Protein AF-A0A183I3B7-F1 (afdb_monomer_lite)

Radius of gyration: 29.22 Å; chains: 1; bounding box: 88×40×87 Å

Secondary structure (DSSP, 8-state):
--GGGGS------TT--HHHHHHHHHHHTT-SEEE-HHHHHHHHHTT---EEEEEE---S--BGGGHHHHHHHHHHHHTT-EEEEEE-HHHHHHTTTSS-HHHHHHHHHHHHHHHHHHHHHTT---TTEEEEEGGGTTTSHHHHHHHHHHHHHSBHHHHHHHHTTTSPP-SS-BSHHHHHHHHHHHHHHHTT-SEEEEEGGGHHHHHHHHHHGGGGTPPP-EEEEE--PBPTTSSB--TT-TTT--BTT--HHHHHHHHHTS---TT-TT-HHHHHIIIIIHHHHTTS-EEETTEEESSHHHHHHHHHTTSS-HHHHHHHHHHHHHHHHHHHHHHH-SHHHHHHHHHHH-TT-----------------PPPHHHHHHHHHHHTT----S-HHHHHHHHHTTPPEEEEEEE--SSS----S---PPSSEEEEEEE-HHHHHHTTTSS-TTTHHHHHHHHHHHHHHHHHHTT--SEEEEEGGGTTTSHHHHHHHHHHHTTSBTTTT--S--SBSHHHHHHHHHHHHHHHTT-SEEE--GGGHHHHHHHHHHHH-

Sequence (553 aa):
MTNEDKLGVKVGADGLSEEDLCRLNLITRNLQEVLGLEKIMKQLASKKKIHVYWGTATTGKPHVGYFVPIRKIADFLSANLRVTILFADLHAFLDNLKSTWELLDNRVLYYEKVIKALLTALNVPLDQLHFVRGTSYQLTREYTSDVLRLCNIVTRRDALRAGAEVVKQVASPLLSGLLYPLLQALDEQYLKVDGQFGGIDQRKIFILAEEQLPKLKLGKRFHLMNPMVPGLQGSKMSSSEENSKIDLLDKADIVRTKIDGAICNRDSNENGVLAFYEHVLFPIISPKTTSVDGKNYDNYQDLFEEYNTGRISEAGLKETIKEFICKILEEVQNNCMNEEMLSLLEKGYSKNIFDDSLPYSANSATDDIILSETEDQRFREITCNAELVSGEIWLKRRIKENSVLHVVYMLAPKGRFHLGFKLQLLGNISLTIILADIDAFLDNEKCPWNVREARCDYYTVVLQQIFSLLDLKNVKIVRGSSYQLEPDYTLEMYQMASKVTRDEASILNGVTLGSLLLPLYFTIDHYRMNVDIVIMGEEMRPFSEFSEQVLIT

Structure (mmCIF, N/CA/C/O backbone):
data_AF-A0A183I3B7-F1
#
_entry.id   AF-A0A183I3B7-F1
#
loop_
_atom_site.group_PDB
_atom_site.id
_atom_site.type_symbol
_atom_site.label_atom_id
_atom_site.label_alt_id
_atom_site.label_comp_id
_atom_site.label_asym_id
_atom_site.label_entity_id
_atom_site.label_seq_id
_atom_site.pdbx_PDB_ins_code
_atom_site.Cartn_x
_atom_site.Cartn_y
_atom_site.Cartn_z
_atom_site.occupancy
_atom_site.B_iso_or_equiv
_atom_site.auth_seq_id
_atom_site.auth_comp_id
_atom_site.auth_asym_id
_atom_site.auth_atom_id
_atom_site.pdbx_PDB_model_num
ATOM 1 N N . MET A 1 1 ? -30.921 14.907 19.658 1.00 28.66 1 MET A N 1
ATOM 2 C CA . MET A 1 1 ? -31.119 14.988 18.194 1.00 28.66 1 MET A CA 1
ATOM 3 C C . MET A 1 1 ? -30.701 13.651 17.622 1.00 28.66 1 MET A C 1
ATOM 5 O O . MET A 1 1 ? -29.600 13.208 17.918 1.00 28.66 1 MET A O 1
ATOM 9 N N . THR A 1 2 ? -31.615 12.956 16.954 1.00 30.05 2 THR A N 1
ATOM 10 C CA . THR A 1 2 ? -31.387 11.629 16.370 1.00 30.05 2 THR A CA 1
ATOM 11 C C . THR A 1 2 ? -30.304 11.691 15.286 1.00 30.05 2 THR A C 1
ATOM 13 O O . THR A 1 2 ? -30.094 12.730 14.665 1.00 30.05 2 THR A O 1
ATOM 16 N N . ASN A 1 3 ? -29.601 10.575 15.068 1.00 33.22 3 ASN A N 1
ATOM 17 C CA . ASN A 1 3 ? -28.466 10.434 14.138 1.00 33.22 3 ASN A CA 1
ATOM 18 C C . ASN A 1 3 ? -28.771 10.766 12.659 1.00 33.22 3 ASN A C 1
ATOM 20 O O . ASN A 1 3 ? -27.865 10.721 11.831 1.00 33.22 3 ASN A O 1
ATOM 24 N N . GLU A 1 4 ? -30.013 11.104 12.315 1.00 36.38 4 GLU A N 1
ATOM 25 C CA . GLU A 1 4 ? -30.430 11.436 10.950 1.00 36.38 4 GLU A CA 1
ATOM 26 C C . GLU A 1 4 ? -29.972 12.834 10.498 1.00 36.38 4 GLU A C 1
ATOM 28 O O . GLU A 1 4 ? -29.748 13.042 9.309 1.00 36.38 4 GLU A O 1
ATOM 33 N N . ASP A 1 5 ? -29.733 13.776 11.418 1.00 30.31 5 ASP A N 1
ATOM 34 C CA . ASP A 1 5 ? -29.513 15.186 11.048 1.00 30.31 5 ASP A CA 1
ATOM 35 C C . ASP A 1 5 ? -28.052 15.566 10.722 1.00 30.31 5 ASP A C 1
ATOM 37 O O . ASP A 1 5 ? -27.788 16.701 10.323 1.00 30.31 5 ASP A O 1
ATOM 41 N N . LYS A 1 6 ? -27.076 14.653 10.862 1.00 38.59 6 LYS A N 1
ATOM 42 C CA . LYS A 1 6 ? -25.647 14.962 10.610 1.00 38.59 6 LYS A CA 1
ATOM 43 C C . LYS A 1 6 ? -25.109 14.527 9.241 1.00 38.59 6 LYS A C 1
ATOM 45 O O . LYS A 1 6 ? -24.038 14.989 8.855 1.00 38.59 6 LYS A O 1
ATOM 50 N N . LEU A 1 7 ? -25.833 13.708 8.475 1.00 38.03 7 LEU A N 1
ATOM 51 C CA . LEU A 1 7 ? -25.462 13.366 7.096 1.00 38.03 7 LEU A CA 1
ATOM 52 C C . LEU A 1 7 ? -26.321 14.169 6.114 1.00 38.03 7 LEU A C 1
ATOM 54 O O . LEU A 1 7 ? -27.440 13.788 5.791 1.00 38.03 7 LEU A O 1
ATOM 58 N N . GLY A 1 8 ? -25.789 15.289 5.623 1.00 32.81 8 GLY A N 1
ATOM 59 C CA . GLY A 1 8 ? -26.431 16.162 4.635 1.00 32.81 8 GLY A CA 1
ATOM 60 C C . GLY A 1 8 ? -26.572 15.550 3.234 1.00 32.81 8 GLY A C 1
ATOM 61 O O . GLY A 1 8 ? -26.061 16.116 2.273 1.00 32.81 8 GLY A O 1
ATOM 62 N N . VAL A 1 9 ? -27.273 14.419 3.104 1.00 35.12 9 VAL A N 1
ATOM 63 C CA . VAL A 1 9 ? -27.687 13.808 1.833 1.00 35.12 9 VAL A CA 1
ATOM 64 C C . VAL A 1 9 ? -29.083 13.193 2.015 1.00 35.12 9 VAL A C 1
ATOM 66 O O . VAL A 1 9 ? -29.229 12.087 2.525 1.00 35.12 9 VAL A O 1
ATOM 69 N N . LYS A 1 10 ? -30.132 13.903 1.573 1.00 36.28 10 LYS A N 1
ATOM 70 C CA . LYS A 1 10 ? -31.479 13.329 1.398 1.00 36.28 10 LYS A CA 1
ATOM 71 C C . LYS A 1 10 ? -31.490 12.460 0.137 1.00 36.28 10 LYS A C 1
ATOM 73 O O . LYS A 1 10 ? -31.838 12.938 -0.938 1.00 36.28 10 LYS A O 1
ATOM 78 N N . VAL A 1 11 ? -31.110 11.192 0.263 1.00 44.38 11 VAL A N 1
ATOM 79 C CA . VAL A 1 11 ? -31.407 10.152 -0.734 1.00 44.38 11 VAL A CA 1
ATOM 80 C C . VAL A 1 11 ? -32.230 9.092 -0.014 1.00 44.38 11 VAL A C 1
ATOM 82 O O . VAL A 1 11 ? -31.769 8.511 0.964 1.00 44.38 11 VAL A O 1
ATOM 85 N N . GLY A 1 12 ? -33.484 8.926 -0.439 1.00 44.75 12 GLY A N 1
ATOM 86 C CA . GLY A 1 12 ? -34.461 8.083 0.243 1.00 44.75 12 GLY A CA 1
ATOM 87 C C . GLY A 1 12 ? -33.966 6.646 0.382 1.00 44.75 12 GLY A C 1
ATOM 88 O O . GLY A 1 12 ? -33.517 6.038 -0.587 1.00 44.75 12 GLY A O 1
ATOM 89 N N . ALA A 1 13 ? -34.095 6.092 1.585 1.00 56.41 13 ALA A N 1
ATOM 90 C CA . ALA A 1 13 ? -33.933 4.666 1.860 1.00 56.41 13 ALA A CA 1
ATOM 91 C C . ALA A 1 13 ? -35.063 3.801 1.249 1.00 56.41 13 ALA A C 1
ATOM 93 O O . ALA A 1 13 ? -35.170 2.612 1.553 1.00 56.41 13 ALA A O 1
ATOM 94 N N . ASP A 1 14 ? -35.896 4.397 0.389 1.00 59.66 14 ASP A N 1
ATOM 95 C CA . ASP A 1 14 ? -37.024 3.778 -0.292 1.00 59.66 14 ASP A CA 1
ATOM 96 C C . ASP A 1 14 ? -36.541 2.570 -1.111 1.00 59.66 14 ASP A C 1
ATOM 98 O O . ASP A 1 14 ? -35.890 2.707 -2.147 1.00 59.66 14 ASP A O 1
ATOM 102 N N . GLY A 1 15 ? -36.840 1.364 -0.618 1.00 70.62 15 GLY A N 1
ATOM 103 C CA . GLY A 1 15 ? -36.530 0.092 -1.280 1.00 70.62 15 GLY A CA 1
ATOM 104 C C . GLY A 1 15 ? -35.547 -0.829 -0.549 1.00 70.62 15 GLY A C 1
ATOM 105 O O . GLY A 1 15 ? -35.329 -1.944 -1.021 1.00 70.62 15 GLY A O 1
ATOM 106 N N . LEU A 1 16 ? -34.972 -0.422 0.589 1.00 85.75 16 LEU A N 1
ATOM 107 C CA . LEU A 1 16 ? -34.189 -1.320 1.450 1.00 85.75 16 LEU A CA 1
ATOM 108 C C . LEU A 1 16 ? -35.089 -2.040 2.463 1.00 85.75 16 LEU A C 1
ATOM 110 O O . LEU A 1 16 ? -35.989 -1.440 3.045 1.00 85.75 16 LEU A O 1
ATOM 114 N N . SER A 1 17 ? -34.833 -3.332 2.690 1.00 90.44 17 SER A N 1
ATOM 115 C CA . SER A 1 17 ? -35.486 -4.073 3.779 1.00 90.44 17 SER A CA 1
ATOM 116 C C . SER A 1 17 ? -34.947 -3.632 5.148 1.00 90.44 17 SER A C 1
ATOM 118 O O . SER A 1 17 ? -33.848 -3.084 5.229 1.00 90.44 17 SER A O 1
ATOM 120 N N . GLU A 1 18 ? -35.673 -3.910 6.237 1.00 91.62 18 GLU A N 1
ATOM 121 C CA . GLU A 1 18 ? -35.195 -3.630 7.606 1.00 91.62 18 GLU A CA 1
ATOM 122 C C . GLU A 1 18 ? -33.827 -4.273 7.883 1.00 91.62 18 GLU A C 1
ATOM 124 O O . GLU A 1 18 ? -32.939 -3.645 8.457 1.00 91.62 18 GLU A O 1
ATOM 129 N N . GLU A 1 19 ? -33.614 -5.494 7.386 1.00 92.06 19 GLU A N 1
ATOM 130 C CA . GLU A 1 19 ? -32.325 -6.183 7.469 1.00 92.06 19 GLU A CA 1
ATOM 131 C C . GLU A 1 19 ? -31.211 -5.396 6.759 1.00 92.06 19 GLU A C 1
ATOM 133 O O . GLU A 1 19 ? -30.108 -5.246 7.290 1.00 92.06 19 GLU A O 1
ATOM 138 N N . ASP A 1 20 ? -31.487 -4.850 5.571 1.00 93.81 20 ASP A N 1
ATOM 139 C CA . ASP A 1 20 ? -30.503 -4.058 4.832 1.00 93.81 20 ASP A CA 1
ATOM 140 C C . ASP A 1 20 ? -30.192 -2.735 5.535 1.00 93.81 20 ASP A C 1
ATOM 142 O O . ASP A 1 20 ? -29.045 -2.291 5.498 1.00 93.81 20 ASP A O 1
ATOM 146 N N . LEU A 1 21 ? -31.171 -2.128 6.213 1.00 94.44 21 LEU A N 1
ATOM 147 C CA . LEU A 1 21 ? -30.956 -0.939 7.041 1.00 94.44 21 LEU A CA 1
ATOM 148 C C . LEU A 1 21 ? -30.076 -1.252 8.256 1.00 94.44 21 LEU A C 1
ATOM 150 O O . LEU A 1 21 ? -29.143 -0.499 8.546 1.00 94.44 21 LEU A O 1
ATOM 154 N N . CYS A 1 22 ? -30.294 -2.390 8.922 1.00 93.75 22 CYS A N 1
ATOM 155 C CA . CYS A 1 22 ? -29.420 -2.852 10.001 1.00 93.75 22 CYS A CA 1
ATOM 156 C C . CYS A 1 22 ? -27.984 -3.081 9.507 1.00 93.75 22 CYS A C 1
ATOM 158 O O . CYS A 1 22 ? -27.028 -2.631 10.145 1.00 93.75 22 CYS A O 1
ATOM 160 N N . ARG A 1 23 ? -27.818 -3.729 8.348 1.00 95.12 23 ARG A N 1
ATOM 161 C CA . ARG A 1 23 ? -26.501 -3.943 7.726 1.00 95.12 23 ARG A CA 1
ATOM 162 C C . ARG A 1 23 ? -25.842 -2.625 7.336 1.00 95.12 23 ARG A C 1
ATOM 164 O O . ARG A 1 23 ? -24.662 -2.439 7.621 1.00 95.12 23 ARG A O 1
ATOM 171 N N . LEU A 1 24 ? -26.589 -1.697 6.738 1.00 96.88 24 LEU A N 1
ATOM 172 C CA . LEU A 1 24 ? -26.093 -0.368 6.385 1.00 96.88 24 LEU A CA 1
ATOM 173 C C . LEU A 1 24 ? -25.585 0.371 7.625 1.00 96.88 24 LEU A C 1
ATOM 175 O O . LEU A 1 24 ? -24.474 0.890 7.597 1.00 96.88 24 LEU A O 1
ATOM 179 N N . ASN A 1 25 ? -26.345 0.345 8.723 1.00 95.69 25 ASN A N 1
ATOM 180 C CA . ASN A 1 25 ? -25.943 0.956 9.986 1.00 95.69 25 ASN A CA 1
ATOM 181 C C . ASN A 1 25 ? -24.644 0.345 10.539 1.00 95.69 25 ASN A C 1
ATOM 183 O O . ASN A 1 25 ? -23.757 1.079 10.958 1.00 95.69 25 ASN A O 1
ATOM 187 N N . LEU A 1 26 ? -24.467 -0.981 10.495 1.00 94.19 26 LEU A N 1
ATOM 188 C CA . LEU A 1 26 ? -23.193 -1.611 10.879 1.00 94.19 26 LEU A CA 1
ATOM 189 C C . LEU A 1 26 ? -22.031 -1.133 9.989 1.00 94.19 26 LEU A C 1
ATOM 191 O O . LEU A 1 26 ? -20.960 -0.775 10.487 1.00 94.19 26 LEU A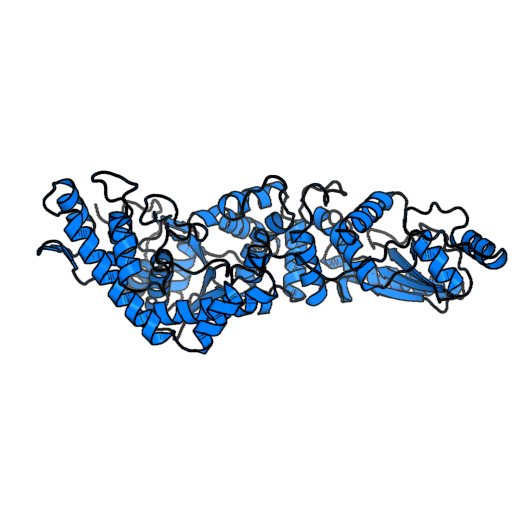 O 1
ATOM 195 N N . ILE A 1 27 ? -22.253 -1.055 8.674 1.00 96.94 27 ILE A N 1
ATOM 196 C CA . ILE A 1 27 ? -21.244 -0.593 7.712 1.00 96.94 27 ILE A CA 1
ATOM 197 C C . ILE A 1 27 ? -20.860 0.869 7.973 1.00 96.94 27 ILE A C 1
ATOM 199 O O . ILE A 1 27 ? -19.679 1.201 7.893 1.00 96.94 27 ILE A O 1
ATOM 203 N N . THR A 1 28 ? -21.795 1.746 8.349 1.00 96.88 28 THR A N 1
ATOM 204 C CA . THR A 1 28 ? -21.547 3.199 8.399 1.00 96.88 28 THR A CA 1
ATOM 205 C C . THR A 1 28 ? -21.387 3.797 9.796 1.00 96.88 28 THR A C 1
ATOM 207 O O . THR A 1 28 ? -20.782 4.860 9.915 1.00 96.88 28 THR A O 1
ATOM 210 N N . ARG A 1 29 ? -21.832 3.127 10.869 1.00 92.69 29 ARG A N 1
ATOM 211 C CA . ARG A 1 29 ? -21.734 3.665 12.240 1.00 92.69 29 ARG A CA 1
ATOM 212 C C . ARG A 1 29 ? -20.300 3.994 12.645 1.00 92.69 29 ARG A C 1
ATOM 214 O O . ARG A 1 29 ? -19.382 3.253 12.300 1.00 92.69 29 ARG A O 1
ATOM 221 N N . ASN A 1 30 ? -20.111 5.061 13.414 1.00 89.62 30 ASN A N 1
ATOM 222 C CA . ASN A 1 30 ? -18.810 5.502 13.940 1.00 89.62 30 ASN A CA 1
ATOM 223 C C . ASN A 1 30 ? -17.746 5.841 12.871 1.00 89.62 30 ASN A C 1
ATOM 225 O O . ASN A 1 30 ? -16.587 6.057 13.221 1.00 89.62 30 ASN A O 1
ATOM 229 N N . LEU A 1 31 ? -18.117 5.906 11.586 1.00 94.38 31 LEU A N 1
ATOM 230 C CA . LEU A 1 31 ? -17.264 6.483 10.550 1.00 94.38 31 LEU A CA 1
ATOM 231 C C . LEU A 1 31 ? -17.342 8.009 10.612 1.00 94.38 31 LEU A C 1
ATOM 233 O O . LEU A 1 31 ? -18.405 8.573 10.867 1.00 94.38 31 LEU A O 1
ATOM 237 N N . GLN A 1 32 ? -16.226 8.669 10.316 1.00 95.19 32 GLN A N 1
ATOM 238 C CA . GLN A 1 32 ? -16.185 10.117 10.138 1.00 95.19 32 GLN A CA 1
ATOM 239 C C . GLN A 1 32 ? -16.744 10.523 8.769 1.00 95.19 32 GLN A C 1
ATOM 241 O O . GLN A 1 32 ? -17.425 11.539 8.656 1.00 95.19 32 GLN A O 1
ATOM 246 N N . GLU A 1 33 ? -16.456 9.743 7.724 1.00 97.50 33 GLU A N 1
ATOM 247 C CA . GLU A 1 33 ? -16.878 10.057 6.358 1.00 97.50 33 GLU A CA 1
ATOM 248 C C . GLU A 1 33 ? -17.112 8.782 5.533 1.00 97.50 33 GLU A C 1
ATOM 250 O O . GLU A 1 33 ? -16.433 7.763 5.701 1.00 97.50 33 GLU A O 1
ATOM 255 N N . VAL A 1 34 ? -18.090 8.855 4.625 1.00 98.19 34 VAL A N 1
ATOM 256 C CA . VAL A 1 34 ? -18.450 7.796 3.674 1.00 98.19 34 VAL A CA 1
ATOM 257 C C . VAL A 1 34 ? -18.518 8.393 2.272 1.00 98.19 34 VAL A C 1
ATOM 259 O O . VAL A 1 34 ? -19.373 9.233 1.997 1.00 98.19 34 VAL A O 1
ATOM 262 N N . LEU A 1 35 ? -17.664 7.919 1.366 1.00 97.88 35 LEU A N 1
ATOM 263 C CA . LEU A 1 35 ? -17.733 8.240 -0.060 1.00 97.88 35 LEU A CA 1
ATOM 264 C C . LEU A 1 35 ? -18.384 7.078 -0.808 1.00 97.88 35 LEU A C 1
ATOM 266 O O . LEU A 1 35 ? -18.005 5.923 -0.627 1.00 97.88 35 LEU A O 1
ATOM 270 N N . GLY A 1 36 ? -19.370 7.369 -1.659 1.00 96.00 36 GLY A N 1
ATOM 271 C CA . GLY A 1 36 ? -20.065 6.344 -2.445 1.00 96.00 36 GLY A CA 1
ATOM 272 C C . GLY A 1 36 ? -21.202 5.617 -1.712 1.00 96.00 36 GLY A C 1
ATOM 273 O O . GLY A 1 36 ? -21.496 4.470 -2.050 1.00 96.00 36 GLY A O 1
ATOM 274 N N . LEU A 1 37 ? -21.877 6.272 -0.756 1.00 96.31 37 LEU A N 1
ATOM 275 C CA . LEU A 1 37 ? -23.015 5.708 -0.007 1.00 96.31 37 LEU A CA 1
ATOM 276 C C . LEU A 1 37 ? -24.102 5.111 -0.920 1.00 96.31 37 LEU A C 1
ATOM 278 O O . LEU A 1 37 ? -24.571 3.999 -0.686 1.00 96.31 37 LEU A O 1
ATOM 282 N N . GLU A 1 38 ? -24.443 5.793 -2.016 1.00 95.06 38 GLU A N 1
ATOM 283 C CA . GLU A 1 38 ? -25.426 5.297 -2.990 1.00 95.06 38 GLU A CA 1
ATOM 284 C C . GLU A 1 38 ? -25.037 3.943 -3.598 1.00 95.06 38 GLU A C 1
ATOM 286 O O . GLU A 1 38 ? -25.897 3.105 -3.875 1.00 95.06 38 GLU A O 1
ATOM 291 N N . LYS A 1 39 ? -23.735 3.709 -3.819 1.00 95.31 39 LYS A N 1
ATOM 292 C CA . LYS A 1 39 ? -23.232 2.436 -4.344 1.00 95.31 39 LYS A CA 1
ATOM 293 C C . LYS A 1 39 ? -23.453 1.322 -3.324 1.00 95.31 39 LYS A C 1
ATOM 295 O O . LYS A 1 39 ? -23.900 0.247 -3.714 1.00 95.31 39 LYS A O 1
ATOM 300 N N . ILE A 1 40 ? -23.204 1.594 -2.041 1.00 97.00 40 ILE A N 1
ATOM 301 C CA . ILE A 1 40 ? -23.443 0.647 -0.942 1.00 97.00 40 ILE A CA 1
ATOM 302 C C . ILE A 1 40 ? -24.932 0.296 -0.877 1.00 97.00 40 ILE A C 1
ATOM 304 O O . ILE A 1 40 ? -25.281 -0.882 -0.906 1.00 97.00 40 ILE A O 1
ATOM 308 N N . MET A 1 41 ? -25.818 1.298 -0.889 1.00 96.06 41 MET A N 1
ATOM 309 C CA . MET A 1 41 ? -27.271 1.083 -0.860 1.00 96.06 41 MET A CA 1
ATOM 310 C C . MET A 1 41 ? -27.752 0.241 -2.051 1.00 96.06 41 MET A C 1
ATOM 312 O O . MET A 1 41 ? -28.483 -0.728 -1.864 1.00 96.06 41 MET A O 1
ATOM 316 N N . LYS A 1 42 ? -27.283 0.531 -3.273 1.00 95.31 42 LYS A N 1
ATOM 317 C CA . LYS A 1 42 ? -27.604 -0.269 -4.472 1.00 95.31 42 LYS A CA 1
ATOM 318 C C . LYS A 1 42 ? -27.103 -1.715 -4.365 1.00 95.31 42 LYS A C 1
ATOM 320 O O . LYS A 1 42 ? -27.781 -2.644 -4.806 1.00 95.31 42 LYS A O 1
ATOM 325 N N . GLN A 1 43 ? -25.922 -1.929 -3.787 1.00 95.88 43 GLN A N 1
ATOM 326 C CA . GLN A 1 43 ? -25.365 -3.269 -3.581 1.00 95.88 43 GLN A CA 1
ATOM 327 C C . GLN A 1 43 ? -26.135 -4.064 -2.520 1.00 95.88 43 GLN A C 1
ATOM 329 O O . GLN A 1 43 ? -26.368 -5.256 -2.715 1.00 95.88 43 GLN A O 1
ATOM 334 N N . LEU A 1 44 ? -26.590 -3.405 -1.451 1.00 95.75 44 LEU A N 1
ATOM 335 C CA . LEU A 1 44 ? -27.466 -4.009 -0.447 1.00 95.75 44 LEU A CA 1
ATOM 336 C C . LEU A 1 44 ? -28.830 -4.378 -1.045 1.00 95.75 44 LEU A C 1
ATOM 338 O O . LEU A 1 44 ? -29.242 -5.530 -0.933 1.00 95.75 44 LEU A O 1
ATOM 342 N N . ALA A 1 45 ? -29.472 -3.456 -1.771 1.00 94.19 45 ALA A N 1
ATOM 343 C CA . ALA A 1 45 ? -30.765 -3.691 -2.422 1.00 94.19 45 ALA A CA 1
ATOM 344 C C . ALA A 1 45 ? -30.718 -4.855 -3.429 1.00 94.19 45 ALA A C 1
ATOM 346 O O . ALA A 1 45 ? -31.636 -5.666 -3.502 1.00 94.19 45 ALA A O 1
ATOM 347 N N . SER A 1 46 ? -29.616 -4.979 -4.178 1.00 94.25 46 SER A N 1
ATOM 348 C CA . SER A 1 46 ? -29.389 -6.087 -5.122 1.00 94.25 46 SER A CA 1
ATOM 349 C C . SER A 1 46 ? -28.913 -7.387 -4.463 1.00 94.25 46 SER A C 1
ATOM 351 O O . SER A 1 46 ? -28.604 -8.347 -5.168 1.00 94.25 46 SER A O 1
ATOM 353 N N . LYS A 1 47 ? -28.824 -7.427 -3.124 1.00 92.44 47 LYS A N 1
ATOM 354 C CA . LYS A 1 47 ? -28.335 -8.568 -2.331 1.00 92.44 47 LYS A CA 1
ATOM 355 C C . LYS A 1 47 ? -26.951 -9.062 -2.773 1.00 92.44 47 LYS A C 1
ATOM 357 O O . LYS A 1 47 ? -26.594 -10.224 -2.575 1.00 92.44 47 LYS A O 1
ATOM 362 N N . LYS A 1 48 ? -26.134 -8.169 -3.343 1.00 93.50 48 LYS A N 1
ATOM 363 C CA . LYS A 1 48 ? -24.747 -8.466 -3.695 1.00 93.50 48 LYS A CA 1
ATOM 364 C C . LYS A 1 48 ? -23.948 -8.714 -2.415 1.00 93.50 48 LYS A C 1
ATOM 366 O O . LYS A 1 48 ? -24.050 -7.965 -1.443 1.00 93.50 48 LYS A O 1
ATOM 371 N N . LYS A 1 49 ? -23.079 -9.726 -2.433 1.00 94.25 49 LYS A N 1
ATOM 372 C CA . LYS A 1 49 ? -22.067 -9.906 -1.389 1.00 94.25 49 LYS A CA 1
ATOM 373 C C . LYS A 1 49 ? -20.972 -8.850 -1.549 1.00 94.25 49 LYS A C 1
ATOM 375 O O . LYS A 1 49 ? -20.134 -8.960 -2.442 1.00 94.25 49 LYS A O 1
ATOM 380 N N . ILE A 1 50 ? -21.033 -7.814 -0.717 1.00 98.06 50 ILE A N 1
ATOM 381 C CA . ILE A 1 50 ? -20.096 -6.686 -0.724 1.00 98.06 50 ILE A CA 1
ATOM 382 C C . ILE A 1 50 ? -18.722 -7.156 -0.229 1.00 98.06 50 ILE A C 1
ATOM 384 O O . ILE A 1 50 ? -18.632 -7.865 0.777 1.00 98.06 50 ILE A O 1
ATOM 388 N N . HIS A 1 51 ? -17.662 -6.748 -0.930 1.00 98.56 51 HIS A N 1
ATOM 389 C CA . HIS A 1 51 ? -16.273 -7.028 -0.566 1.00 98.56 51 HIS A CA 1
ATOM 390 C C . HIS A 1 51 ? -15.525 -5.735 -0.216 1.00 98.56 51 HIS A C 1
ATOM 392 O O . HIS A 1 51 ? -15.415 -4.843 -1.054 1.00 98.56 51 HIS A O 1
ATOM 398 N N . VAL A 1 52 ? -14.996 -5.638 1.003 1.00 98.62 52 VAL A N 1
ATOM 399 C CA . VAL A 1 52 ? -14.180 -4.502 1.465 1.00 98.62 52 VAL A CA 1
ATOM 400 C C . VAL A 1 52 ? -12.778 -4.980 1.808 1.00 98.62 52 VAL A C 1
ATOM 402 O O . VAL A 1 52 ? -12.620 -6.099 2.295 1.00 98.62 52 VAL A O 1
ATOM 405 N N . TYR A 1 53 ? -11.768 -4.133 1.600 1.00 98.69 53 TYR A N 1
ATOM 406 C CA . TYR A 1 53 ? -10.460 -4.355 2.215 1.00 98.69 53 TYR A CA 1
ATOM 407 C C . TYR A 1 53 ? -10.018 -3.233 3.141 1.00 98.69 53 TYR A C 1
ATOM 409 O O . TYR A 1 53 ? -10.456 -2.088 3.029 1.00 98.69 53 TYR A O 1
ATOM 417 N N . TRP A 1 54 ? -9.108 -3.599 4.035 1.00 98.62 54 TRP A N 1
ATOM 418 C CA . TRP A 1 54 ? -8.337 -2.702 4.878 1.00 98.62 54 TRP A CA 1
ATOM 419 C C . TRP A 1 54 ? -6.857 -3.054 4.740 1.00 98.62 54 TRP A C 1
ATOM 421 O O . TRP A 1 54 ? -6.485 -4.225 4.831 1.00 98.62 54 TRP A O 1
ATOM 431 N N . GLY A 1 55 ? -6.020 -2.051 4.487 1.00 97.69 55 GLY A N 1
ATOM 432 C CA . GLY A 1 55 ? -4.572 -2.215 4.382 1.00 97.69 55 GLY A CA 1
ATOM 433 C C . GLY A 1 55 ? -3.868 -1.851 5.682 1.00 97.69 55 GLY A C 1
ATOM 434 O O . GLY A 1 55 ? -4.190 -0.841 6.307 1.00 97.69 55 GLY A O 1
ATOM 435 N N . THR A 1 56 ? -2.874 -2.649 6.068 1.00 95.44 56 THR A N 1
ATOM 436 C CA . THR A 1 56 ? -1.978 -2.339 7.184 1.00 95.44 56 THR A CA 1
ATOM 437 C C . THR A 1 56 ? -0.526 -2.580 6.787 1.00 95.44 56 THR A C 1
ATOM 439 O O . THR A 1 56 ? -0.167 -3.654 6.303 1.00 95.44 56 THR A O 1
ATOM 442 N N . ALA A 1 57 ? 0.314 -1.556 6.947 1.00 92.12 57 ALA A N 1
ATOM 443 C CA . ALA A 1 57 ? 1.741 -1.657 6.670 1.00 92.12 57 ALA A CA 1
ATOM 444 C C . ALA A 1 57 ? 2.447 -2.380 7.825 1.00 92.12 57 ALA A C 1
ATOM 446 O O . ALA A 1 57 ? 2.360 -1.960 8.983 1.00 92.12 57 ALA A O 1
ATOM 447 N N . THR A 1 58 ? 3.191 -3.436 7.503 1.00 90.81 58 THR A N 1
ATOM 448 C CA . THR A 1 58 ? 3.872 -4.313 8.467 1.00 90.81 58 THR A CA 1
ATOM 449 C C . THR A 1 58 ? 5.209 -3.721 8.920 1.00 90.81 58 THR A C 1
ATOM 451 O O . THR A 1 58 ? 6.284 -4.240 8.620 1.00 90.81 58 THR A O 1
ATOM 454 N N . THR A 1 59 ? 5.141 -2.571 9.596 1.00 86.38 59 THR A N 1
ATOM 455 C CA . THR A 1 59 ? 6.304 -1.784 10.040 1.00 86.38 59 THR A CA 1
ATOM 456 C C . THR A 1 59 ? 6.596 -2.010 11.525 1.00 86.38 59 THR A C 1
ATOM 458 O O . THR A 1 59 ? 7.357 -2.905 11.873 1.00 86.38 59 THR A O 1
ATOM 461 N N . GLY A 1 60 ? 6.008 -1.205 12.413 1.00 85.00 60 GLY A N 1
ATOM 462 C CA . GLY A 1 60 ? 6.165 -1.325 13.863 1.00 85.00 60 GLY A CA 1
ATOM 463 C C . GLY A 1 60 ? 5.380 -2.494 14.462 1.00 85.00 60 GLY A C 1
ATOM 464 O O . GLY A 1 60 ? 4.802 -3.305 13.752 1.00 85.00 60 GLY A O 1
ATOM 465 N N . LYS A 1 61 ? 5.356 -2.596 15.791 1.00 89.31 61 LYS A N 1
ATOM 466 C CA . LYS A 1 61 ? 4.453 -3.525 16.488 1.00 89.31 61 LYS A CA 1
ATOM 467 C C . LYS A 1 61 ? 3.047 -2.914 16.601 1.00 89.31 61 LYS A C 1
ATOM 469 O O . LYS A 1 61 ? 2.970 -1.742 17.008 1.00 89.31 61 LYS A O 1
ATOM 474 N N . PRO A 1 62 ? 1.964 -3.644 16.260 1.00 90.88 62 PRO A N 1
ATOM 475 C CA . PRO A 1 62 ? 0.598 -3.242 16.558 1.00 90.88 62 PRO A CA 1
ATOM 476 C C . PRO A 1 62 ? 0.420 -2.913 18.041 1.00 90.88 62 PRO A C 1
ATOM 478 O O . PRO A 1 62 ? 0.988 -3.549 18.923 1.00 90.88 62 PRO A O 1
ATOM 481 N N . HIS A 1 63 ? -0.384 -1.897 18.308 1.00 89.00 63 HIS A N 1
ATOM 482 C CA . HIS A 1 63 ? -0.679 -1.397 19.649 1.00 89.00 63 HIS A CA 1
ATOM 483 C C . HIS A 1 63 ? -2.193 -1.304 19.833 1.00 89.00 63 HIS A C 1
ATOM 485 O O . HIS A 1 63 ? -2.949 -1.487 18.880 1.00 89.00 63 HIS A O 1
ATOM 491 N N . VAL A 1 64 ? -2.654 -0.937 21.027 1.00 87.44 64 VAL A N 1
ATOM 492 C CA . VAL A 1 64 ? -4.089 -0.803 21.355 1.00 87.44 64 VAL A CA 1
ATOM 493 C C . VAL A 1 64 ? -4.871 0.151 20.433 1.00 87.44 64 VAL A C 1
ATOM 495 O O . VAL A 1 64 ? -6.088 0.063 20.333 1.00 87.44 64 VAL A O 1
ATOM 498 N N . GLY A 1 65 ? -4.203 1.009 19.658 1.00 85.62 65 GLY A N 1
ATOM 499 C CA . GLY A 1 65 ? -4.861 1.790 18.601 1.00 85.62 65 GLY A CA 1
ATOM 500 C C . GLY A 1 65 ? -5.489 0.925 17.500 1.00 85.62 65 GLY A C 1
ATOM 501 O O . GLY A 1 65 ? -6.441 1.356 16.857 1.00 85.62 65 GLY A O 1
ATOM 502 N N . TYR A 1 66 ? -5.025 -0.316 17.321 1.00 90.50 66 TYR A N 1
ATOM 503 C CA . TYR A 1 66 ? -5.595 -1.275 16.373 1.00 90.50 66 TYR A CA 1
ATOM 504 C C . TYR A 1 66 ? -6.999 -1.743 16.771 1.00 90.50 66 TYR A C 1
ATOM 506 O O . TYR A 1 66 ? -7.726 -2.222 15.905 1.00 90.50 66 TYR A O 1
ATOM 514 N N . PHE A 1 67 ? -7.441 -1.542 18.019 1.00 88.94 67 PHE A N 1
ATOM 515 C CA . PHE A 1 67 ? -8.830 -1.818 18.393 1.00 88.94 67 PHE A CA 1
ATOM 516 C C . PHE A 1 67 ? -9.832 -1.029 17.542 1.00 88.94 67 PHE A C 1
ATOM 518 O O . PHE A 1 67 ? -10.878 -1.564 17.183 1.00 88.94 67 PHE A O 1
ATOM 525 N N . VAL A 1 68 ? -9.494 0.206 17.163 1.00 88.50 68 VAL A N 1
ATOM 526 C CA . VAL A 1 68 ? -10.365 1.094 16.381 1.00 88.50 68 VAL A CA 1
ATOM 527 C C . VAL A 1 68 ? -10.690 0.507 14.993 1.00 88.50 68 VAL A C 1
ATOM 529 O O . VAL A 1 68 ? -11.872 0.296 14.700 1.00 88.50 68 VAL A O 1
ATOM 532 N N . PRO A 1 69 ? -9.709 0.189 14.120 1.00 92.06 69 PRO A N 1
ATOM 533 C CA . PRO A 1 69 ? -10.004 -0.444 12.835 1.00 92.06 69 PRO A CA 1
ATOM 534 C C . PRO A 1 69 ? -10.546 -1.872 12.981 1.00 92.06 69 PRO A C 1
ATOM 536 O O . PRO A 1 69 ? -11.452 -2.255 12.241 1.00 92.06 69 PRO A O 1
ATOM 539 N N . ILE A 1 70 ? -10.059 -2.655 13.949 1.00 91.75 70 ILE A N 1
ATOM 540 C CA . ILE A 1 70 ? -10.491 -4.049 14.144 1.00 91.75 70 ILE A CA 1
ATOM 541 C C . ILE A 1 70 ? -11.958 -4.133 14.559 1.00 91.75 70 ILE A C 1
ATOM 543 O O . ILE A 1 70 ? -12.701 -4.981 14.060 1.00 91.75 70 ILE A O 1
ATOM 547 N N . ARG A 1 71 ? -12.422 -3.202 15.393 1.00 89.56 71 ARG A N 1
ATOM 548 C CA . ARG A 1 71 ? -13.833 -3.115 15.760 1.00 89.56 71 ARG A CA 1
ATOM 549 C C . ARG A 1 71 ? -14.727 -2.852 14.551 1.00 89.56 71 ARG A C 1
ATOM 551 O O . ARG A 1 71 ? -15.838 -3.382 14.487 1.00 89.56 71 ARG A O 1
ATOM 558 N N . LYS A 1 72 ? -14.251 -2.058 13.591 1.00 93.88 72 LYS A N 1
ATOM 559 C CA . LYS A 1 72 ? -14.985 -1.772 12.358 1.00 93.88 72 LYS A CA 1
ATOM 560 C C . LYS A 1 72 ? -14.967 -2.951 11.382 1.00 93.88 72 LYS A C 1
ATOM 562 O O . LYS A 1 72 ? -15.982 -3.248 10.762 1.00 93.88 72 LYS A O 1
ATOM 567 N N . ILE A 1 73 ? -13.864 -3.695 11.326 1.00 95.38 73 ILE A N 1
ATOM 568 C CA . ILE A 1 73 ? -13.801 -4.986 10.626 1.00 95.38 73 ILE A CA 1
ATOM 569 C C . ILE A 1 73 ? -14.821 -5.975 11.209 1.00 95.38 73 ILE A C 1
ATOM 571 O O . ILE A 1 73 ? -15.524 -6.639 10.448 1.00 95.38 73 ILE A O 1
ATOM 575 N N . ALA A 1 74 ? -14.977 -6.018 12.535 1.00 91.94 74 ALA A N 1
ATOM 576 C CA . ALA A 1 74 ? -16.002 -6.836 13.182 1.00 91.94 74 ALA A CA 1
ATOM 577 C C . ALA A 1 74 ? -17.429 -6.442 12.762 1.00 91.94 74 ALA A C 1
ATOM 579 O O . ALA A 1 74 ? -18.267 -7.318 12.546 1.00 91.94 74 ALA A O 1
ATOM 580 N N . ASP A 1 75 ? -17.699 -5.144 12.582 1.00 93.25 75 ASP A N 1
ATOM 581 C CA . ASP A 1 75 ? -18.976 -4.667 12.037 1.00 93.25 75 ASP A CA 1
ATOM 582 C C . ASP A 1 75 ? -19.210 -5.138 10.607 1.00 93.25 75 ASP A C 1
ATOM 584 O O . ASP A 1 75 ? -20.308 -5.586 10.286 1.00 93.25 75 ASP A O 1
ATOM 588 N N . PHE A 1 76 ? -18.189 -5.071 9.751 1.00 96.38 76 PHE A N 1
ATOM 589 C CA . PHE A 1 76 ? -18.301 -5.542 8.373 1.00 96.38 76 PHE A CA 1
ATOM 590 C C . PHE A 1 76 ? -18.600 -7.041 8.317 1.00 96.38 76 PHE A C 1
ATOM 592 O O . PHE A 1 76 ? -19.527 -7.455 7.621 1.00 96.38 76 PHE A O 1
ATOM 599 N N . LEU A 1 77 ? -17.875 -7.845 9.096 1.00 94.56 77 LEU A N 1
ATOM 600 C CA . LEU A 1 77 ? -18.099 -9.289 9.183 1.00 94.56 77 LEU A CA 1
ATOM 601 C C . LEU A 1 77 ? -19.507 -9.602 9.717 1.00 94.56 77 LEU A C 1
ATOM 603 O O . LEU A 1 77 ? -20.215 -10.421 9.135 1.00 94.56 77 LEU A O 1
ATOM 607 N N . SER A 1 78 ? -19.965 -8.877 10.744 1.00 91.06 78 SER A N 1
ATOM 608 C CA . SER A 1 78 ? -21.323 -9.009 11.301 1.00 91.06 78 SER A CA 1
ATOM 609 C C . SER A 1 78 ? -22.416 -8.579 10.313 1.00 91.06 78 SER A C 1
ATOM 611 O O . SER A 1 78 ? -23.500 -9.152 10.294 1.00 91.06 78 SER A O 1
ATOM 613 N N . ALA A 1 79 ? -22.127 -7.609 9.442 1.00 93.06 79 ALA A N 1
ATOM 614 C CA . ALA A 1 79 ? -22.985 -7.202 8.328 1.00 93.06 79 ALA A CA 1
ATOM 615 C C . ALA A 1 79 ? -22.905 -8.155 7.114 1.00 93.06 79 ALA A C 1
ATOM 617 O O . ALA A 1 79 ? -23.456 -7.854 6.045 1.00 93.06 79 ALA A O 1
ATOM 618 N N . ASN A 1 80 ? -22.237 -9.305 7.273 1.00 93.19 80 ASN A N 1
ATOM 619 C CA . ASN A 1 80 ? -22.043 -10.339 6.260 1.00 93.19 80 ASN A CA 1
ATOM 620 C C . ASN A 1 80 ? -21.307 -9.826 5.004 1.00 93.19 80 ASN A C 1
ATOM 622 O O . ASN A 1 80 ? -21.628 -10.195 3.869 1.00 93.19 80 ASN A O 1
ATOM 626 N N . LEU A 1 81 ? -20.338 -8.924 5.192 1.00 97.00 81 LEU A N 1
ATOM 627 C CA . LEU A 1 81 ? -19.395 -8.531 4.145 1.00 97.00 81 LEU A CA 1
ATOM 628 C C . LEU A 1 81 ? -18.264 -9.550 4.062 1.00 97.00 81 LEU A C 1
ATOM 630 O O . LEU A 1 81 ? -17.830 -10.113 5.065 1.00 97.00 81 LEU A O 1
ATOM 634 N N . ARG A 1 82 ? -17.729 -9.719 2.853 1.00 98.19 82 ARG A N 1
ATOM 635 C CA . ARG A 1 82 ? -16.399 -10.297 2.675 1.00 98.19 82 ARG A CA 1
ATOM 636 C C . ARG A 1 82 ? -15.371 -9.233 3.052 1.00 98.19 82 ARG A C 1
ATOM 638 O O . ARG A 1 82 ? -15.467 -8.109 2.555 1.00 98.19 82 ARG A O 1
ATOM 645 N N . VAL A 1 83 ? -14.398 -9.575 3.889 1.00 98.50 83 VAL A N 1
ATOM 646 C CA . VAL A 1 83 ? -13.351 -8.645 4.329 1.00 98.50 83 VAL A CA 1
ATOM 647 C C . VAL A 1 83 ? -11.981 -9.201 3.980 1.00 98.50 83 VAL A C 1
ATOM 649 O O . VAL A 1 83 ? -11.656 -10.325 4.347 1.00 98.50 83 VAL A O 1
ATOM 652 N N . THR A 1 84 ? -11.163 -8.398 3.306 1.00 98.69 84 THR A N 1
ATOM 653 C CA . THR A 1 84 ? -9.743 -8.692 3.100 1.00 98.69 84 THR A CA 1
ATOM 654 C C . THR A 1 84 ? -8.887 -7.762 3.955 1.00 98.69 84 THR A C 1
ATOM 656 O O . THR A 1 84 ? -9.042 -6.545 3.897 1.00 98.69 84 THR A O 1
ATOM 659 N N . ILE A 1 85 ? -7.962 -8.313 4.735 1.00 98.56 85 ILE A N 1
ATOM 660 C CA . ILE A 1 85 ? -6.871 -7.542 5.336 1.00 98.56 85 ILE A CA 1
ATOM 661 C C . ILE A 1 85 ? -5.641 -7.722 4.455 1.00 98.56 85 ILE A C 1
ATOM 663 O O . ILE A 1 85 ? -5.162 -8.841 4.261 1.00 98.56 85 ILE A O 1
ATOM 667 N N . LEU A 1 86 ? -5.160 -6.609 3.905 1.00 98.69 86 LEU A N 1
ATOM 668 C CA . LEU A 1 86 ? -3.935 -6.556 3.123 1.00 98.69 86 LEU A CA 1
ATOM 669 C C . LEU A 1 86 ? -2.759 -6.245 4.052 1.00 98.69 86 LEU A C 1
ATOM 671 O O . LEU A 1 86 ? -2.649 -5.131 4.570 1.00 98.69 86 LEU A O 1
ATOM 675 N N . PHE A 1 87 ? -1.857 -7.210 4.215 1.00 97.75 87 PHE A N 1
ATOM 676 C CA . PHE A 1 87 ? -0.540 -6.985 4.801 1.00 97.75 87 PHE A CA 1
ATOM 677 C C . PHE A 1 87 ? 0.351 -6.333 3.748 1.00 97.75 87 PHE A C 1
ATOM 679 O O . PHE A 1 87 ? 0.872 -6.994 2.849 1.00 97.75 87 PHE A O 1
ATOM 686 N N . ALA A 1 88 ? 0.461 -5.011 3.834 1.00 95.31 88 ALA A N 1
ATOM 687 C CA . ALA A 1 88 ? 1.105 -4.165 2.842 1.00 95.31 88 ALA A CA 1
ATOM 688 C C . ALA A 1 88 ? 2.628 -4.136 3.071 1.00 95.31 88 ALA A C 1
ATOM 690 O O . ALA A 1 88 ? 3.203 -3.124 3.471 1.00 95.31 88 ALA A O 1
ATOM 691 N N . ASP A 1 89 ? 3.274 -5.278 2.850 1.00 93.31 89 ASP A N 1
ATOM 692 C CA . ASP A 1 89 ? 4.706 -5.489 3.057 1.00 93.31 89 ASP A CA 1
ATOM 693 C C . ASP A 1 89 ? 5.565 -4.691 2.069 1.00 93.31 89 ASP A C 1
ATOM 695 O O . ASP A 1 89 ? 6.506 -4.015 2.483 1.00 93.31 89 ASP A O 1
ATOM 699 N N . LEU A 1 90 ? 5.174 -4.642 0.791 1.00 92.56 90 LEU A N 1
ATOM 700 C CA . LEU A 1 90 ? 5.821 -3.760 -0.185 1.00 92.56 90 LEU A CA 1
ATOM 701 C C . LEU A 1 90 ? 5.704 -2.282 0.225 1.00 92.56 90 LEU A C 1
ATOM 703 O O . LEU A 1 90 ? 6.675 -1.538 0.158 1.00 92.56 90 LEU A O 1
ATOM 707 N N . HIS A 1 91 ? 4.544 -1.851 0.722 1.00 91.44 91 HIS A N 1
ATOM 708 C CA . HIS A 1 91 ? 4.357 -0.478 1.202 1.00 91.44 91 HIS A CA 1
ATOM 709 C C . HIS A 1 91 ? 5.214 -0.179 2.441 1.00 91.44 91 HIS A C 1
ATOM 711 O O . HIS A 1 91 ? 5.751 0.920 2.566 1.00 91.44 91 HIS A O 1
ATOM 717 N N . ALA A 1 92 ? 5.376 -1.153 3.341 1.00 88.50 92 ALA A N 1
ATOM 718 C CA . ALA A 1 92 ? 6.265 -1.043 4.495 1.00 88.50 92 ALA A CA 1
ATOM 719 C C . ALA A 1 92 ? 7.745 -0.906 4.090 1.00 88.50 92 ALA A C 1
ATOM 721 O O . ALA A 1 92 ? 8.494 -0.215 4.780 1.00 88.50 92 ALA A O 1
ATOM 722 N N . PHE A 1 93 ? 8.150 -1.518 2.972 1.00 85.06 93 PHE A N 1
ATOM 723 C CA . PHE A 1 93 ? 9.467 -1.311 2.365 1.00 85.06 93 PHE A CA 1
ATOM 724 C C . PHE A 1 93 ? 9.602 0.082 1.722 1.00 85.06 93 PHE A C 1
ATOM 726 O O . PHE A 1 93 ? 10.590 0.779 1.955 1.00 85.06 93 PHE A O 1
ATOM 733 N N . LEU A 1 94 ? 8.596 0.515 0.951 1.00 82.56 94 LEU A N 1
ATOM 734 C CA . LEU A 1 94 ? 8.606 1.798 0.232 1.00 82.56 94 LEU A CA 1
ATOM 735 C C . LEU A 1 94 ? 8.558 3.024 1.160 1.00 82.56 94 LEU A C 1
ATOM 737 O O . LEU A 1 94 ? 9.074 4.083 0.797 1.00 82.56 94 LEU A O 1
ATOM 741 N N . ASP A 1 95 ? 7.955 2.905 2.346 1.00 77.38 95 ASP A N 1
ATOM 742 C CA . ASP A 1 95 ? 7.845 3.986 3.334 1.00 77.38 95 ASP A CA 1
ATOM 743 C C . ASP A 1 95 ? 9.161 4.193 4.106 1.00 77.38 95 ASP A C 1
ATOM 745 O O . ASP A 1 95 ? 9.276 3.903 5.300 1.00 77.38 95 ASP A O 1
ATOM 749 N N . ASN A 1 96 ? 10.166 4.715 3.395 1.00 66.00 96 ASN A N 1
ATOM 750 C CA . ASN A 1 96 ? 11.448 5.168 3.938 1.00 66.00 96 ASN A CA 1
ATOM 751 C C . ASN A 1 96 ? 12.212 4.075 4.714 1.00 66.00 96 ASN A C 1
ATOM 753 O O . ASN A 1 96 ? 12.694 4.332 5.821 1.00 66.00 96 ASN A O 1
ATOM 757 N N . LEU A 1 97 ? 12.281 2.858 4.155 1.00 63.72 97 LEU A N 1
ATOM 758 C CA . LEU A 1 97 ? 13.043 1.721 4.694 1.00 63.72 97 LEU A CA 1
ATOM 759 C C . LEU A 1 97 ? 12.727 1.404 6.167 1.00 63.72 97 LEU A C 1
ATOM 761 O O . LEU A 1 97 ? 13.576 0.927 6.918 1.00 63.72 97 LEU A O 1
ATOM 765 N N . LYS A 1 98 ? 11.477 1.618 6.602 1.00 64.38 98 LYS A N 1
ATOM 766 C CA . LYS A 1 98 ? 11.018 1.192 7.939 1.00 64.38 98 LYS A CA 1
ATOM 767 C C . LYS A 1 98 ? 11.172 -0.320 8.164 1.00 64.38 98 LYS A C 1
ATOM 769 O O . LYS A 1 98 ? 11.085 -0.777 9.308 1.00 64.38 98 LYS A O 1
ATOM 774 N N . SER A 1 99 ? 11.366 -1.097 7.097 1.00 66.00 99 SER A N 1
ATOM 775 C CA . SER A 1 99 ? 11.665 -2.525 7.125 1.00 66.00 99 SER A CA 1
ATOM 776 C C . SER A 1 99 ? 12.629 -2.905 5.999 1.00 66.00 99 SER A C 1
ATOM 778 O O . SER A 1 99 ? 12.538 -2.355 4.903 1.00 66.00 99 SER A O 1
ATOM 780 N N . THR A 1 100 ? 13.489 -3.894 6.247 1.00 74.25 100 THR A N 1
ATOM 781 C CA . THR A 1 100 ? 14.235 -4.609 5.199 1.00 74.25 100 THR A CA 1
ATOM 782 C C . THR A 1 100 ? 13.420 -5.809 4.709 1.00 74.25 100 THR A C 1
ATOM 784 O O . THR A 1 100 ? 12.501 -6.259 5.404 1.00 74.25 100 THR A O 1
ATOM 787 N N . TRP A 1 101 ? 13.753 -6.345 3.531 1.00 74.25 101 TRP A N 1
ATOM 788 C CA . TRP A 1 101 ? 13.107 -7.546 2.983 1.00 74.25 101 TRP A CA 1
ATOM 789 C C . TRP A 1 101 ? 13.210 -8.752 3.923 1.00 74.25 101 TRP A C 1
ATOM 791 O O . TRP A 1 101 ? 12.217 -9.439 4.140 1.00 74.25 101 TRP A O 1
ATOM 801 N N . GLU A 1 102 ? 14.364 -8.933 4.567 1.00 75.56 102 GLU A N 1
ATOM 802 C CA . GLU A 1 102 ? 14.604 -10.008 5.541 1.00 75.56 102 GLU A CA 1
ATOM 803 C C . GLU A 1 102 ? 13.685 -9.910 6.773 1.00 75.56 102 GLU A C 1
ATOM 805 O O . GLU A 1 102 ? 13.234 -10.918 7.325 1.00 75.56 102 GLU A O 1
ATOM 810 N N . LEU A 1 103 ? 13.361 -8.685 7.199 1.00 84.00 103 LEU A N 1
ATOM 811 C CA . LEU A 1 103 ? 12.470 -8.439 8.334 1.00 84.00 103 LEU A CA 1
ATOM 812 C C . LEU A 1 103 ? 10.990 -8.593 7.965 1.00 84.00 103 LEU A C 1
ATOM 814 O O . LEU A 1 103 ? 10.184 -8.967 8.821 1.00 84.00 103 LEU A O 1
ATOM 818 N N . LEU A 1 104 ? 10.619 -8.286 6.718 1.00 86.50 104 LEU A N 1
ATOM 819 C CA . LEU A 1 104 ? 9.220 -8.205 6.297 1.00 86.50 104 LEU A CA 1
ATOM 820 C C . LEU A 1 104 ? 8.479 -9.531 6.439 1.00 86.50 104 LEU A C 1
ATOM 822 O O . LEU A 1 104 ? 7.353 -9.519 6.928 1.00 86.50 104 LEU A O 1
ATOM 826 N N . ASP A 1 105 ? 9.102 -10.656 6.088 1.00 89.31 105 ASP A N 1
ATOM 827 C CA . ASP A 1 105 ? 8.477 -11.979 6.214 1.00 89.31 105 ASP A CA 1
ATOM 828 C C . ASP A 1 105 ? 8.042 -12.254 7.658 1.00 89.31 105 ASP A C 1
ATOM 830 O O . ASP A 1 105 ? 6.887 -12.596 7.927 1.00 89.31 105 ASP A O 1
ATOM 834 N N . ASN A 1 106 ? 8.952 -12.017 8.607 1.00 92.31 106 ASN A N 1
ATOM 835 C CA . ASN A 1 106 ? 8.692 -12.223 10.029 1.00 92.31 106 ASN A CA 1
ATOM 836 C C . ASN A 1 106 ? 7.624 -11.252 10.552 1.00 92.31 106 ASN A C 1
ATOM 838 O O . ASN A 1 106 ? 6.759 -11.643 11.337 1.00 92.31 106 ASN A O 1
ATOM 842 N N . ARG A 1 107 ? 7.643 -9.994 10.091 1.00 92.94 107 ARG A N 1
ATOM 843 C CA . ARG A 1 107 ? 6.645 -8.986 10.475 1.00 92.94 107 ARG A CA 1
ATOM 844 C C . ARG A 1 107 ? 5.262 -9.301 9.921 1.00 92.94 107 ARG A C 1
ATOM 846 O O . ARG A 1 107 ? 4.296 -9.154 10.657 1.00 92.94 107 ARG A O 1
ATOM 853 N N . VAL A 1 108 ? 5.142 -9.762 8.677 1.00 94.56 108 VAL A N 1
ATOM 854 C CA . VAL A 1 108 ? 3.853 -10.170 8.095 1.00 94.56 108 VAL A CA 1
ATOM 855 C C . VAL A 1 108 ? 3.240 -11.306 8.909 1.00 94.56 108 VAL A C 1
ATOM 857 O O . VAL A 1 108 ? 2.096 -11.187 9.342 1.00 94.56 108 VAL A O 1
ATOM 860 N N . LEU A 1 109 ? 4.016 -12.354 9.201 1.00 94.19 109 LEU A N 1
ATOM 861 C CA . LEU A 1 109 ? 3.549 -13.489 10.004 1.00 94.19 109 LEU A CA 1
ATOM 862 C C . LEU A 1 109 ? 3.170 -13.075 11.434 1.00 94.19 109 LEU A C 1
ATOM 864 O O . LEU A 1 109 ? 2.161 -13.532 11.973 1.00 94.19 109 LEU A O 1
ATOM 868 N N . TYR A 1 110 ? 3.951 -12.181 12.041 1.00 94.81 110 TYR A N 1
ATOM 869 C CA . TYR A 1 110 ? 3.643 -11.602 13.347 1.00 94.81 110 TYR A CA 1
ATOM 870 C C . TYR A 1 110 ? 2.317 -10.820 13.326 1.00 94.81 110 TYR A C 1
ATOM 872 O O . TYR A 1 110 ? 1.447 -11.065 14.163 1.00 94.81 110 TYR A O 1
ATOM 880 N N . TYR A 1 111 ? 2.123 -9.929 12.348 1.00 95.94 111 TYR A N 1
ATOM 881 C CA . TYR A 1 111 ? 0.876 -9.177 12.173 1.00 95.94 111 TYR A CA 1
ATOM 882 C C . TYR A 1 111 ? -0.319 -10.107 11.969 1.00 95.94 111 TYR A C 1
ATOM 884 O O . TYR A 1 111 ? -1.364 -9.905 12.586 1.00 95.94 111 TYR A O 1
ATOM 892 N N . GLU A 1 112 ? -0.159 -11.133 11.136 1.00 95.62 112 GLU A N 1
ATOM 893 C CA . GLU A 1 112 ? -1.195 -12.121 10.866 1.00 95.62 112 GLU A CA 1
ATOM 894 C C . GLU A 1 112 ? -1.661 -12.820 12.146 1.00 95.62 112 GLU A C 1
ATOM 896 O O . GLU A 1 112 ? -2.859 -12.835 12.449 1.00 95.62 112 GLU A O 1
ATOM 901 N N . LYS A 1 113 ? -0.715 -13.337 12.941 1.00 95.31 113 LYS A N 1
ATOM 902 C CA . LYS A 1 113 ? -1.010 -14.021 14.206 1.00 95.31 113 LYS A CA 1
ATOM 903 C C . LYS A 1 113 ? -1.669 -13.091 15.222 1.00 95.31 113 LYS A C 1
ATOM 905 O O . LYS A 1 113 ? -2.687 -13.463 15.804 1.00 95.31 113 LYS A O 1
ATOM 910 N N . VAL A 1 114 ? -1.137 -11.882 15.411 1.00 95.00 114 VAL A N 1
ATOM 911 C CA . VAL A 1 114 ? -1.647 -10.934 16.418 1.00 95.00 114 VAL A CA 1
ATOM 912 C C . VAL A 1 114 ? -3.027 -10.410 16.050 1.00 95.00 114 VAL A C 1
ATOM 914 O O . VAL A 1 114 ? -3.903 -10.352 16.909 1.00 95.00 114 VAL A O 1
ATOM 917 N N . ILE A 1 115 ? -3.263 -10.061 14.784 1.00 95.00 115 ILE A N 1
ATOM 918 C CA . ILE A 1 115 ? -4.577 -9.578 14.343 1.00 95.00 115 ILE A CA 1
ATOM 919 C C . ILE A 1 115 ? -5.622 -10.689 14.447 1.00 95.00 115 ILE A C 1
ATOM 921 O O . ILE A 1 115 ? -6.738 -10.439 14.907 1.00 95.00 115 ILE A O 1
ATOM 925 N N . LYS A 1 116 ? -5.265 -11.926 14.081 1.00 94.12 116 LYS A N 1
ATOM 926 C CA . LYS A 1 116 ? -6.156 -13.079 14.244 1.00 94.12 116 LYS A CA 1
ATOM 927 C C . LYS A 1 116 ? -6.486 -13.342 15.715 1.00 94.12 116 LYS A C 1
ATOM 929 O O . LYS A 1 116 ? -7.655 -13.551 16.038 1.00 94.12 116 LYS A O 1
ATOM 934 N N . ALA A 1 117 ? -5.493 -13.292 16.602 1.00 94.62 117 ALA A N 1
ATOM 935 C CA . ALA A 1 117 ? -5.695 -13.447 18.041 1.00 94.62 117 ALA A CA 1
ATOM 936 C C . ALA A 1 117 ? -6.565 -12.325 18.624 1.00 94.62 117 ALA A C 1
ATOM 938 O O . ALA A 1 117 ? -7.488 -12.600 19.383 1.00 94.62 117 ALA A O 1
ATOM 939 N N . LEU A 1 118 ? -6.353 -11.078 18.195 1.00 93.44 118 LEU A N 1
ATOM 940 C CA . LEU A 1 118 ? -7.163 -9.929 18.599 1.00 93.44 118 LEU A CA 1
ATOM 941 C C . LEU A 1 118 ? -8.633 -10.067 18.187 1.00 93.44 118 LEU A C 1
ATOM 943 O O . LEU A 1 118 ? -9.528 -9.841 18.997 1.00 93.44 118 LEU A O 1
ATOM 947 N N . LEU A 1 119 ? -8.900 -10.466 16.943 1.00 91.56 119 LEU A N 1
ATOM 948 C CA . LEU A 1 119 ? -10.266 -10.711 16.472 1.00 91.56 119 LEU A CA 1
ATOM 949 C C . LEU A 1 119 ? -10.933 -11.887 17.205 1.00 91.56 119 LEU A C 1
ATOM 951 O O . LEU A 1 119 ? -12.125 -11.823 17.504 1.00 91.56 119 LEU A O 1
ATOM 955 N N . THR A 1 120 ? -10.159 -12.927 17.530 1.00 91.94 120 THR A N 1
ATOM 956 C CA . THR A 1 120 ? -10.632 -14.091 18.299 1.00 91.94 120 THR A CA 1
ATOM 957 C C . THR A 1 120 ? -10.995 -13.691 19.729 1.00 91.94 120 THR A C 1
ATOM 959 O O . THR A 1 120 ? -12.092 -14.004 20.183 1.00 91.94 120 THR A O 1
ATOM 962 N N . ALA A 1 121 ? -10.146 -12.904 20.399 1.00 90.56 121 ALA A N 1
ATOM 963 C CA . ALA A 1 121 ? -10.406 -12.376 21.741 1.00 90.56 121 ALA A CA 1
ATOM 964 C C . ALA A 1 121 ? -11.675 -11.502 21.803 1.00 90.56 121 ALA A C 1
ATOM 966 O O . ALA A 1 121 ? -12.358 -11.433 22.825 1.00 90.56 121 ALA A O 1
ATOM 967 N N . LEU A 1 122 ? -12.026 -10.859 20.686 1.00 86.25 122 LEU A N 1
ATOM 968 C CA . LEU A 1 122 ? -13.247 -10.067 20.531 1.00 86.25 122 LEU A CA 1
ATOM 969 C C . LEU A 1 122 ? -14.465 -10.891 20.068 1.00 86.25 122 LEU A C 1
ATOM 971 O O . LEU A 1 122 ? -15.527 -10.314 19.845 1.00 86.25 122 LEU A O 1
ATOM 975 N N . ASN A 1 123 ? -14.346 -12.220 19.960 1.00 86.00 123 ASN A N 1
ATOM 976 C CA . ASN A 1 123 ? -15.398 -13.147 19.521 1.00 86.00 123 ASN A CA 1
ATOM 977 C C . ASN A 1 123 ? -15.992 -12.803 18.142 1.00 86.00 123 ASN A C 1
ATOM 979 O O . ASN A 1 123 ? -17.199 -12.918 17.918 1.00 86.00 123 ASN A O 1
ATOM 983 N N . VAL A 1 124 ? -15.149 -12.354 17.210 1.00 84.75 124 VAL A N 1
ATOM 984 C CA . VAL A 1 124 ? -15.573 -11.976 15.857 1.00 84.75 124 VAL A CA 1
ATOM 985 C C . VAL A 1 124 ? -15.592 -13.211 14.946 1.00 84.75 124 VAL A C 1
ATOM 987 O O . VAL A 1 124 ? -14.596 -13.934 14.905 1.00 84.75 124 VAL A O 1
ATOM 990 N N . PRO A 1 125 ? -16.670 -13.464 14.176 1.00 84.62 125 PRO A N 1
ATOM 991 C CA . PRO A 1 125 ? -16.696 -14.567 13.218 1.00 84.62 125 PRO A CA 1
ATOM 992 C C . PRO A 1 125 ? -15.710 -14.310 12.073 1.00 84.62 125 PRO A C 1
ATOM 994 O O . PRO A 1 125 ? -15.754 -13.263 11.427 1.00 84.62 125 PRO A O 1
ATOM 997 N N . LEU A 1 126 ? -14.824 -15.272 11.804 1.00 91.25 126 LEU A N 1
ATOM 998 C CA . LEU A 1 126 ? -13.717 -15.109 10.849 1.00 91.25 126 LEU A CA 1
ATOM 999 C C . LEU A 1 126 ? -13.985 -15.743 9.476 1.00 91.25 126 LEU A C 1
ATOM 1001 O O . LEU A 1 126 ? -13.137 -15.658 8.595 1.00 91.25 126 LEU A O 1
ATOM 1005 N N . ASP A 1 127 ? -15.154 -16.349 9.256 1.00 91.81 127 ASP A N 1
ATOM 1006 C CA . ASP A 1 127 ? -15.443 -17.143 8.046 1.00 91.81 127 ASP A CA 1
ATOM 1007 C C . ASP A 1 127 ? -15.374 -16.335 6.740 1.00 91.81 127 ASP A C 1
ATOM 1009 O O . ASP A 1 127 ? -15.145 -16.881 5.661 1.00 91.81 127 ASP A O 1
ATOM 1013 N N . GLN A 1 128 ? -15.609 -15.024 6.828 1.00 94.69 128 GLN A N 1
ATOM 1014 C CA . GLN A 1 128 ? -15.573 -14.088 5.698 1.00 94.69 128 GLN A CA 1
ATOM 1015 C C . GLN A 1 128 ? -14.303 -13.230 5.664 1.00 94.69 128 GLN A C 1
ATOM 1017 O O . GLN A 1 128 ? -14.213 -12.302 4.854 1.00 94.69 128 GLN A O 1
ATOM 1022 N N . LEU A 1 129 ? -13.343 -13.521 6.544 1.00 96.75 129 LEU A N 1
ATOM 1023 C CA . LEU A 1 129 ? -12.083 -12.810 6.650 1.00 96.75 129 LEU A CA 1
ATOM 1024 C C . LEU A 1 129 ? -11.010 -13.502 5.809 1.00 96.75 129 LEU A C 1
ATOM 1026 O O . LEU A 1 129 ? -10.781 -14.706 5.919 1.00 96.75 129 LEU A O 1
ATOM 1030 N N . HIS A 1 130 ? -10.311 -12.720 4.997 1.00 97.69 130 HIS A N 1
ATOM 1031 C CA . HIS A 1 130 ? -9.186 -13.183 4.201 1.00 97.69 130 HIS A CA 1
ATOM 1032 C C . HIS A 1 130 ? -7.957 -12.342 4.480 1.00 97.69 130 HIS A C 1
ATOM 1034 O O . HIS A 1 130 ? -8.030 -11.119 4.580 1.00 97.69 130 HIS A O 1
ATOM 1040 N N . PHE A 1 131 ? -6.819 -13.010 4.551 1.00 98.12 131 PHE A N 1
ATOM 1041 C CA . PHE A 1 131 ? -5.520 -12.376 4.658 1.00 98.12 131 PHE A CA 1
ATOM 1042 C C . PHE A 1 131 ? -4.806 -12.473 3.321 1.00 98.12 131 PHE A C 1
ATOM 1044 O O . PHE A 1 131 ? -4.776 -13.535 2.699 1.00 98.12 131 PHE A O 1
ATOM 1051 N N . VAL A 1 132 ? -4.276 -11.344 2.859 1.00 98.38 132 VAL A N 1
ATOM 1052 C CA . VAL A 1 132 ? -3.534 -11.251 1.603 1.00 98.38 132 VAL A CA 1
ATOM 1053 C C . VAL A 1 132 ? -2.253 -10.480 1.863 1.00 98.38 132 VAL A C 1
ATOM 1055 O O . VAL A 1 132 ? -2.270 -9.426 2.494 1.00 98.38 132 VAL A O 1
ATOM 1058 N N . ARG A 1 133 ? -1.138 -10.992 1.354 1.00 97.31 133 ARG A N 1
ATOM 1059 C CA . ARG A 1 133 ? 0.154 -10.309 1.385 1.00 97.31 133 ARG A CA 1
ATOM 1060 C C . ARG A 1 133 ? 0.333 -9.470 0.118 1.00 97.31 133 ARG A C 1
ATOM 1062 O O . ARG A 1 133 ? 0.054 -9.974 -0.966 1.00 97.31 133 ARG A O 1
ATOM 1069 N N . GLY A 1 134 ? 0.800 -8.228 0.222 1.00 96.94 134 GLY A N 1
ATOM 1070 C CA . GLY A 1 134 ? 0.962 -7.326 -0.927 1.00 96.94 134 GLY A CA 1
ATOM 1071 C C . GLY A 1 134 ? 1.826 -7.917 -2.042 1.00 96.94 134 GLY A C 1
ATOM 1072 O O . GLY A 1 134 ? 1.375 -8.066 -3.180 1.00 96.94 134 GLY A O 1
ATOM 1073 N N . THR A 1 135 ? 3.020 -8.392 -1.696 1.00 95.12 135 THR A N 1
ATOM 1074 C CA . THR A 1 135 ? 3.944 -9.029 -2.655 1.00 95.12 135 THR A CA 1
ATOM 1075 C C . THR A 1 135 ? 3.430 -10.303 -3.325 1.00 95.12 135 THR A C 1
ATOM 1077 O O . THR A 1 135 ? 4.018 -10.731 -4.314 1.00 95.12 135 THR A O 1
ATOM 1080 N N . SER A 1 136 ? 2.308 -10.883 -2.879 1.00 96.50 136 SER A N 1
ATOM 1081 C CA . SER A 1 136 ? 1.691 -12.023 -3.577 1.00 96.50 136 SER A CA 1
ATOM 1082 C C . SER A 1 136 ? 1.117 -11.665 -4.953 1.00 96.50 136 SER A C 1
ATOM 1084 O O . SER A 1 136 ? 0.892 -12.560 -5.764 1.00 96.50 136 SER A O 1
ATOM 1086 N N . TYR A 1 137 ? 0.884 -10.376 -5.232 1.00 98.06 137 TYR A N 1
ATOM 1087 C CA . TYR A 1 137 ? 0.406 -9.916 -6.541 1.00 98.06 137 TYR A CA 1
ATOM 1088 C C . TYR A 1 137 ? 1.050 -8.614 -7.033 1.00 98.06 137 TYR A C 1
ATOM 1090 O O . TYR A 1 137 ? 1.087 -8.391 -8.242 1.00 98.06 137 TYR A O 1
ATOM 1098 N N . GLN A 1 138 ? 1.580 -7.764 -6.146 1.00 98.38 138 GLN A N 1
ATOM 1099 C CA . GLN A 1 138 ? 2.089 -6.429 -6.508 1.00 98.38 138 GLN A CA 1
ATOM 1100 C C . GLN A 1 138 ? 3.374 -6.444 -7.356 1.00 98.38 138 GLN A C 1
ATOM 1102 O O . GLN A 1 138 ? 3.825 -5.396 -7.806 1.00 98.38 138 GLN A O 1
ATOM 1107 N N . LEU A 1 139 ? 3.965 -7.622 -7.578 1.00 97.31 139 LEU A N 1
ATOM 1108 C CA . LEU A 1 139 ? 5.130 -7.819 -8.447 1.00 97.31 139 LEU A CA 1
ATOM 1109 C C . LEU A 1 139 ? 4.766 -8.492 -9.783 1.00 97.31 139 LEU A C 1
ATOM 1111 O O . LEU A 1 139 ? 5.632 -8.745 -10.610 1.00 97.31 139 LEU A O 1
ATOM 1115 N N . THR A 1 140 ? 3.493 -8.836 -9.993 1.00 98.31 140 THR A N 1
ATOM 1116 C CA . THR A 1 140 ? 3.058 -9.522 -11.217 1.00 98.31 140 THR A CA 1
ATOM 1117 C C . THR A 1 140 ? 3.108 -8.598 -12.427 1.00 98.31 140 THR A C 1
ATOM 1119 O O . THR A 1 140 ? 2.885 -7.392 -12.318 1.00 98.31 140 THR A O 1
ATOM 1122 N N . ARG A 1 141 ? 3.315 -9.187 -13.608 1.00 97.81 141 ARG A N 1
ATOM 1123 C CA . ARG A 1 141 ? 3.341 -8.482 -14.895 1.00 97.81 141 ARG A CA 1
ATOM 1124 C C . ARG A 1 141 ? 2.115 -7.606 -15.116 1.00 97.81 141 ARG A C 1
ATOM 1126 O O . ARG A 1 141 ? 2.249 -6.480 -15.600 1.00 97.81 141 ARG A O 1
ATOM 1133 N N . GLU A 1 142 ? 0.929 -8.103 -14.783 1.00 97.38 142 GLU A N 1
ATOM 1134 C CA . GLU A 1 142 ? -0.326 -7.368 -14.934 1.00 97.38 142 GLU A CA 1
ATOM 1135 C C . GLU A 1 142 ? -0.339 -6.137 -14.025 1.00 97.38 142 GLU A C 1
ATOM 1137 O O . GLU A 1 142 ? -0.585 -5.024 -14.497 1.00 97.38 142 GLU A O 1
ATOM 1142 N N . TYR A 1 143 ? 0.015 -6.318 -12.749 1.00 98.25 143 TYR A N 1
ATOM 1143 C CA . TYR A 1 143 ? 0.066 -5.230 -11.779 1.00 98.25 143 TYR A CA 1
ATOM 1144 C C . TYR A 1 143 ? 1.091 -4.168 -12.177 1.00 98.25 143 TYR A C 1
ATOM 1146 O O . TYR A 1 143 ? 0.745 -2.990 -12.274 1.00 98.25 143 TYR A O 1
ATOM 1154 N N . THR A 1 144 ? 2.322 -4.572 -12.500 1.00 98.06 144 THR A N 1
ATOM 1155 C CA . THR A 1 144 ? 3.383 -3.664 -12.957 1.00 98.06 144 THR A CA 1
ATOM 1156 C C . THR A 1 144 ? 2.965 -2.911 -14.217 1.00 98.06 144 THR A C 1
ATOM 1158 O O . THR A 1 144 ? 3.196 -1.707 -14.326 1.00 98.06 144 THR A O 1
ATOM 1161 N N . SER A 1 145 ? 2.274 -3.574 -15.148 1.00 97.50 145 SER A N 1
ATOM 1162 C CA . SER A 1 145 ? 1.731 -2.919 -16.342 1.00 97.50 145 SER A CA 1
ATOM 1163 C C . SER A 1 145 ? 0.777 -1.777 -15.988 1.00 97.50 145 SER A C 1
ATOM 1165 O O . SER A 1 145 ? 0.898 -0.678 -16.533 1.00 97.50 145 SER A O 1
ATOM 1167 N N . ASP A 1 146 ? -0.155 -2.000 -15.060 1.00 98.06 146 ASP A N 1
ATOM 1168 C CA . ASP A 1 146 ? -1.086 -0.959 -14.623 1.00 98.06 146 ASP A CA 1
ATOM 1169 C C . ASP A 1 146 ? -0.410 0.126 -13.777 1.00 98.06 146 ASP A C 1
ATOM 1171 O O . ASP A 1 146 ? -0.772 1.294 -13.920 1.00 98.06 146 ASP A O 1
ATOM 1175 N N . VAL A 1 147 ? 0.609 -0.212 -12.978 1.00 97.88 147 VAL A N 1
ATOM 1176 C CA . VAL A 1 147 ? 1.444 0.770 -12.263 1.00 97.88 147 VAL A CA 1
ATOM 1177 C C . VAL A 1 147 ? 2.097 1.725 -13.254 1.00 97.88 147 VAL A C 1
ATOM 1179 O O . VAL A 1 147 ? 1.962 2.938 -13.106 1.00 97.88 147 VAL A O 1
ATOM 1182 N N . LEU A 1 148 ? 2.752 1.213 -14.299 1.00 97.75 148 LEU A N 1
ATOM 1183 C CA . LEU A 1 148 ? 3.412 2.059 -15.297 1.00 97.75 148 LEU A CA 1
ATOM 1184 C C . LEU A 1 148 ? 2.410 2.933 -16.050 1.00 97.75 148 LEU A C 1
ATOM 1186 O O . LEU A 1 148 ? 2.658 4.122 -16.262 1.00 97.75 148 LEU A O 1
ATOM 1190 N N . ARG A 1 149 ? 1.247 2.377 -16.406 1.00 97.50 149 ARG A N 1
ATOM 1191 C CA . ARG A 1 149 ? 0.157 3.149 -17.018 1.00 97.50 149 ARG A CA 1
ATOM 1192 C C . ARG A 1 149 ? -0.344 4.254 -16.091 1.00 97.50 149 ARG A C 1
ATOM 1194 O O . ARG A 1 149 ? -0.566 5.370 -16.552 1.00 97.50 149 ARG A O 1
ATOM 1201 N N . LEU A 1 150 ? -0.486 3.969 -14.797 1.00 97.12 150 LEU A N 1
ATOM 1202 C CA . LEU A 1 150 ? -0.903 4.946 -13.797 1.00 97.12 150 LEU A CA 1
ATOM 1203 C C . LEU A 1 150 ? 0.157 6.047 -13.617 1.00 97.12 150 LEU A C 1
ATOM 1205 O O . LEU A 1 150 ? -0.184 7.230 -13.598 1.00 97.12 150 LEU A O 1
ATOM 1209 N N . CYS A 1 151 ? 1.443 5.687 -13.593 1.00 96.62 151 CYS A N 1
ATOM 1210 C CA . CYS A 1 151 ? 2.560 6.631 -13.524 1.00 96.62 151 CYS A CA 1
ATOM 1211 C C . CYS A 1 151 ? 2.582 7.628 -14.692 1.00 96.62 151 CYS A C 1
ATOM 1213 O O . CYS A 1 151 ? 3.040 8.755 -14.516 1.00 96.62 151 CYS A O 1
ATOM 1215 N N . ASN A 1 152 ? 2.067 7.253 -15.865 1.00 94.81 152 ASN A N 1
ATOM 1216 C CA . ASN A 1 152 ? 1.995 8.139 -17.027 1.00 94.81 152 ASN A CA 1
ATOM 1217 C C . ASN A 1 152 ? 0.764 9.049 -17.076 1.00 94.81 152 ASN A C 1
ATOM 1219 O O . ASN A 1 152 ? 0.759 10.003 -17.846 1.00 94.81 152 ASN A O 1
ATOM 1223 N N . ILE A 1 153 ? -0.247 8.824 -16.235 1.00 94.38 153 ILE A N 1
ATOM 1224 C CA . ILE A 1 153 ? -1.418 9.713 -16.150 1.00 94.38 153 ILE A CA 1
ATOM 1225 C C . ILE A 1 153 ? -1.435 10.564 -14.877 1.00 94.38 153 ILE A C 1
ATOM 1227 O O . ILE A 1 153 ? -2.050 11.633 -14.864 1.00 94.38 153 ILE A O 1
ATOM 1231 N N . VAL A 1 154 ? -0.769 10.117 -13.808 1.00 96.31 154 VAL A N 1
ATOM 1232 C CA . VAL A 1 154 ? -0.695 10.850 -12.541 1.00 96.31 154 VAL A CA 1
ATOM 1233 C C . VAL A 1 154 ? 0.475 11.826 -12.560 1.00 96.31 154 VAL A C 1
ATOM 1235 O O . VAL A 1 154 ? 1.615 11.462 -12.852 1.00 96.31 154 VAL A O 1
ATOM 1238 N N . THR A 1 155 ? 0.193 13.084 -12.216 1.00 95.19 155 THR A N 1
ATOM 1239 C CA . THR A 1 155 ? 1.227 14.116 -12.103 1.00 95.19 155 THR A CA 1
ATOM 1240 C C . THR A 1 155 ? 2.034 13.958 -10.816 1.00 95.19 155 THR A C 1
ATOM 1242 O O . THR A 1 155 ? 1.506 13.528 -9.787 1.00 95.19 155 THR A O 1
ATOM 1245 N N . ARG A 1 156 ? 3.301 14.396 -10.834 1.00 93.81 156 ARG A N 1
ATOM 1246 C CA . ARG A 1 156 ? 4.166 14.431 -9.636 1.00 93.81 156 ARG A CA 1
ATOM 1247 C C . ARG A 1 156 ? 3.488 15.172 -8.474 1.00 93.81 156 ARG A C 1
ATOM 1249 O O . ARG A 1 156 ? 3.534 14.727 -7.330 1.00 93.81 156 ARG A O 1
ATOM 1256 N N . ARG A 1 157 ? 2.803 16.280 -8.786 1.00 94.12 157 ARG A N 1
ATOM 1257 C CA . ARG A 1 157 ? 2.067 17.113 -7.823 1.00 94.12 157 ARG A CA 1
ATOM 1258 C C . ARG A 1 157 ? 0.890 16.370 -7.193 1.00 94.12 157 ARG A C 1
ATOM 1260 O O . ARG A 1 157 ? 0.697 16.463 -5.984 1.00 94.12 157 ARG A O 1
ATOM 1267 N N . ASP A 1 158 ? 0.093 15.668 -7.993 1.00 95.94 158 ASP A N 1
ATOM 1268 C CA . ASP A 1 158 ? -1.103 14.995 -7.482 1.00 95.94 158 ASP A CA 1
ATOM 1269 C C . ASP A 1 158 ? -0.726 13.776 -6.629 1.00 95.94 158 ASP A C 1
ATOM 1271 O O . ASP A 1 158 ? -1.332 13.574 -5.578 1.00 95.94 158 ASP A O 1
ATOM 1275 N N . ALA A 1 159 ? 0.324 13.037 -7.010 1.00 95.50 159 ALA A N 1
ATOM 1276 C CA . ALA A 1 159 ? 0.884 11.959 -6.193 1.00 95.50 159 ALA A CA 1
ATOM 1277 C C . ALA A 1 159 ? 1.442 12.477 -4.856 1.00 95.50 159 ALA A C 1
ATOM 1279 O O . ALA A 1 159 ? 1.111 11.942 -3.798 1.00 95.50 159 ALA A O 1
ATOM 1280 N N . LEU A 1 160 ? 2.212 13.573 -4.883 1.00 93.75 160 LEU A N 1
ATOM 1281 C CA . LEU A 1 160 ? 2.717 14.226 -3.672 1.00 93.75 160 LEU A CA 1
ATOM 1282 C C . LEU A 1 160 ? 1.576 14.658 -2.745 1.00 93.75 160 LEU A C 1
ATOM 1284 O O . LEU A 1 160 ? 1.606 14.390 -1.545 1.00 93.75 160 LEU A O 1
ATOM 1288 N N . ARG A 1 161 ? 0.552 15.310 -3.307 1.00 94.69 161 ARG A N 1
ATOM 1289 C CA . ARG A 1 161 ? -0.631 15.746 -2.562 1.00 94.69 161 ARG A CA 1
ATOM 1290 C C . ARG A 1 161 ? -1.357 14.558 -1.934 1.00 94.69 161 ARG A C 1
ATOM 1292 O O . ARG A 1 161 ? -1.775 14.666 -0.785 1.00 94.69 161 ARG A O 1
ATOM 1299 N N . ALA A 1 162 ? -1.507 13.456 -2.670 1.00 95.25 162 ALA A N 1
ATOM 1300 C CA . ALA A 1 162 ? -2.170 12.247 -2.194 1.00 95.25 162 ALA A CA 1
ATOM 1301 C C . ALA A 1 162 ? -1.430 11.601 -1.014 1.00 95.25 162 ALA A C 1
ATOM 1303 O O . ALA A 1 162 ? -2.064 11.241 -0.027 1.00 95.25 162 ALA A O 1
ATOM 1304 N N . GLY A 1 163 ? -0.099 11.510 -1.085 1.00 91.19 163 GLY A N 1
ATOM 1305 C CA . GLY A 1 163 ? 0.727 10.876 -0.054 1.00 91.19 163 GLY A CA 1
ATOM 1306 C C . GLY A 1 163 ? 1.074 11.750 1.159 1.00 91.19 163 GLY A C 1
ATOM 1307 O O . GLY A 1 163 ? 1.659 11.235 2.105 1.00 91.19 163 GLY A O 1
ATOM 1308 N N . ALA A 1 164 ? 0.741 13.045 1.165 1.00 88.31 164 ALA A N 1
ATOM 1309 C CA . ALA A 1 164 ? 1.267 14.019 2.133 1.00 88.31 164 ALA A CA 1
ATOM 1310 C C . ALA A 1 164 ? 1.013 13.689 3.621 1.00 88.31 164 ALA A C 1
ATOM 1312 O O . ALA A 1 164 ? 1.827 14.048 4.467 1.00 88.31 164 ALA A O 1
ATOM 1313 N N . GLU A 1 165 ? -0.101 13.026 3.944 1.00 85.56 165 GLU A N 1
ATOM 1314 C CA . GLU A 1 165 ? -0.486 12.681 5.328 1.00 85.56 165 GLU A CA 1
ATOM 1315 C C . GLU A 1 165 ? -0.125 11.240 5.724 1.00 85.56 165 GLU A C 1
ATOM 1317 O O . GLU A 1 165 ? -0.196 10.886 6.901 1.00 85.56 165 GLU A O 1
ATOM 1322 N N . VAL A 1 166 ? 0.278 10.418 4.750 1.00 85.25 166 VAL A N 1
ATOM 1323 C CA . VAL A 1 166 ? 0.498 8.972 4.913 1.00 85.25 166 VAL A CA 1
ATOM 1324 C C . VAL A 1 166 ? 1.981 8.625 4.820 1.00 85.25 166 VAL A C 1
ATOM 1326 O O . VAL A 1 166 ? 2.503 7.889 5.654 1.00 85.25 166 VAL A O 1
ATOM 1329 N N . VAL A 1 167 ? 2.671 9.179 3.823 1.00 82.38 167 VAL A N 1
ATOM 1330 C CA . VAL A 1 167 ? 4.094 8.935 3.576 1.00 82.38 167 VAL A CA 1
ATOM 1331 C C . VAL A 1 167 ? 4.930 9.845 4.466 1.00 82.38 167 VAL A C 1
ATOM 1333 O O . VAL A 1 167 ? 4.653 11.045 4.587 1.00 82.38 167 VAL A O 1
ATOM 1336 N N . LYS A 1 168 ? 5.990 9.290 5.065 1.00 80.25 168 LYS A N 1
ATOM 1337 C CA . LYS A 1 168 ? 6.912 10.064 5.900 1.00 80.25 168 LYS A CA 1
ATOM 1338 C C . LYS A 1 168 ? 7.537 11.213 5.099 1.00 80.25 168 LYS A C 1
ATOM 1340 O O . LYS A 1 168 ? 8.158 10.999 4.061 1.00 80.25 168 LYS A O 1
ATOM 1345 N N . GLN A 1 169 ? 7.412 12.431 5.618 1.00 79.19 169 GLN A N 1
ATOM 1346 C CA . GLN A 1 169 ? 8.085 13.598 5.053 1.00 79.19 169 GLN A CA 1
ATOM 1347 C C . GLN A 1 169 ? 9.530 13.643 5.566 1.00 79.19 169 GLN A C 1
ATOM 1349 O O . GLN A 1 169 ? 9.771 13.585 6.772 1.00 79.19 169 GLN A O 1
ATOM 1354 N N . VAL A 1 170 ? 10.486 13.710 4.644 1.00 81.38 170 VAL A N 1
ATOM 1355 C CA . VAL A 1 170 ? 11.931 13.752 4.916 1.00 81.38 170 VAL A CA 1
ATOM 1356 C C . VAL A 1 170 ? 12.570 14.879 4.104 1.00 81.38 170 VAL A C 1
ATOM 1358 O O . VAL A 1 170 ? 11.992 15.319 3.112 1.00 81.38 170 VAL A O 1
ATOM 1361 N N . ALA A 1 171 ? 13.748 15.349 4.530 1.00 79.88 171 ALA A N 1
ATOM 1362 C CA . ALA A 1 171 ? 14.437 16.474 3.891 1.00 79.88 171 ALA A CA 1
ATOM 1363 C C . ALA A 1 171 ? 14.787 16.191 2.420 1.00 79.88 171 ALA A C 1
ATOM 1365 O O . ALA A 1 171 ? 14.572 17.051 1.571 1.00 79.88 171 ALA A O 1
ATOM 1366 N N . SER A 1 172 ? 15.246 14.968 2.133 1.00 84.31 172 SER A N 1
ATOM 1367 C CA . SER A 1 172 ? 15.533 14.475 0.782 1.00 84.31 172 SER A CA 1
ATOM 1368 C C . SER A 1 172 ? 14.504 13.409 0.403 1.00 84.31 172 SER A C 1
ATOM 1370 O O . SER A 1 172 ? 14.664 12.240 0.760 1.00 84.31 172 SER A O 1
ATOM 1372 N N . PRO A 1 173 ? 13.382 13.791 -0.228 1.00 86.81 173 PRO A N 1
ATOM 1373 C CA . PRO A 1 173 ? 12.274 12.879 -0.431 1.00 86.81 173 PRO A CA 1
ATOM 1374 C C . PRO A 1 173 ? 12.557 11.856 -1.537 1.00 86.81 173 PRO A C 1
ATOM 1376 O O . PRO A 1 173 ? 12.821 12.204 -2.690 1.00 86.81 173 PRO A O 1
ATOM 1379 N N . LEU A 1 174 ? 12.414 10.581 -1.177 1.00 91.62 174 LEU A N 1
ATOM 1380 C CA . LEU A 1 174 ? 12.598 9.436 -2.066 1.00 91.62 174 LEU A CA 1
ATOM 1381 C C . LEU A 1 174 ? 11.502 9.340 -3.137 1.00 91.62 174 LEU A C 1
ATOM 1383 O O . LEU A 1 174 ? 10.361 9.802 -2.952 1.00 91.62 174 LEU A O 1
ATOM 1387 N N . LEU A 1 175 ? 11.850 8.710 -4.260 1.00 92.75 175 LEU A N 1
ATOM 1388 C CA . LEU A 1 175 ? 10.932 8.446 -5.366 1.00 92.75 175 LEU A CA 1
ATOM 1389 C C . LEU A 1 175 ? 9.826 7.453 -4.971 1.00 92.75 175 LEU A C 1
ATOM 1391 O O . LEU A 1 175 ? 8.669 7.646 -5.351 1.00 92.75 175 LEU A O 1
ATOM 1395 N N . SER A 1 176 ? 10.142 6.459 -4.136 1.00 92.25 176 SER A N 1
ATOM 1396 C CA . SER A 1 176 ? 9.197 5.466 -3.600 1.00 92.25 176 SER A CA 1
ATOM 1397 C C . SER A 1 176 ? 7.957 6.101 -2.964 1.00 92.25 176 SER A C 1
ATOM 1399 O O . SER A 1 176 ? 6.838 5.614 -3.139 1.00 92.25 176 SER A O 1
ATOM 1401 N N . GLY A 1 177 ? 8.126 7.248 -2.299 1.00 91.69 177 GLY A N 1
ATOM 1402 C CA . GLY A 1 177 ? 7.031 7.987 -1.677 1.00 91.69 177 GLY A CA 1
ATOM 1403 C C . GLY A 1 177 ? 5.994 8.530 -2.668 1.00 91.69 177 GLY A C 1
ATOM 1404 O O . GLY A 1 177 ? 4.853 8.762 -2.277 1.00 91.69 177 GLY A O 1
ATOM 1405 N N . LEU A 1 178 ? 6.357 8.724 -3.942 1.00 94.56 178 LEU A N 1
ATOM 1406 C CA . LEU A 1 178 ? 5.400 9.091 -4.994 1.00 94.56 178 LEU A CA 1
ATOM 1407 C C . LEU A 1 178 ? 4.677 7.874 -5.577 1.00 94.56 178 LEU A C 1
ATOM 1409 O O . LEU A 1 178 ? 3.560 8.022 -6.061 1.00 94.56 178 LEU A O 1
ATOM 1413 N N . LEU A 1 179 ? 5.290 6.689 -5.524 1.00 96.12 179 LEU A N 1
ATOM 1414 C CA . LEU A 1 179 ? 4.681 5.443 -5.995 1.00 96.12 179 LEU A CA 1
ATOM 1415 C C . LEU A 1 179 ? 3.637 4.918 -5.006 1.00 96.12 179 LEU A C 1
ATOM 1417 O O . LEU A 1 179 ? 2.597 4.423 -5.431 1.00 96.12 179 LEU A O 1
ATOM 1421 N N . TYR A 1 180 ? 3.870 5.084 -3.701 1.00 95.38 180 TYR A N 1
ATOM 1422 C CA . TYR A 1 180 ? 2.990 4.602 -2.629 1.00 95.38 180 TYR A CA 1
ATOM 1423 C C . TYR A 1 180 ? 1.481 4.822 -2.891 1.00 95.38 180 TYR A C 1
ATOM 1425 O O . TYR A 1 180 ? 0.739 3.841 -2.910 1.00 95.38 180 TYR A O 1
ATOM 1433 N N . PRO A 1 181 ? 0.981 6.055 -3.131 1.00 96.81 181 PRO A N 1
ATOM 1434 C CA . PRO A 1 181 ? -0.456 6.272 -3.313 1.00 96.81 181 PRO A CA 1
ATOM 1435 C C . PRO A 1 181 ? -1.017 5.631 -4.593 1.00 96.81 181 PRO A C 1
ATOM 1437 O O . PRO A 1 181 ? -2.207 5.328 -4.650 1.00 96.81 181 PRO A O 1
ATOM 1440 N N . LEU A 1 182 ? -0.185 5.414 -5.618 1.00 97.88 182 LEU A N 1
ATOM 1441 C CA . LEU A 1 182 ? -0.591 4.742 -6.854 1.00 97.88 182 LEU A CA 1
ATOM 1442 C C . LEU A 1 182 ? -0.767 3.240 -6.633 1.00 97.88 182 LEU A C 1
ATOM 1444 O O . LEU A 1 182 ? -1.725 2.662 -7.142 1.00 97.88 182 LEU A O 1
ATOM 1448 N N . LEU A 1 183 ? 0.140 2.625 -5.869 1.00 98.19 183 LEU A N 1
ATOM 1449 C CA . LEU A 1 183 ? 0.042 1.213 -5.510 1.00 98.19 183 LEU A CA 1
ATOM 1450 C C . LEU A 1 183 ? -1.220 0.970 -4.677 1.00 98.19 183 LEU A C 1
ATOM 1452 O O . LEU A 1 183 ? -2.045 0.140 -5.046 1.00 98.19 183 LEU A O 1
ATOM 1456 N N . GLN A 1 184 ? -1.440 1.784 -3.642 1.00 98.25 184 GLN A N 1
ATOM 1457 C CA . GLN A 1 184 ? -2.636 1.671 -2.811 1.00 98.25 184 GLN A CA 1
ATOM 1458 C C . GLN A 1 184 ? -3.937 1.814 -3.622 1.00 98.25 184 GLN A C 1
ATOM 1460 O O . GLN A 1 184 ? -4.898 1.099 -3.350 1.00 98.25 184 GLN A O 1
ATOM 1465 N N . ALA A 1 185 ? -3.974 2.689 -4.635 1.00 98.19 185 ALA A N 1
ATOM 1466 C CA . ALA A 1 185 ? -5.129 2.804 -5.528 1.00 98.19 185 ALA A CA 1
ATOM 1467 C C . ALA A 1 185 ? -5.337 1.541 -6.387 1.00 98.19 185 ALA A C 1
ATOM 1469 O O . ALA A 1 185 ? -6.470 1.116 -6.612 1.00 98.19 185 ALA A O 1
ATOM 1470 N N . LEU A 1 186 ? -4.265 0.918 -6.885 1.00 98.44 186 LEU A N 1
ATOM 1471 C CA . LEU A 1 186 ? -4.367 -0.304 -7.691 1.00 98.44 186 LEU A CA 1
ATOM 1472 C C . LEU A 1 186 ? -4.745 -1.534 -6.861 1.00 98.44 186 LEU A C 1
ATOM 1474 O O . LEU A 1 186 ? -5.417 -2.422 -7.393 1.00 98.44 186 LEU A O 1
ATOM 1478 N N . ASP A 1 187 ? -4.420 -1.567 -5.569 1.00 98.62 187 ASP A N 1
ATOM 1479 C CA . ASP A 1 187 ? -4.836 -2.646 -4.664 1.00 98.62 187 ASP A CA 1
ATOM 1480 C C . ASP A 1 187 ? -6.357 -2.877 -4.713 1.00 98.62 187 ASP A C 1
ATOM 1482 O O . ASP A 1 187 ? -6.813 -4.022 -4.742 1.00 98.62 187 ASP A O 1
ATOM 1486 N N . GLU A 1 188 ? -7.160 -1.815 -4.845 1.00 98.56 188 GLU A N 1
ATOM 1487 C CA . GLU A 1 188 ? -8.616 -1.908 -5.013 1.00 98.56 188 GLU A CA 1
ATOM 1488 C C . GLU A 1 188 ? -9.039 -2.793 -6.199 1.00 98.56 188 GLU A C 1
ATOM 1490 O O . GLU A 1 188 ? -10.035 -3.532 -6.152 1.00 98.56 188 GLU A O 1
ATOM 1495 N N . GLN A 1 189 ? -8.298 -2.694 -7.304 1.00 98.19 189 GLN A N 1
ATOM 1496 C CA . GLN A 1 189 ? -8.550 -3.459 -8.515 1.00 98.19 189 GLN A CA 1
ATOM 1497 C C . GLN A 1 189 ? -8.116 -4.909 -8.359 1.00 98.19 189 GLN A C 1
ATOM 1499 O O . GLN A 1 189 ? -8.886 -5.813 -8.694 1.00 98.19 189 GLN A O 1
ATOM 1504 N N . TYR A 1 190 ? -6.913 -5.130 -7.842 1.00 98.44 190 TYR A N 1
ATOM 1505 C CA . TYR A 1 190 ? -6.298 -6.453 -7.811 1.00 98.44 190 TYR A CA 1
ATOM 1506 C C . TYR A 1 190 ? -6.840 -7.334 -6.684 1.00 98.44 190 TYR A C 1
ATOM 1508 O O . TYR A 1 190 ? -6.999 -8.541 -6.875 1.00 98.44 190 TYR A O 1
ATOM 1516 N N . LEU A 1 191 ? -7.285 -6.735 -5.576 1.00 98.50 191 LEU A N 1
ATOM 1517 C CA . LEU A 1 191 ? -8.064 -7.424 -4.544 1.00 98.50 191 LEU A CA 1
ATOM 1518 C C . LEU A 1 191 ? -9.526 -7.660 -4.952 1.00 98.50 191 LEU A C 1
ATOM 1520 O O . LEU A 1 191 ? -10.247 -8.391 -4.270 1.00 98.50 191 LEU A O 1
ATOM 1524 N N . LYS A 1 192 ? -9.976 -7.077 -6.075 1.00 98.06 192 LYS A N 1
ATOM 1525 C CA . LYS A 1 192 ? -11.342 -7.212 -6.611 1.00 98.06 192 LYS A CA 1
ATOM 1526 C C . LYS A 1 192 ? -12.397 -6.840 -5.562 1.00 98.06 192 LYS A C 1
ATOM 1528 O O . LYS A 1 192 ? -13.336 -7.599 -5.297 1.00 98.06 192 LYS A O 1
ATOM 1533 N N . VAL A 1 193 ? -12.214 -5.678 -4.942 1.00 98.62 193 VAL A N 1
ATOM 1534 C CA . VAL A 1 193 ? -13.095 -5.156 -3.889 1.00 98.62 193 VAL A CA 1
ATOM 1535 C C . VAL A 1 193 ? -14.118 -4.163 -4.436 1.00 98.62 193 VAL A C 1
ATOM 1537 O O . VAL A 1 193 ? -13.936 -3.533 -5.484 1.00 98.62 193 VAL A O 1
ATOM 1540 N N . ASP A 1 194 ? -15.208 -4.012 -3.691 1.00 98.56 194 ASP A N 1
ATOM 1541 C CA . ASP A 1 194 ? -16.239 -3.005 -3.913 1.00 98.56 194 ASP A CA 1
ATOM 1542 C C . ASP A 1 194 ? -15.910 -1.660 -3.260 1.00 98.56 194 ASP A C 1
ATOM 1544 O O . ASP A 1 194 ? -16.333 -0.620 -3.792 1.00 98.56 194 ASP A O 1
ATOM 1548 N N . GLY A 1 195 ? -15.149 -1.698 -2.160 1.00 98.38 195 GLY A N 1
ATOM 1549 C CA . GLY A 1 195 ? -14.715 -0.532 -1.405 1.00 98.38 195 GLY A CA 1
ATOM 1550 C C . GLY A 1 195 ? -13.482 -0.751 -0.528 1.00 98.38 195 GLY A C 1
ATOM 1551 O O . GLY A 1 195 ? -13.060 -1.885 -0.285 1.00 98.38 195 GLY A O 1
ATOM 1552 N N . GLN A 1 196 ? -12.924 0.355 -0.045 1.00 98.75 196 GLN A N 1
ATOM 1553 C CA . GLN A 1 196 ? -11.773 0.396 0.853 1.00 98.75 196 GLN A CA 1
ATOM 1554 C C . GLN A 1 196 ? -12.154 1.051 2.181 1.00 98.75 196 GLN A C 1
ATOM 1556 O O . GLN A 1 196 ? -12.903 2.028 2.224 1.00 98.75 196 GLN A O 1
ATOM 1561 N N . PHE A 1 197 ? -11.618 0.513 3.271 1.00 98.62 197 PHE A N 1
ATOM 1562 C CA . PHE A 1 197 ? -11.716 1.084 4.606 1.00 98.62 197 PHE A CA 1
ATOM 1563 C C . PHE A 1 197 ? -10.335 1.541 5.093 1.00 98.62 197 PHE A C 1
ATOM 1565 O O . PHE A 1 197 ? -9.348 0.823 4.936 1.00 98.62 197 PHE A O 1
ATOM 1572 N N . GLY A 1 198 ? -10.272 2.717 5.718 1.00 97.31 198 GLY A N 1
ATOM 1573 C CA . GLY A 1 198 ? -9.059 3.256 6.334 1.00 97.31 198 GLY A CA 1
ATOM 1574 C C . GLY A 1 198 ? -9.346 4.413 7.291 1.00 97.31 198 GLY A C 1
ATOM 1575 O O . GLY A 1 198 ? -10.493 4.671 7.651 1.00 97.31 198 GLY A O 1
ATOM 1576 N N . GLY A 1 199 ? -8.292 5.094 7.738 1.00 95.12 199 GLY A N 1
ATOM 1577 C CA . GLY A 1 199 ? -8.413 6.333 8.512 1.00 95.12 199 GLY A CA 1
ATOM 1578 C C . GLY A 1 199 ? -8.702 7.538 7.615 1.00 95.12 199 GLY A C 1
ATOM 1579 O O . GLY A 1 199 ? -8.460 7.498 6.408 1.00 95.12 199 GLY A O 1
ATOM 1580 N N . ILE A 1 200 ? -9.201 8.627 8.201 1.00 94.62 200 ILE A N 1
ATOM 1581 C CA . ILE A 1 200 ? -9.416 9.897 7.488 1.00 94.62 200 ILE A CA 1
ATOM 1582 C C . ILE A 1 200 ? -8.108 10.489 6.926 1.00 94.62 200 ILE A C 1
ATOM 1584 O O . ILE A 1 200 ? -8.139 11.203 5.927 1.00 94.62 200 ILE A O 1
ATOM 1588 N N . ASP A 1 201 ? -6.950 10.130 7.489 1.00 93.12 201 ASP A N 1
ATOM 1589 C CA . ASP A 1 201 ? -5.626 10.504 6.971 1.00 93.12 201 ASP A CA 1
ATOM 1590 C C . ASP A 1 201 ? -5.313 9.897 5.588 1.00 93.12 201 ASP A C 1
ATOM 1592 O O . ASP A 1 201 ? -4.461 10.400 4.857 1.00 93.12 201 ASP A O 1
ATOM 1596 N N . GLN A 1 202 ? -6.051 8.864 5.167 1.00 96.06 202 GLN A N 1
ATOM 1597 C CA . GLN A 1 202 ? -5.928 8.255 3.836 1.00 96.06 202 GLN A CA 1
ATOM 1598 C C . GLN A 1 202 ? -6.850 8.892 2.787 1.00 96.06 202 GLN A C 1
ATOM 1600 O O . GLN A 1 202 ? -6.786 8.537 1.608 1.00 96.06 202 GLN A O 1
ATOM 1605 N N . ARG A 1 203 ? -7.683 9.869 3.173 1.00 97.50 203 ARG A N 1
ATOM 1606 C CA . ARG A 1 203 ? -8.701 10.475 2.300 1.00 97.50 203 ARG A CA 1
ATOM 1607 C C . ARG A 1 203 ? -8.137 10.965 0.968 1.00 97.50 203 ARG A C 1
ATOM 1609 O O . ARG A 1 203 ? -8.770 10.798 -0.069 1.00 97.50 203 ARG A O 1
ATOM 1616 N N . LYS A 1 204 ? -6.946 11.570 0.962 1.00 97.94 204 LYS A N 1
ATOM 1617 C CA . LYS A 1 204 ? -6.342 12.092 -0.277 1.00 97.94 204 LYS A CA 1
ATOM 1618 C C . LYS A 1 204 ? -5.912 10.978 -1.241 1.00 97.94 204 LYS A C 1
ATOM 1620 O O . LYS A 1 204 ? -5.966 11.195 -2.449 1.00 97.94 204 LYS A O 1
ATOM 1625 N N . ILE A 1 205 ? -5.542 9.801 -0.730 1.00 97.94 205 ILE A N 1
ATOM 1626 C CA . ILE A 1 205 ? -5.255 8.611 -1.546 1.00 97.94 205 ILE A CA 1
ATOM 1627 C C . ILE A 1 205 ? -6.555 8.045 -2.123 1.00 97.94 205 ILE A C 1
ATOM 1629 O O . ILE A 1 205 ? -6.614 7.764 -3.316 1.00 97.94 205 ILE A O 1
ATOM 1633 N N . PHE A 1 206 ? -7.623 7.982 -1.326 1.00 98.44 206 PHE A N 1
ATOM 1634 C CA . PHE A 1 206 ? -8.944 7.540 -1.791 1.00 98.44 206 PHE A CA 1
ATOM 1635 C C . PHE A 1 206 ? -9.477 8.419 -2.930 1.00 98.44 206 PHE A C 1
ATOM 1637 O O . PHE A 1 206 ? -9.925 7.918 -3.959 1.00 98.44 206 PHE A O 1
ATOM 1644 N N . ILE A 1 207 ? -9.345 9.744 -2.808 1.00 98.12 207 ILE A N 1
ATOM 1645 C CA . ILE A 1 207 ? -9.714 10.670 -3.889 1.00 98.12 207 ILE A CA 1
ATOM 1646 C C . ILE A 1 207 ? -8.839 10.461 -5.134 1.00 98.12 207 ILE A C 1
ATOM 1648 O O . ILE A 1 207 ? -9.361 10.474 -6.249 1.00 98.12 207 ILE A O 1
ATOM 1652 N N . LEU A 1 208 ? -7.531 10.219 -4.971 1.00 97.94 208 LEU A N 1
ATOM 1653 C CA . LEU A 1 208 ? -6.661 9.879 -6.101 1.00 97.94 208 LEU A CA 1
ATOM 1654 C C . LEU A 1 208 ? -7.164 8.612 -6.816 1.00 97.94 208 LEU A C 1
ATOM 1656 O O . LEU A 1 208 ? -7.262 8.607 -8.042 1.00 97.94 208 LEU A O 1
ATOM 1660 N N . ALA A 1 209 ? -7.533 7.563 -6.080 1.00 98.19 209 ALA A N 1
ATOM 1661 C CA . ALA A 1 209 ? -8.084 6.346 -6.667 1.00 98.19 209 ALA A CA 1
ATOM 1662 C C . ALA A 1 209 ? -9.389 6.621 -7.442 1.00 98.19 209 ALA A C 1
ATOM 1664 O O . ALA A 1 209 ? -9.516 6.230 -8.608 1.00 98.19 209 ALA A O 1
ATOM 1665 N N . GLU A 1 210 ? -10.325 7.381 -6.861 1.00 96.81 210 GLU A N 1
ATOM 1666 C CA . GLU A 1 210 ? -11.592 7.739 -7.517 1.00 96.81 210 GLU A CA 1
ATOM 1667 C C . GLU A 1 210 ? -11.415 8.545 -8.813 1.00 96.81 210 GLU A C 1
ATOM 1669 O O . GLU A 1 210 ? -12.211 8.391 -9.749 1.00 96.81 210 GLU A O 1
ATOM 1674 N N . GLU A 1 211 ? -10.396 9.405 -8.876 1.00 96.25 211 GLU A N 1
ATOM 1675 C CA . GLU A 1 211 ? -10.099 10.251 -10.036 1.00 96.25 211 GLU A CA 1
ATOM 1676 C C . GLU A 1 211 ? -9.326 9.510 -11.137 1.00 96.25 211 GLU A C 1
ATOM 1678 O O . GLU A 1 211 ? -9.559 9.756 -12.326 1.00 96.25 211 GLU A O 1
ATOM 1683 N N . GLN A 1 212 ? -8.386 8.633 -10.767 1.00 97.19 212 GLN A N 1
ATOM 1684 C CA . GLN A 1 212 ? -7.397 8.087 -11.704 1.00 97.19 212 GLN A CA 1
ATOM 1685 C C . GLN A 1 212 ? -7.746 6.680 -12.208 1.00 97.19 212 GLN A C 1
ATOM 1687 O O . GLN A 1 212 ? -7.560 6.409 -13.396 1.00 97.19 212 GLN A O 1
ATOM 1692 N N . LEU A 1 213 ? -8.324 5.803 -11.378 1.00 97.06 213 LEU A N 1
ATOM 1693 C CA . LEU A 1 213 ? -8.695 4.443 -11.801 1.00 97.06 213 LEU A CA 1
ATOM 1694 C C . LEU A 1 213 ? -9.663 4.418 -13.007 1.00 97.06 213 LEU A C 1
ATOM 1696 O O . LEU A 1 213 ? -9.426 3.641 -13.939 1.00 97.06 213 LEU A O 1
ATOM 1700 N N . PRO A 1 214 ? -10.684 5.297 -13.105 1.00 96.75 214 PRO A N 1
ATOM 1701 C CA . PRO A 1 214 ? -11.561 5.343 -14.278 1.00 96.75 214 PRO A CA 1
ATOM 1702 C C . PRO A 1 214 ? -10.847 5.705 -15.581 1.00 96.75 214 PRO A C 1
ATOM 1704 O O . PRO A 1 214 ? -11.266 5.254 -16.647 1.00 96.75 214 PRO A O 1
ATOM 1707 N N . LYS A 1 215 ? -9.752 6.476 -15.523 1.00 95.38 215 LYS A N 1
ATOM 1708 C CA . LYS A 1 215 ? -8.950 6.819 -16.712 1.00 95.38 215 LYS A CA 1
ATOM 1709 C C . LYS A 1 215 ? -8.239 5.591 -17.286 1.00 95.38 215 LYS A C 1
ATOM 1711 O O . LYS A 1 215 ? -8.042 5.508 -18.494 1.00 95.38 215 LYS A O 1
ATOM 1716 N N . LEU A 1 216 ? -7.944 4.597 -16.444 1.00 94.12 216 LEU A N 1
ATOM 1717 C CA . LEU A 1 216 ? -7.462 3.275 -16.857 1.00 94.12 216 LEU A CA 1
ATOM 1718 C C . LEU A 1 216 ? -8.590 2.300 -17.230 1.00 94.12 216 LEU A C 1
ATOM 1720 O O . LEU A 1 216 ? -8.306 1.151 -17.568 1.00 94.12 216 LEU A O 1
ATOM 1724 N N . LYS A 1 217 ? -9.851 2.760 -17.225 1.00 95.44 217 LYS A N 1
ATOM 1725 C CA . LYS A 1 217 ? -11.071 1.949 -17.385 1.00 95.44 217 LYS A CA 1
ATOM 1726 C C . LYS A 1 217 ? -11.273 0.929 -16.258 1.00 95.44 217 LYS A C 1
ATOM 1728 O O . LYS A 1 217 ? -11.917 -0.098 -16.459 1.00 95.44 217 LYS A O 1
ATOM 1733 N N . LEU A 1 218 ? -10.741 1.221 -15.072 1.00 95.75 218 LEU A N 1
ATOM 1734 C CA . LEU A 1 218 ? -10.959 0.443 -13.856 1.00 95.75 218 LEU A CA 1
ATOM 1735 C C . LEU A 1 218 ? -12.147 1.024 -13.068 1.00 95.75 218 LEU A C 1
ATOM 1737 O O . LEU A 1 218 ? -12.493 2.199 -13.201 1.00 95.75 218 LEU A O 1
ATOM 1741 N N . GLY A 1 219 ? -12.824 0.188 -12.278 1.00 92.94 219 GLY A N 1
ATOM 1742 C CA . GLY A 1 219 ? -14.042 0.591 -11.564 1.00 92.94 219 GLY A CA 1
ATOM 1743 C C . GLY A 1 219 ? -13.781 1.564 -10.408 1.00 92.94 219 GLY A C 1
ATOM 1744 O O . GLY A 1 219 ? -12.747 1.496 -9.758 1.00 92.94 219 GLY A O 1
ATOM 1745 N N . LYS A 1 220 ? -14.745 2.437 -10.090 1.00 95.44 220 LYS A N 1
ATOM 1746 C CA . LYS A 1 220 ? -14.706 3.246 -8.854 1.00 95.44 220 LYS A CA 1
ATOM 1747 C C . LYS A 1 220 ? -15.086 2.416 -7.634 1.00 95.44 220 LYS A C 1
ATOM 1749 O O . LYS A 1 220 ? -15.979 1.564 -7.730 1.00 95.44 220 LYS A O 1
ATOM 1754 N N . ARG A 1 221 ? -14.475 2.688 -6.482 1.00 98.12 221 ARG A N 1
ATOM 1755 C CA . ARG A 1 221 ? -14.774 2.058 -5.183 1.00 98.12 221 ARG A CA 1
ATOM 1756 C C . ARG A 1 221 ? -15.518 3.035 -4.279 1.00 98.12 221 ARG A C 1
ATOM 1758 O O . ARG A 1 221 ? -15.544 4.227 -4.556 1.00 98.12 221 ARG A O 1
ATOM 1765 N N . PHE A 1 222 ? -16.208 2.508 -3.271 1.00 98.50 222 PHE A N 1
ATOM 1766 C CA . PHE A 1 222 ? -16.665 3.335 -2.153 1.00 98.50 222 PHE A CA 1
ATOM 1767 C C . PHE A 1 222 ? -15.565 3.376 -1.086 1.00 98.50 222 PHE A C 1
ATOM 1769 O O . PHE A 1 222 ? -14.807 2.413 -0.954 1.00 98.50 222 PHE A O 1
ATOM 1776 N N . HIS A 1 223 ? -15.499 4.452 -0.309 1.00 98.75 223 HIS A N 1
ATOM 1777 C CA . HIS A 1 223 ? -14.473 4.637 0.715 1.00 98.75 223 HIS A CA 1
ATOM 1778 C C . HIS A 1 223 ? -15.107 4.901 2.076 1.00 98.75 223 HIS A C 1
ATOM 1780 O O . HIS A 1 223 ? -16.022 5.716 2.199 1.00 98.75 223 HIS A O 1
ATOM 1786 N N . LEU A 1 224 ? -14.619 4.200 3.097 1.00 98.62 224 LEU A N 1
ATOM 1787 C CA . LEU A 1 224 ? -15.086 4.285 4.478 1.00 98.62 224 LEU A CA 1
ATOM 1788 C C . LEU A 1 224 ? -13.938 4.795 5.351 1.00 98.62 224 LEU A C 1
ATOM 1790 O O . LEU A 1 224 ? -12.871 4.181 5.375 1.00 98.62 224 LEU A O 1
ATOM 1794 N N . MET A 1 225 ? -14.145 5.906 6.058 1.00 98.00 225 MET A N 1
ATOM 1795 C CA . MET A 1 225 ? -13.082 6.579 6.810 1.00 98.00 225 MET A CA 1
ATOM 1796 C C . MET A 1 225 ? -13.409 6.660 8.297 1.00 98.00 225 MET A C 1
ATOM 1798 O O . MET A 1 225 ? -14.385 7.297 8.694 1.00 98.00 225 MET A O 1
ATOM 1802 N N . ASN A 1 226 ? -12.575 6.028 9.121 1.00 94.00 226 ASN A N 1
ATOM 1803 C CA . ASN A 1 226 ? -12.618 6.182 10.573 1.00 94.00 226 ASN A CA 1
ATOM 1804 C C . ASN A 1 226 ? -11.993 7.519 11.005 1.00 94.00 226 ASN A C 1
ATOM 1806 O O . ASN A 1 226 ? -11.066 8.002 10.344 1.00 94.00 226 ASN A O 1
ATOM 1810 N N . PRO A 1 227 ? -12.447 8.089 12.135 1.00 89.81 227 PRO A N 1
ATOM 1811 C CA . PRO A 1 227 ? -11.812 9.265 12.709 1.00 89.81 227 PRO A CA 1
ATOM 1812 C C . PRO A 1 227 ? -10.385 8.981 13.186 1.00 89.81 227 PRO A C 1
ATOM 1814 O O . PRO A 1 227 ? -10.025 7.842 13.500 1.00 89.81 227 PRO A O 1
ATOM 1817 N N . MET A 1 228 ? -9.580 10.041 13.281 1.00 84.44 228 MET A N 1
ATOM 1818 C CA . MET A 1 228 ? -8.304 9.977 13.993 1.00 84.44 228 MET A CA 1
ATOM 1819 C C . MET A 1 228 ? -8.574 9.926 15.493 1.00 84.44 228 MET A C 1
ATOM 1821 O O . MET A 1 228 ? -9.047 10.902 16.067 1.00 84.44 228 MET A O 1
ATOM 1825 N N . VAL A 1 229 ? -8.255 8.798 16.122 1.00 79.94 229 VAL A N 1
ATOM 1826 C CA . VAL A 1 229 ? -8.438 8.619 17.566 1.00 79.94 229 VAL A CA 1
ATOM 1827 C C . VAL A 1 229 ? -7.144 8.996 18.297 1.00 79.94 229 VAL A C 1
ATOM 1829 O O . VAL A 1 229 ? -6.087 8.444 17.960 1.00 79.94 229 VAL A O 1
ATOM 1832 N N . PRO A 1 230 ? -7.195 9.919 19.278 1.00 76.25 230 PRO A N 1
ATOM 1833 C CA . PRO A 1 230 ? -6.053 10.249 20.119 1.00 76.25 230 PRO A CA 1
ATOM 1834 C C . PRO A 1 230 ? -5.469 9.023 20.822 1.00 76.25 230 PRO A C 1
ATOM 1836 O O . PRO A 1 230 ? -6.166 8.075 21.184 1.00 76.25 230 PRO A O 1
ATOM 1839 N N . GLY A 1 231 ? -4.161 9.057 21.038 1.00 75.19 231 GLY A N 1
ATOM 1840 C CA . GLY A 1 231 ? -3.476 8.133 21.921 1.00 75.19 231 GLY A CA 1
ATOM 1841 C C . GLY A 1 231 ? -3.781 8.363 23.385 1.00 75.19 231 GLY A C 1
ATOM 1842 O O . GLY A 1 231 ? -4.263 9.422 23.771 1.00 75.19 231 GLY A O 1
ATOM 1843 N N . LEU A 1 232 ? -3.402 7.398 24.226 1.00 73.06 232 LEU A N 1
ATOM 1844 C CA . LEU A 1 232 ? -3.523 7.515 25.685 1.00 73.06 232 LEU A CA 1
ATOM 1845 C C . LEU A 1 232 ? -2.754 8.724 26.255 1.00 73.06 232 LEU A C 1
ATOM 1847 O O . LEU A 1 232 ? -3.105 9.234 27.312 1.00 73.06 232 LEU A O 1
ATOM 1851 N N . GLN A 1 233 ? -1.741 9.223 25.543 1.00 71.69 233 GLN A N 1
ATOM 1852 C CA . GLN A 1 233 ? -0.993 10.435 25.899 1.00 71.69 233 GLN A CA 1
ATOM 1853 C C . GLN A 1 233 ? -1.481 11.705 25.169 1.00 71.69 233 GLN A C 1
ATOM 1855 O O . GLN A 1 233 ? -0.749 12.683 25.103 1.00 71.69 233 GLN A O 1
ATOM 1860 N N . GLY A 1 234 ? -2.684 11.707 24.585 1.00 60.78 234 GLY A N 1
ATOM 1861 C CA . GLY A 1 234 ? -3.309 12.891 23.970 1.00 60.78 234 GLY A CA 1
ATOM 1862 C C . GLY A 1 234 ? -2.835 13.252 22.554 1.00 60.78 234 GLY A C 1
ATOM 1863 O O . GLY A 1 234 ? -3.536 13.964 21.842 1.00 60.78 234 GLY A O 1
ATOM 1864 N N . SER A 1 235 ? -1.705 12.711 22.090 1.00 67.25 235 SER A N 1
ATOM 1865 C CA . SER A 1 235 ? -1.199 12.865 20.715 1.00 67.25 235 SER A CA 1
ATOM 1866 C C . SER A 1 235 ? -1.520 11.650 19.827 1.00 67.25 235 SER A C 1
ATOM 1868 O O . SER A 1 235 ? -2.004 10.623 20.308 1.00 67.25 235 SER A O 1
ATOM 1870 N N . LYS A 1 236 ? -1.278 11.732 18.505 1.00 67.25 236 LYS A N 1
ATOM 1871 C CA . LYS A 1 236 ? -1.452 10.587 17.581 1.00 67.25 236 LYS A CA 1
ATOM 1872 C C . LYS A 1 236 ? -0.597 9.412 18.078 1.00 67.25 236 LYS A C 1
ATOM 1874 O O . LYS A 1 236 ? 0.617 9.553 18.188 1.00 67.25 236 LYS A O 1
ATOM 1879 N N . MET A 1 237 ? -1.211 8.249 18.333 1.00 64.25 237 MET A N 1
ATOM 1880 C CA . MET A 1 237 ? -0.468 7.027 18.675 1.00 64.25 237 MET A CA 1
ATOM 1881 C C . MET A 1 237 ? 0.505 6.687 17.542 1.00 64.25 237 MET A C 1
ATOM 1883 O O . MET A 1 237 ? 0.089 6.251 16.468 1.00 64.25 237 MET A O 1
ATOM 1887 N N . SER A 1 238 ? 1.797 6.905 17.781 1.00 60.56 238 SER A N 1
ATOM 1888 C CA . SER A 1 238 ? 2.866 6.583 16.843 1.00 60.56 238 SER A CA 1
ATOM 1889 C C . SER A 1 238 ? 3.496 5.251 17.217 1.00 60.56 238 SER A C 1
ATOM 1891 O O . SER A 1 238 ? 3.819 4.991 18.375 1.00 60.56 238 SER A O 1
ATOM 1893 N N . SER A 1 239 ? 3.748 4.404 16.220 1.00 57.66 239 SER A N 1
ATOM 1894 C CA . SER A 1 239 ? 4.490 3.161 16.424 1.00 57.66 239 SER A CA 1
ATOM 1895 C C . SER A 1 239 ? 5.955 3.392 16.827 1.00 57.66 239 SER A C 1
ATOM 1897 O O . SER A 1 239 ? 6.601 2.425 17.234 1.00 57.66 239 SER A O 1
ATOM 1899 N N . SER A 1 240 ? 6.472 4.620 16.704 1.00 53.81 240 SER A N 1
ATOM 1900 C CA . SER A 1 240 ? 7.895 4.953 16.855 1.00 53.81 240 SER A CA 1
ATOM 1901 C C . SER A 1 240 ? 8.337 5.305 18.279 1.00 53.81 240 SER A C 1
ATOM 1903 O O . SER A 1 240 ? 9.530 5.250 18.552 1.00 53.81 240 SER A O 1
ATOM 1905 N N . GLU A 1 241 ? 7.420 5.633 19.194 1.00 58.91 241 GLU A N 1
ATOM 1906 C CA . GLU A 1 241 ? 7.767 5.971 20.582 1.00 58.91 241 GLU A CA 1
ATOM 1907 C C . GLU A 1 241 ? 7.324 4.858 21.541 1.00 58.91 241 GLU A C 1
ATOM 1909 O O . GLU A 1 241 ? 6.135 4.682 21.807 1.00 58.91 241 GLU A O 1
ATOM 1914 N N . GLU A 1 242 ? 8.294 4.098 22.062 1.00 60.84 242 GLU A N 1
ATOM 1915 C CA . GLU A 1 242 ? 8.092 2.875 22.864 1.00 60.84 242 GLU A CA 1
ATOM 1916 C C . GLU A 1 242 ? 7.260 3.122 24.141 1.00 60.84 242 GLU A C 1
ATOM 1918 O O . GLU A 1 242 ? 6.424 2.294 24.507 1.00 60.84 242 GLU A O 1
ATOM 1923 N N . ASN A 1 243 ? 7.406 4.303 24.755 1.00 59.09 243 ASN A N 1
ATOM 1924 C CA . ASN A 1 243 ? 6.686 4.691 25.975 1.00 59.09 243 ASN A CA 1
ATOM 1925 C C . ASN A 1 243 ? 5.297 5.298 25.716 1.00 59.09 243 ASN A C 1
ATOM 1927 O O . ASN A 1 243 ? 4.510 5.415 26.651 1.00 59.09 243 ASN A O 1
ATOM 1931 N N . SER A 1 244 ? 4.984 5.678 24.472 1.00 63.88 244 SER A N 1
ATOM 1932 C CA . SER A 1 244 ? 3.723 6.354 24.122 1.00 63.88 244 SER A CA 1
ATOM 1933 C C . SER A 1 244 ? 2.562 5.393 23.829 1.00 63.88 244 SER A C 1
ATOM 1935 O O . SER A 1 244 ? 1.412 5.816 23.694 1.00 63.88 244 SER A O 1
ATOM 1937 N N . LYS A 1 245 ? 2.852 4.088 23.710 1.00 77.19 245 LYS A N 1
ATOM 1938 C CA . LYS A 1 245 ? 1.916 3.074 23.208 1.00 77.19 245 LYS A CA 1
ATOM 1939 C C . LYS A 1 245 ? 1.873 1.834 24.095 1.00 77.19 245 LYS A C 1
ATOM 1941 O O . LYS A 1 245 ? 2.891 1.422 24.643 1.00 77.19 245 LYS A O 1
ATOM 1946 N N . ILE A 1 246 ? 0.704 1.205 24.175 1.00 85.94 246 ILE A N 1
ATOM 1947 C CA . ILE A 1 246 ? 0.523 -0.123 24.776 1.00 85.94 246 ILE A CA 1
ATOM 1948 C C . ILE A 1 246 ? 0.556 -1.151 23.646 1.00 85.94 246 ILE A C 1
ATOM 1950 O O . ILE A 1 246 ? -0.302 -1.106 22.762 1.00 85.94 246 ILE A O 1
ATOM 1954 N N . ASP A 1 247 ? 1.564 -2.022 23.641 1.00 89.44 247 ASP A N 1
ATOM 1955 C CA . ASP A 1 247 ? 1.668 -3.132 22.688 1.00 89.44 247 ASP A CA 1
ATOM 1956 C C . ASP A 1 247 ? 0.553 -4.150 22.965 1.00 89.44 247 ASP A C 1
ATOM 1958 O O . ASP A 1 247 ? 0.137 -4.328 24.110 1.00 89.44 247 ASP A O 1
ATOM 1962 N N . LEU A 1 248 ? 0.069 -4.837 21.930 1.00 90.62 248 LEU A N 1
ATOM 1963 C CA . LEU A 1 248 ? -0.925 -5.899 22.109 1.00 90.62 248 LEU A CA 1
ATOM 1964 C C . LEU A 1 248 ? -0.382 -7.098 22.912 1.00 90.62 248 LEU A C 1
ATOM 1966 O O . LEU A 1 248 ? -1.163 -7.913 23.395 1.00 90.62 248 LEU A O 1
ATOM 1970 N N . LEU A 1 249 ? 0.939 -7.195 23.079 1.00 91.50 249 LEU A N 1
ATOM 1971 C CA . LEU A 1 249 ? 1.610 -8.239 23.857 1.00 91.50 249 LEU A CA 1
ATOM 1972 C C . LEU A 1 249 ? 2.261 -7.720 25.151 1.00 91.50 249 LEU A C 1
ATOM 1974 O O . LEU A 1 249 ? 3.040 -8.444 25.773 1.00 91.50 249 LEU A O 1
ATOM 1978 N N . ASP A 1 250 ? 1.974 -6.482 25.570 1.00 91.38 250 ASP A N 1
ATOM 1979 C CA . ASP A 1 250 ? 2.461 -5.966 26.853 1.00 91.38 250 ASP A CA 1
ATOM 1980 C C . ASP A 1 250 ? 1.865 -6.764 28.028 1.00 91.38 250 ASP A C 1
ATOM 1982 O O . ASP A 1 250 ? 0.671 -7.070 28.072 1.00 91.38 250 ASP A O 1
ATOM 1986 N N . LYS A 1 251 ? 2.697 -7.070 29.031 1.00 93.19 251 LYS A N 1
ATOM 1987 C CA . LYS A 1 251 ? 2.240 -7.691 30.285 1.00 93.19 251 LYS A CA 1
ATOM 1988 C C . LYS A 1 251 ? 1.359 -6.727 31.081 1.00 93.19 251 LYS A C 1
ATOM 1990 O O . LYS A 1 251 ? 1.560 -5.514 31.020 1.00 93.19 251 LYS A O 1
ATOM 1995 N N . ALA A 1 252 ? 0.458 -7.270 31.901 1.00 93.94 252 ALA A N 1
ATOM 1996 C CA . ALA A 1 252 ? -0.503 -6.494 32.690 1.00 93.94 252 ALA A CA 1
ATOM 1997 C C . ALA A 1 252 ? 0.139 -5.350 33.498 1.00 93.94 252 ALA A C 1
ATOM 1999 O O . ALA A 1 252 ? -0.368 -4.233 33.472 1.00 93.94 252 ALA A O 1
ATOM 2000 N N . ASP A 1 253 ? 1.283 -5.582 34.149 1.00 93.94 253 ASP A N 1
ATOM 2001 C CA . ASP A 1 253 ? 1.967 -4.540 34.929 1.00 93.94 253 ASP A CA 1
ATOM 2002 C C . ASP A 1 253 ? 2.389 -3.346 34.057 1.00 93.94 253 ASP A C 1
ATOM 2004 O O . ASP A 1 253 ? 2.166 -2.194 34.425 1.00 93.94 253 ASP A O 1
ATOM 2008 N N . ILE A 1 254 ? 2.913 -3.614 32.853 1.00 92.12 254 ILE A N 1
ATOM 2009 C CA . ILE A 1 254 ? 3.331 -2.586 31.888 1.00 92.12 254 ILE A CA 1
ATOM 2010 C C . ILE A 1 254 ? 2.114 -1.802 31.389 1.00 92.12 254 ILE A C 1
ATOM 2012 O O . ILE A 1 254 ? 2.146 -0.572 31.340 1.00 92.12 254 ILE A O 1
ATOM 2016 N N . VAL A 1 255 ? 1.032 -2.508 31.047 1.00 92.50 255 VAL A N 1
ATOM 2017 C CA . VAL A 1 255 ? -0.244 -1.908 30.628 1.00 92.50 255 VAL A CA 1
ATOM 2018 C C . VAL A 1 255 ? -0.753 -0.951 31.708 1.00 92.50 255 VAL A C 1
ATOM 2020 O O . VAL A 1 255 ? -1.054 0.207 31.414 1.00 92.50 255 VAL A O 1
ATOM 2023 N N . ARG A 1 256 ? -0.791 -1.406 32.968 1.00 94.25 256 ARG A N 1
ATOM 2024 C CA . ARG A 1 256 ? -1.254 -0.615 34.116 1.00 94.25 256 ARG A CA 1
ATOM 2025 C C . ARG A 1 256 ? -0.416 0.648 34.303 1.00 94.25 256 ARG A C 1
ATOM 2027 O O . ARG A 1 256 ? -0.990 1.733 34.337 1.00 94.25 256 ARG A O 1
ATOM 2034 N N . THR A 1 257 ? 0.915 0.526 34.309 1.00 92.06 257 THR A N 1
ATOM 2035 C CA . THR A 1 257 ? 1.829 1.676 34.420 1.00 92.06 257 THR A CA 1
ATOM 2036 C C . THR A 1 257 ? 1.628 2.693 33.294 1.00 92.06 257 THR A C 1
ATOM 2038 O O . THR A 1 257 ? 1.597 3.898 33.546 1.00 92.06 257 THR A O 1
ATOM 2041 N N . LYS A 1 258 ? 1.453 2.235 32.049 1.00 90.31 258 LYS A N 1
ATOM 2042 C CA . LYS A 1 258 ? 1.234 3.128 30.900 1.00 90.31 258 LYS A CA 1
ATOM 2043 C C . LYS A 1 258 ? -0.098 3.881 30.994 1.00 90.31 258 LYS A C 1
ATOM 2045 O O . LYS A 1 258 ? -0.145 5.058 30.647 1.00 90.31 258 LYS A O 1
ATOM 2050 N N . ILE A 1 259 ? -1.160 3.234 31.482 1.00 90.94 259 ILE A N 1
ATOM 2051 C CA . ILE A 1 259 ? -2.473 3.876 31.680 1.00 90.94 259 ILE A CA 1
ATOM 2052 C C . ILE A 1 259 ? -2.434 4.868 32.846 1.00 90.94 259 ILE A C 1
ATOM 2054 O O . ILE A 1 259 ? -3.054 5.927 32.765 1.00 90.94 259 ILE A O 1
ATOM 2058 N N . ASP A 1 260 ? -1.679 4.578 33.907 1.00 91.12 260 ASP A N 1
ATOM 2059 C CA . ASP A 1 260 ? -1.495 5.522 35.014 1.00 91.12 260 ASP A CA 1
ATOM 2060 C C . ASP A 1 260 ? -0.874 6.844 34.545 1.00 91.12 260 ASP A C 1
ATOM 2062 O O . ASP A 1 260 ? -1.332 7.915 34.948 1.00 91.12 260 ASP A O 1
ATOM 2066 N N . GLY A 1 261 ? 0.079 6.775 33.610 1.00 87.62 261 GLY A N 1
ATOM 2067 C CA . GLY A 1 261 ? 0.690 7.941 32.964 1.00 87.62 261 GLY A CA 1
ATOM 2068 C C . GLY A 1 261 ? -0.142 8.608 31.858 1.00 87.62 261 GLY A C 1
ATOM 2069 O O . GLY A 1 261 ? 0.331 9.572 31.260 1.00 87.62 261 GLY A O 1
ATOM 2070 N N . ALA A 1 262 ? -1.346 8.116 31.548 1.00 87.62 262 ALA A N 1
ATOM 2071 C CA . ALA A 1 262 ? -2.184 8.661 30.478 1.00 87.62 262 ALA A CA 1
ATOM 2072 C C . ALA A 1 262 ? -2.755 10.047 30.828 1.00 87.62 262 ALA A C 1
ATOM 2074 O O . ALA A 1 262 ? -3.111 10.311 31.983 1.00 87.62 262 ALA A O 1
ATOM 2075 N N . ILE A 1 263 ? -2.905 10.907 29.813 1.00 83.94 263 ILE A N 1
ATOM 2076 C CA . ILE A 1 263 ? -3.536 12.224 29.963 1.00 83.94 263 ILE A CA 1
ATOM 2077 C C . ILE A 1 263 ? -5.041 12.027 30.125 1.00 83.94 263 ILE A C 1
ATOM 2079 O O . ILE A 1 263 ? -5.707 11.478 29.245 1.00 83.94 263 ILE A O 1
ATOM 2083 N N . CYS A 1 264 ? -5.575 12.508 31.247 1.00 88.38 264 CYS A N 1
ATOM 2084 C CA . CYS A 1 264 ? -6.984 12.387 31.589 1.00 88.38 264 CYS A CA 1
ATOM 2085 C C . CYS A 1 264 ? -7.532 13.710 32.141 1.00 88.38 264 CYS A C 1
ATOM 2087 O O . CYS A 1 264 ? -8.155 13.746 33.188 1.00 88.38 264 CYS A O 1
ATOM 2089 N N . ASN A 1 265 ? -7.280 14.832 31.467 1.00 85.94 265 ASN A N 1
ATOM 2090 C CA . ASN A 1 265 ? -7.819 16.120 31.909 1.00 85.94 265 ASN A CA 1
ATOM 2091 C C . ASN A 1 265 ? -9.322 16.217 31.596 1.00 85.94 265 ASN A C 1
ATOM 2093 O O . ASN A 1 265 ? -9.764 15.799 30.522 1.00 85.94 265 ASN A O 1
ATOM 2097 N N . ARG A 1 266 ? -10.107 16.798 32.511 1.00 85.00 266 ARG A N 1
ATOM 2098 C CA . ARG A 1 266 ? -11.515 17.158 32.254 1.00 85.00 266 ARG A CA 1
ATOM 2099 C C . ARG A 1 266 ? -11.608 18.229 31.169 1.00 85.00 266 ARG A C 1
ATOM 2101 O O . ARG A 1 266 ? -10.673 19.013 31.008 1.00 85.00 266 ARG A O 1
ATOM 2108 N N . ASP A 1 267 ? -12.719 18.235 30.436 1.00 73.75 267 ASP A N 1
ATOM 2109 C CA . ASP A 1 267 ? -13.032 19.222 29.388 1.00 73.75 267 ASP A CA 1
ATOM 2110 C C . ASP A 1 267 ? -11.945 19.392 28.302 1.00 73.75 267 ASP A C 1
ATOM 2112 O O . ASP A 1 267 ? -11.862 20.428 27.640 1.00 73.75 267 ASP A O 1
ATOM 2116 N N . SER A 1 268 ? -11.100 18.374 28.099 1.00 74.19 268 SER A N 1
ATOM 2117 C CA . SER A 1 268 ? -10.051 18.378 27.078 1.00 74.19 268 SER A CA 1
ATOM 2118 C C . SER A 1 268 ? -10.376 17.416 25.942 1.00 74.19 268 SER A C 1
ATOM 2120 O O . SER A 1 268 ? -10.591 16.223 26.161 1.00 74.19 268 SER A O 1
ATOM 2122 N N . ASN A 1 269 ? -10.298 17.923 24.712 1.00 68.19 269 ASN A N 1
ATOM 2123 C CA . ASN A 1 269 ? -10.373 17.113 23.493 1.00 68.19 269 ASN A CA 1
ATOM 2124 C C . ASN A 1 269 ? -9.128 16.221 23.296 1.00 68.19 269 ASN A C 1
ATOM 2126 O O . ASN A 1 269 ? -9.122 15.358 22.424 1.00 68.19 269 ASN A O 1
ATOM 2130 N N . GLU A 1 270 ? -8.082 16.410 24.106 1.00 74.75 270 GLU A N 1
ATOM 2131 C CA . GLU A 1 270 ? -6.851 15.606 24.114 1.00 74.75 270 GLU A CA 1
ATOM 2132 C C . GLU A 1 270 ? -6.851 14.554 25.241 1.00 74.75 270 GLU A C 1
ATOM 2134 O O . GLU A 1 270 ? -5.812 14.002 25.605 1.00 74.75 270 GLU A O 1
ATOM 2139 N N . ASN A 1 271 ? -8.014 14.266 25.832 1.00 87.25 271 ASN A N 1
ATOM 2140 C CA . ASN A 1 271 ? -8.146 13.224 26.841 1.00 87.25 271 ASN A CA 1
ATOM 2141 C C . ASN A 1 271 ? -8.147 11.830 26.185 1.00 87.25 271 ASN A C 1
ATOM 2143 O O . ASN A 1 271 ? -9.180 11.317 25.748 1.00 87.25 271 ASN A O 1
ATOM 2147 N N . GLY A 1 272 ? -6.970 11.202 26.152 1.00 83.62 272 GLY A N 1
ATOM 2148 C CA . GLY A 1 272 ? -6.766 9.874 25.572 1.00 83.62 272 GLY A CA 1
ATOM 2149 C C . GLY A 1 272 ? -7.560 8.756 26.252 1.00 83.62 272 GLY A C 1
ATOM 2150 O O . GLY A 1 272 ? -7.935 7.781 25.603 1.00 83.62 272 GLY A O 1
ATOM 2151 N N . VAL A 1 273 ? -7.850 8.901 27.548 1.00 89.88 273 VAL A N 1
ATOM 2152 C CA . VAL A 1 273 ? -8.664 7.951 28.324 1.00 89.88 273 VAL A CA 1
ATOM 2153 C C . VAL A 1 273 ? -10.120 8.010 27.851 1.00 89.88 273 VAL A C 1
ATOM 2155 O O . VAL A 1 273 ? -10.690 6.981 27.493 1.00 89.88 273 VAL A O 1
ATOM 2158 N N . LEU A 1 274 ? -10.713 9.205 27.768 1.00 90.69 274 LEU A N 1
ATOM 2159 C CA . LEU A 1 274 ? -12.085 9.389 27.280 1.00 90.69 274 LEU A CA 1
ATOM 2160 C C . LEU A 1 274 ? -12.228 9.017 25.800 1.00 90.69 274 LEU A C 1
ATOM 2162 O O . LEU A 1 274 ? -13.208 8.371 25.436 1.00 90.69 274 LEU A O 1
ATOM 2166 N N . ALA A 1 275 ? -11.236 9.340 24.967 1.00 87.56 275 ALA A N 1
ATOM 2167 C CA . ALA A 1 275 ? -11.216 8.914 23.568 1.00 87.56 275 ALA A CA 1
ATOM 2168 C C . ALA A 1 275 ? -11.240 7.380 23.435 1.00 87.56 275 ALA A C 1
ATOM 2170 O O . ALA A 1 275 ? -11.915 6.834 22.559 1.00 87.56 275 ALA A O 1
ATOM 2171 N N . PHE A 1 276 ? -10.547 6.663 24.327 1.00 88.50 276 PHE A N 1
ATOM 2172 C CA . PHE A 1 276 ? -10.594 5.202 24.366 1.00 88.50 276 PHE A CA 1
ATOM 2173 C C . PHE A 1 276 ? -11.978 4.682 24.784 1.00 88.50 276 PHE A C 1
ATOM 2175 O O . PHE A 1 276 ? -12.454 3.698 24.213 1.00 88.50 276 PHE A O 1
ATOM 2182 N N . TYR A 1 277 ? -12.665 5.346 25.722 1.00 91.62 277 TYR A N 1
ATOM 2183 C CA . TYR A 1 277 ? -14.058 5.011 26.034 1.00 91.62 277 TYR A CA 1
ATOM 2184 C C . TYR A 1 277 ? -14.958 5.143 24.804 1.00 91.62 277 TYR A C 1
ATOM 2186 O O . TYR A 1 277 ? -15.652 4.187 24.453 1.00 91.62 277 TYR A O 1
ATOM 2194 N N . GLU A 1 278 ? -14.920 6.300 24.144 1.00 89.44 278 GLU A N 1
ATOM 2195 C CA . GLU A 1 278 ? -15.786 6.632 23.011 1.00 89.44 278 GLU A CA 1
ATOM 2196 C C . GLU A 1 278 ? -15.558 5.717 21.803 1.00 89.44 278 GLU A C 1
ATOM 2198 O O . GLU A 1 278 ? -16.509 5.185 21.227 1.00 89.44 278 GLU A O 1
ATOM 2203 N N . HIS A 1 279 ? -14.297 5.512 21.417 1.00 85.56 279 HIS A N 1
ATOM 2204 C CA . HIS A 1 279 ? -13.962 4.867 20.147 1.00 85.56 279 HIS A CA 1
ATOM 2205 C C . HIS A 1 279 ? -13.591 3.388 20.264 1.00 85.56 279 HIS A C 1
ATOM 2207 O O . HIS A 1 279 ? -13.563 2.693 19.244 1.00 85.56 279 HIS A O 1
ATOM 2213 N N . VAL A 1 280 ? -13.314 2.888 21.472 1.00 86.81 280 VAL A N 1
ATOM 2214 C CA . VAL A 1 280 ? -12.900 1.495 21.688 1.00 86.81 280 VAL A CA 1
ATOM 2215 C C . VAL A 1 280 ? -13.834 0.769 22.649 1.00 86.81 280 VAL A C 1
ATOM 2217 O O . VAL A 1 280 ? -14.509 -0.171 22.229 1.00 86.81 280 VAL A O 1
ATOM 2220 N N . LEU A 1 281 ? -13.906 1.193 23.913 1.00 90.88 281 LEU A N 1
ATOM 2221 C CA . LEU A 1 281 ? -14.600 0.436 24.957 1.00 90.88 281 LEU A CA 1
ATOM 2222 C C . LEU A 1 281 ? -16.102 0.333 24.680 1.00 90.88 281 LEU A C 1
ATOM 2224 O O . LEU A 1 281 ? -16.598 -0.781 24.517 1.00 90.88 281 LEU A O 1
ATOM 2228 N N . PHE A 1 282 ? -16.820 1.459 24.570 1.00 91.19 282 PHE A N 1
ATOM 2229 C CA . PHE A 1 282 ? -18.268 1.446 24.329 1.00 91.19 282 PHE A CA 1
ATOM 2230 C C . PHE A 1 282 ? -18.640 0.733 23.025 1.00 91.19 282 PHE A C 1
ATOM 2232 O O . PHE A 1 282 ? -19.533 -0.119 23.056 1.00 91.19 282 PHE A O 1
ATOM 2239 N N . PRO A 1 283 ? -17.943 0.971 21.896 1.00 86.31 283 PRO A N 1
ATOM 2240 C CA . PRO A 1 283 ? -18.172 0.203 20.685 1.00 86.31 283 PRO A CA 1
ATOM 2241 C C . PRO A 1 283 ? -18.017 -1.305 20.888 1.00 86.31 283 PRO A C 1
ATOM 2243 O O . PRO A 1 283 ? -18.833 -2.055 20.354 1.00 86.31 283 PRO A O 1
ATOM 2246 N N . ILE A 1 284 ? -17.003 -1.774 21.625 1.00 85.31 284 ILE A N 1
ATOM 2247 C CA . ILE A 1 284 ? -16.767 -3.209 21.861 1.00 85.31 284 ILE A CA 1
ATOM 2248 C C . ILE A 1 284 ? -17.836 -3.822 22.770 1.00 85.31 284 ILE A C 1
ATOM 2250 O O . ILE A 1 284 ? -18.317 -4.914 22.474 1.00 85.31 284 ILE A O 1
ATOM 2254 N N . ILE A 1 285 ? -18.207 -3.156 23.866 1.00 86.56 285 ILE A N 1
ATOM 2255 C CA . ILE A 1 285 ? -19.118 -3.756 24.849 1.00 86.56 285 ILE A CA 1
ATOM 2256 C C . ILE A 1 285 ? -20.592 -3.630 24.462 1.00 86.56 285 ILE A C 1
ATOM 2258 O O . ILE A 1 285 ? -21.388 -4.449 24.915 1.00 86.56 285 ILE A O 1
ATOM 2262 N N . SER A 1 286 ? -20.964 -2.645 23.636 1.00 83.31 286 SER A N 1
ATOM 2263 C CA . SER A 1 286 ? -22.358 -2.377 23.266 1.00 83.31 286 SER A CA 1
ATOM 2264 C C . SER A 1 286 ? -23.061 -3.640 22.737 1.00 83.31 286 SER A C 1
ATOM 2266 O O . SER A 1 286 ? -22.516 -4.316 21.859 1.00 83.31 286 SER A O 1
ATOM 2268 N N . PRO A 1 287 ? -24.265 -3.981 23.245 1.00 83.75 287 PRO A N 1
ATOM 2269 C CA . PRO A 1 287 ? -25.159 -3.171 24.090 1.00 83.75 287 PRO A CA 1
ATOM 2270 C C . PRO A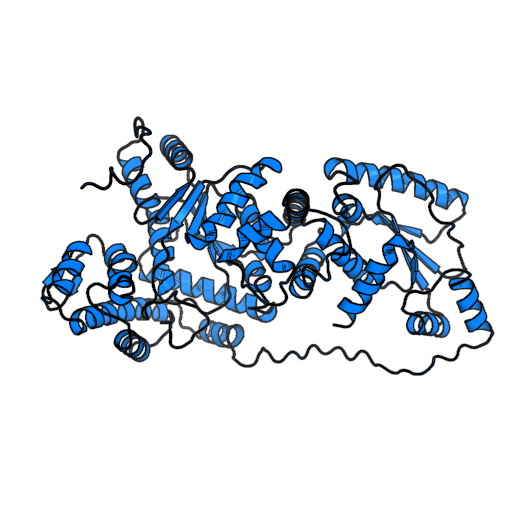 1 287 ? -24.979 -3.359 25.614 1.00 83.75 287 PRO A C 1
ATOM 2272 O O . PRO A 1 287 ? -25.875 -3.021 26.382 1.00 83.75 287 PRO A O 1
ATOM 2275 N N . LYS A 1 288 ? -23.870 -3.948 26.076 1.00 88.88 288 LYS A N 1
ATOM 2276 C CA . LYS A 1 288 ? -23.585 -4.142 27.509 1.00 88.88 288 LYS A CA 1
ATOM 2277 C C . LYS A 1 288 ? -23.140 -2.837 28.172 1.00 88.88 288 LYS A C 1
ATOM 2279 O O . LYS A 1 288 ? -22.659 -1.923 27.508 1.00 88.88 288 LYS A O 1
ATOM 2284 N N . THR A 1 289 ? -23.245 -2.801 29.497 1.00 91.00 289 THR A N 1
ATOM 2285 C CA . THR A 1 289 ? -22.811 -1.674 30.326 1.00 91.00 289 THR A CA 1
ATOM 2286 C C . THR A 1 289 ? -21.413 -1.887 30.899 1.00 91.00 289 THR A C 1
ATOM 2288 O O . THR A 1 289 ? -20.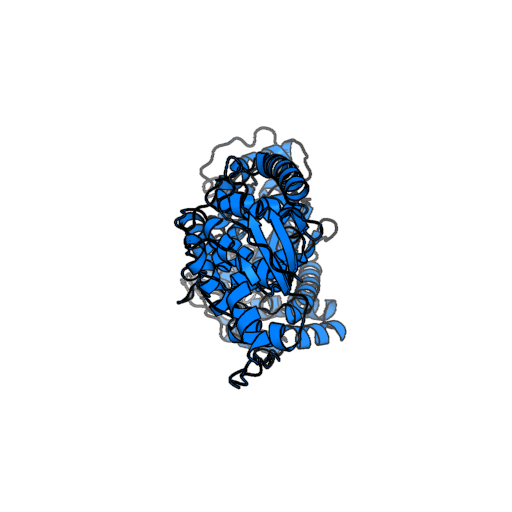993 -3.026 31.111 1.00 91.00 289 THR A O 1
ATOM 2291 N N . THR A 1 290 ? -20.719 -0.795 31.215 1.00 92.94 290 THR A N 1
ATOM 2292 C CA . THR A 1 290 ? -19.495 -0.801 32.031 1.00 92.94 290 THR A CA 1
ATOM 2293 C C . THR A 1 290 ? -19.734 -0.077 33.349 1.00 92.94 290 THR A C 1
ATOM 2295 O O . THR A 1 290 ? -20.510 0.876 33.385 1.00 92.94 290 THR A O 1
ATOM 2298 N N . SER A 1 291 ? -19.078 -0.515 34.423 1.00 93.00 291 SER A N 1
ATOM 2299 C CA . SER A 1 291 ? -19.166 0.123 35.739 1.00 93.00 291 SER A CA 1
ATOM 2300 C C . SER A 1 291 ? -17.933 0.984 35.986 1.00 93.00 291 SER A C 1
ATOM 2302 O O . SER A 1 291 ? -16.824 0.474 35.888 1.00 93.00 291 SER A O 1
ATOM 2304 N N . VAL A 1 292 ? -18.122 2.252 36.351 1.00 93.44 292 VAL A N 1
ATOM 2305 C CA . VAL A 1 292 ? -17.057 3.168 36.792 1.00 93.44 292 VAL A CA 1
ATOM 2306 C C . VAL A 1 292 ? -17.462 3.736 38.148 1.00 93.44 292 VAL A C 1
ATOM 2308 O O . VAL A 1 292 ? -18.579 4.231 38.290 1.00 93.44 292 VAL A O 1
ATOM 2311 N N . ASP A 1 293 ? -16.593 3.620 39.157 1.00 90.81 293 ASP A N 1
ATOM 2312 C CA . ASP A 1 293 ? -16.867 4.046 40.544 1.00 90.81 293 ASP A CA 1
ATOM 2313 C C . ASP A 1 293 ? -18.216 3.527 41.098 1.00 90.81 293 ASP A C 1
ATOM 2315 O O . ASP A 1 293 ? -18.914 4.192 41.861 1.00 90.81 293 ASP A O 1
ATOM 2319 N N . GLY A 1 294 ? -18.603 2.310 40.694 1.00 86.50 294 GLY A N 1
ATOM 2320 C CA . GLY A 1 294 ? -19.840 1.647 41.123 1.00 86.50 294 GLY A CA 1
ATOM 2321 C C . GLY A 1 294 ? -21.113 2.070 40.379 1.00 86.50 294 GLY A C 1
ATOM 2322 O O . GLY A 1 294 ? -22.190 1.569 40.707 1.00 86.50 294 GLY A O 1
ATOM 2323 N N . LYS A 1 295 ? -21.021 2.955 39.376 1.00 90.75 295 LYS A N 1
ATOM 2324 C CA . LYS A 1 295 ? -22.147 3.357 38.519 1.00 90.75 295 LYS A CA 1
ATOM 2325 C C . LYS A 1 295 ? -22.021 2.740 37.128 1.00 90.75 295 LYS A C 1
ATOM 2327 O O . LYS A 1 295 ? -20.951 2.761 36.529 1.00 90.75 295 LYS A O 1
ATOM 2332 N N . ASN A 1 296 ? -23.130 2.216 36.607 1.00 93.62 296 ASN A N 1
ATOM 2333 C CA . ASN A 1 296 ? -23.183 1.606 35.280 1.00 93.62 296 ASN A CA 1
ATOM 2334 C C . ASN A 1 296 ? -23.493 2.637 34.191 1.00 93.62 296 ASN A C 1
ATOM 2336 O O . ASN A 1 296 ? -24.386 3.466 34.361 1.00 93.62 296 ASN A O 1
ATOM 2340 N N . TYR A 1 297 ? -22.803 2.508 33.061 1.00 94.12 297 TYR A N 1
ATOM 2341 C CA . TYR A 1 297 ? -22.971 3.327 31.865 1.00 94.12 297 TYR A CA 1
ATOM 2342 C C . TYR A 1 297 ? -23.166 2.430 30.644 1.00 94.12 297 TYR A C 1
ATOM 2344 O O . TYR A 1 297 ? -22.408 1.476 30.449 1.00 94.12 297 TYR A O 1
ATOM 2352 N N . ASP A 1 298 ? -24.163 2.740 29.819 1.00 91.69 298 ASP A N 1
ATOM 2353 C CA . ASP A 1 298 ? -24.441 2.072 28.540 1.00 91.69 298 ASP A CA 1
ATOM 2354 C C . ASP A 1 298 ? -24.023 2.915 27.320 1.00 91.69 298 ASP A C 1
ATOM 2356 O O . ASP A 1 298 ? -23.961 2.400 26.201 1.00 91.69 298 ASP A O 1
ATOM 2360 N N . ASN A 1 299 ? -23.681 4.189 27.532 1.00 90.31 299 ASN A N 1
ATOM 2361 C CA . ASN A 1 299 ? -23.251 5.115 26.496 1.00 90.31 299 ASN A CA 1
ATOM 2362 C C . ASN A 1 299 ? -22.146 6.069 26.987 1.00 90.31 299 ASN A C 1
ATOM 2364 O O . ASN A 1 299 ? -21.998 6.338 28.180 1.00 90.31 299 ASN A O 1
ATOM 2368 N N . TYR A 1 300 ? -21.372 6.587 26.031 1.00 91.56 300 TYR A N 1
ATOM 2369 C CA . TYR A 1 300 ? -20.263 7.506 26.293 1.00 91.56 300 TYR A CA 1
ATOM 2370 C C . TYR A 1 300 ? -20.709 8.871 26.823 1.00 91.56 300 TYR A C 1
ATOM 2372 O O . TYR A 1 300 ? -20.027 9.433 27.676 1.00 91.56 300 TYR A O 1
ATOM 2380 N N . GLN A 1 301 ? -21.839 9.393 26.343 1.00 91.94 301 GLN A N 1
ATOM 2381 C CA . GLN A 1 301 ? -22.285 10.751 26.648 1.00 91.94 301 GLN A CA 1
ATOM 2382 C C . GLN A 1 301 ? -22.549 10.926 28.149 1.00 91.94 301 GLN A C 1
ATOM 2384 O O . GLN A 1 301 ? -22.036 11.860 28.763 1.00 91.94 301 GLN A O 1
ATOM 2389 N N . ASP A 1 302 ? -23.249 9.970 28.759 1.00 92.25 302 ASP A N 1
ATOM 2390 C CA . ASP A 1 302 ? -23.540 9.990 30.193 1.00 92.25 302 ASP A CA 1
ATOM 2391 C C . ASP A 1 302 ? -22.265 9.853 31.041 1.00 92.25 302 ASP A C 1
ATOM 2393 O O . ASP A 1 302 ? -22.133 10.485 32.092 1.00 92.25 302 ASP A O 1
ATOM 2397 N N . LEU A 1 303 ? -21.303 9.039 30.589 1.00 93.88 303 LEU A N 1
ATOM 2398 C CA . LEU A 1 303 ? -20.007 8.884 31.256 1.00 93.88 303 LEU A CA 1
ATOM 2399 C C . LEU A 1 303 ? -19.183 10.175 31.174 1.00 93.88 303 LEU A C 1
ATOM 2401 O O . LEU A 1 303 ? -18.599 10.599 32.172 1.00 93.88 303 LEU A O 1
ATOM 2405 N N . PHE A 1 304 ? -19.167 10.819 30.008 1.00 92.44 304 PHE A N 1
ATOM 2406 C CA . PHE A 1 304 ? -18.471 12.081 29.776 1.00 92.44 304 PHE A CA 1
ATOM 2407 C C . PHE A 1 304 ? -19.014 13.205 30.672 1.00 92.44 304 PHE A C 1
ATOM 2409 O O . PHE A 1 304 ? -18.246 13.887 31.354 1.00 92.44 304 PHE A O 1
ATOM 2416 N N . GLU A 1 305 ? -20.337 13.370 30.731 1.00 91.69 305 GLU A N 1
ATOM 2417 C CA . GLU A 1 305 ? -20.986 14.404 31.546 1.00 91.69 305 GLU A CA 1
ATOM 2418 C C . GLU A 1 305 ? -20.736 14.204 33.049 1.00 91.69 305 GLU A C 1
ATOM 2420 O O . GLU A 1 305 ? -20.418 15.148 33.782 1.00 91.69 305 GLU A O 1
ATOM 2425 N N . GLU A 1 306 ? -20.814 12.966 33.532 1.00 92.88 306 GLU A N 1
ATOM 2426 C CA . GLU A 1 306 ? -20.563 12.650 34.940 1.00 92.88 306 GLU A CA 1
ATOM 2427 C C . GLU A 1 306 ? -19.084 12.828 35.320 1.00 92.88 306 GLU A C 1
ATOM 2429 O O . GLU A 1 306 ? -18.783 13.236 36.447 1.00 92.88 306 GLU A O 1
ATOM 2434 N N . TYR A 1 307 ? -18.154 12.597 34.386 1.00 92.31 307 TYR A N 1
ATOM 2435 C CA . TYR A 1 307 ? -16.734 12.865 34.614 1.00 92.31 307 TYR A CA 1
ATOM 2436 C C . TYR A 1 307 ? -16.435 14.356 34.725 1.00 92.31 307 TYR A C 1
ATOM 2438 O O . TYR A 1 307 ? -15.769 14.785 35.672 1.00 92.31 307 TYR A O 1
ATOM 2446 N N . ASN A 1 308 ? -16.967 15.157 33.801 1.00 89.38 308 ASN A N 1
ATOM 2447 C CA . ASN A 1 308 ? -16.725 16.598 33.790 1.00 89.38 308 ASN A CA 1
ATOM 2448 C C . ASN A 1 308 ? -17.408 17.301 34.971 1.00 89.38 308 ASN A C 1
ATOM 2450 O O . ASN A 1 308 ? -16.834 18.211 35.565 1.00 89.38 308 ASN A O 1
ATOM 2454 N N . THR A 1 309 ? -18.573 16.812 35.415 1.00 90.69 309 THR A N 1
ATOM 2455 C CA . THR A 1 309 ? -19.216 17.289 36.657 1.00 90.69 309 THR A CA 1
ATOM 2456 C C . THR A 1 309 ? -18.542 16.776 37.936 1.00 90.69 309 THR A C 1
ATOM 2458 O O . THR A 1 309 ? -18.902 17.194 39.036 1.00 90.69 309 THR A O 1
ATOM 2461 N N . GLY A 1 310 ? -17.540 15.902 37.810 1.00 89.00 310 GLY A N 1
ATOM 2462 C CA . GLY A 1 310 ? -16.716 15.405 38.906 1.00 89.00 310 GLY A CA 1
ATOM 2463 C C . GLY A 1 310 ? -17.356 14.333 39.778 1.00 89.00 310 GLY A C 1
ATOM 2464 O O . GLY A 1 310 ? -16.873 14.103 40.885 1.00 89.00 310 GLY A O 1
ATOM 2465 N N . ARG A 1 311 ? -18.416 13.681 39.288 1.00 89.75 311 ARG A N 1
ATOM 2466 C CA . ARG A 1 311 ? -19.089 12.574 39.982 1.00 89.75 311 ARG A CA 1
ATOM 2467 C C . ARG A 1 311 ? -18.363 11.245 39.832 1.00 89.75 311 ARG A C 1
ATOM 2469 O O . ARG A 1 311 ? -18.485 10.408 40.718 1.00 89.75 311 ARG A O 1
ATOM 2476 N N . ILE A 1 312 ? -17.594 11.080 38.756 1.00 92.56 312 ILE A N 1
ATOM 2477 C CA . ILE A 1 312 ? -16.635 9.980 38.609 1.00 92.56 312 ILE A CA 1
ATOM 2478 C C . ILE A 1 312 ? -15.201 10.504 38.650 1.00 92.56 312 ILE A C 1
ATOM 2480 O O . ILE A 1 312 ? -14.895 11.627 38.228 1.00 92.56 312 ILE A O 1
ATOM 2484 N N . SER A 1 313 ? -14.321 9.693 39.221 1.00 92.75 313 SER A N 1
ATOM 2485 C CA . SER A 1 313 ? -12.920 10.015 39.440 1.00 92.75 313 SER A CA 1
ATOM 2486 C C . SER A 1 313 ? -12.055 9.613 38.244 1.00 92.75 313 SER A C 1
ATOM 2488 O O . SER A 1 313 ? -12.365 8.689 37.492 1.00 92.75 313 SER A O 1
ATOM 2490 N N . GLU A 1 314 ? -10.919 10.294 38.076 1.00 93.44 314 GLU A N 1
ATOM 2491 C CA . GLU A 1 314 ? -9.902 9.884 37.099 1.00 93.44 314 GLU A CA 1
ATOM 2492 C C . GLU A 1 314 ? -9.379 8.471 37.398 1.00 93.44 314 GLU A C 1
ATOM 2494 O O . GLU A 1 314 ? -9.196 7.670 36.481 1.00 93.44 314 GLU A O 1
ATOM 2499 N N . ALA A 1 315 ? -9.181 8.154 38.682 1.00 93.62 315 ALA A N 1
ATOM 2500 C CA . ALA A 1 315 ? -8.733 6.838 39.123 1.00 93.62 315 ALA A CA 1
ATOM 2501 C C . ALA A 1 315 ? -9.721 5.739 38.705 1.00 93.62 315 ALA A C 1
ATOM 2503 O O . ALA A 1 315 ? -9.297 4.726 38.154 1.00 93.62 315 ALA A O 1
ATOM 2504 N N . GLY A 1 316 ? -11.026 5.971 38.878 1.00 93.69 316 GLY A N 1
ATOM 2505 C CA . GLY A 1 316 ? -12.081 5.057 38.444 1.00 93.69 316 GLY A CA 1
ATOM 2506 C C . GLY A 1 316 ? -12.086 4.816 36.936 1.00 93.69 316 GLY A C 1
ATOM 2507 O O . GLY A 1 316 ? -12.153 3.666 36.489 1.00 93.69 316 GLY A O 1
ATOM 2508 N N . LEU A 1 317 ? -11.959 5.885 36.138 1.00 94.06 317 LEU A N 1
ATOM 2509 C CA . LEU A 1 317 ? -11.879 5.773 34.677 1.00 94.06 317 LEU A CA 1
ATOM 2510 C C . LEU A 1 317 ? -10.665 4.955 34.233 1.00 94.06 317 LEU A C 1
ATOM 2512 O O . LEU A 1 317 ? -10.804 4.070 33.382 1.00 94.06 317 LEU A O 1
ATOM 2516 N N . LYS A 1 318 ? -9.491 5.250 34.805 1.00 94.56 318 LYS A N 1
ATOM 2517 C CA . LYS A 1 318 ? -8.239 4.555 34.498 1.00 94.56 318 LYS A CA 1
ATOM 2518 C C . LYS A 1 318 ? -8.296 3.092 34.925 1.00 94.56 318 LYS A C 1
ATOM 2520 O O . LYS A 1 318 ? -7.914 2.240 34.130 1.00 94.56 318 LYS A O 1
ATOM 2525 N N . GLU A 1 319 ? -8.797 2.779 36.119 1.00 95.38 319 GLU A N 1
ATOM 2526 C CA . GLU A 1 319 ? -8.861 1.397 36.612 1.00 95.38 319 GLU A CA 1
ATOM 2527 C C . GLU A 1 319 ? -9.773 0.522 35.748 1.00 95.38 319 GLU A C 1
ATOM 2529 O O . GLU A 1 319 ? -9.375 -0.559 35.322 1.00 95.38 319 GLU A O 1
ATOM 2534 N N . THR A 1 320 ? -10.935 1.044 35.361 1.00 94.56 320 THR A N 1
ATOM 2535 C CA . THR A 1 320 ? -11.863 0.335 34.469 1.00 94.56 320 THR A CA 1
ATOM 2536 C C . THR A 1 320 ? -11.229 0.052 33.096 1.00 94.56 320 THR A C 1
ATOM 2538 O O . THR A 1 320 ? -11.358 -1.052 32.563 1.00 94.56 320 THR A O 1
ATOM 2541 N N . ILE A 1 321 ? -10.480 1.009 32.523 1.00 92.69 321 ILE A N 1
ATOM 2542 C CA . ILE A 1 321 ? -9.730 0.777 31.275 1.00 92.69 321 ILE A CA 1
ATOM 2543 C C . ILE A 1 321 ? -8.611 -0.250 31.476 1.00 92.69 321 ILE A C 1
ATOM 2545 O O . ILE A 1 321 ? -8.411 -1.089 30.598 1.00 92.69 321 ILE A O 1
ATOM 2549 N N . LYS A 1 322 ? -7.883 -0.216 32.601 1.00 94.81 322 LYS A N 1
ATOM 2550 C CA . LYS A 1 322 ? -6.832 -1.204 32.896 1.00 94.81 322 LYS A CA 1
ATOM 2551 C C . LYS A 1 322 ? -7.402 -2.609 32.908 1.00 94.81 322 LYS A C 1
ATOM 2553 O O . LYS A 1 322 ? -6.855 -3.471 32.228 1.00 94.81 322 LYS A O 1
ATOM 2558 N N . GLU A 1 323 ? -8.488 -2.831 33.643 1.00 94.44 323 GLU A N 1
ATOM 2559 C CA . GLU A 1 323 ? -9.153 -4.133 33.712 1.00 94.44 323 GLU A CA 1
ATOM 2560 C C . GLU A 1 323 ? -9.614 -4.593 32.327 1.00 94.44 323 GLU A C 1
ATOM 2562 O O . GLU A 1 323 ? -9.334 -5.723 31.921 1.00 94.44 323 GLU A O 1
ATOM 2567 N N . PHE A 1 324 ? -10.252 -3.697 31.572 1.00 93.06 324 PHE A N 1
ATOM 2568 C CA . PHE A 1 324 ? -10.739 -3.986 30.229 1.00 93.06 324 PHE A CA 1
ATOM 2569 C C . PHE A 1 324 ? -9.608 -4.366 29.260 1.00 93.06 324 PHE A C 1
ATOM 2571 O O . PHE A 1 324 ? -9.674 -5.416 28.619 1.00 93.06 324 PHE A O 1
ATOM 2578 N N . ILE A 1 325 ? -8.556 -3.542 29.166 1.00 92.69 325 ILE A N 1
ATOM 2579 C CA . ILE A 1 325 ? -7.424 -3.791 28.264 1.00 92.69 325 ILE A CA 1
ATOM 2580 C C . ILE A 1 325 ? -6.667 -5.043 28.706 1.00 92.69 325 ILE A C 1
ATOM 2582 O O . ILE A 1 325 ? -6.425 -5.908 27.870 1.00 92.69 325 ILE A O 1
ATOM 2586 N N . CYS A 1 326 ? -6.329 -5.181 29.993 1.00 95.44 326 CYS A N 1
ATOM 2587 C CA . CYS A 1 326 ? -5.570 -6.335 30.485 1.00 95.44 326 CYS A CA 1
ATOM 2588 C C . CYS A 1 326 ? -6.294 -7.649 30.186 1.00 95.44 326 CYS A C 1
ATOM 2590 O O . CYS A 1 326 ? -5.661 -8.573 29.690 1.00 95.44 326 CYS A O 1
ATOM 2592 N N . LYS A 1 327 ? -7.614 -7.709 30.402 1.00 94.38 327 LYS A N 1
ATOM 2593 C CA . LYS A 1 327 ? -8.412 -8.904 30.106 1.00 94.38 327 LYS A CA 1
ATOM 2594 C C . LYS A 1 327 ? -8.369 -9.285 28.627 1.00 94.38 327 LYS A C 1
ATOM 2596 O O . LYS A 1 327 ? -8.257 -10.461 28.298 1.00 94.38 327 LYS A O 1
ATOM 2601 N N . ILE A 1 328 ? -8.475 -8.307 27.725 1.00 93.06 328 ILE A N 1
ATOM 2602 C CA . ILE A 1 328 ? -8.416 -8.596 26.288 1.00 93.06 328 ILE A CA 1
ATOM 2603 C C . ILE A 1 328 ? -7.002 -9.015 25.883 1.00 93.06 328 ILE A C 1
ATOM 2605 O O . ILE A 1 328 ? -6.848 -9.988 25.153 1.00 93.06 328 ILE A O 1
ATOM 2609 N N . LEU A 1 329 ? -5.970 -8.304 26.341 1.00 94.50 329 LEU A N 1
ATOM 2610 C CA . LEU A 1 329 ? -4.589 -8.614 25.970 1.00 94.50 329 LEU A CA 1
ATOM 2611 C C . LEU A 1 329 ? -4.114 -9.954 26.544 1.00 94.50 329 LEU A C 1
ATOM 2613 O O . LEU A 1 329 ? -3.341 -10.639 25.883 1.00 94.50 329 LEU A O 1
ATOM 2617 N N . GLU A 1 330 ? -4.604 -10.360 27.716 1.00 95.50 330 GLU A N 1
ATOM 2618 C CA . GLU A 1 330 ? -4.391 -11.705 28.260 1.00 95.50 330 GLU A CA 1
ATOM 2619 C C . GLU A 1 330 ? -4.928 -12.777 27.301 1.00 95.50 330 GLU A C 1
ATOM 2621 O O . GLU A 1 330 ? -4.208 -13.707 26.946 1.00 95.50 330 GLU A O 1
ATOM 2626 N N . GLU A 1 331 ? -6.149 -12.603 26.792 1.00 94.81 331 GLU A N 1
ATOM 2627 C CA . GLU A 1 331 ? -6.738 -13.515 25.807 1.00 94.81 331 GLU A CA 1
ATOM 2628 C C . GLU A 1 331 ? -5.964 -13.506 24.477 1.00 94.81 331 GLU A C 1
ATOM 2630 O O . GLU A 1 331 ? -5.754 -14.556 23.868 1.00 94.81 331 GLU A O 1
ATOM 2635 N N . VAL A 1 332 ? -5.479 -12.344 24.023 1.00 94.62 332 VAL A N 1
ATOM 2636 C CA . VAL A 1 332 ? -4.604 -12.263 22.838 1.00 94.62 332 VAL A CA 1
ATOM 2637 C C . VAL A 1 332 ? -3.321 -13.061 23.062 1.00 94.62 332 VAL A C 1
ATOM 2639 O O . VAL A 1 332 ? -2.960 -13.885 22.222 1.00 94.62 332 VAL A O 1
ATOM 2642 N N . GLN A 1 333 ? -2.655 -12.854 24.199 1.00 93.75 333 GLN A N 1
ATOM 2643 C CA . GLN A 1 333 ? -1.420 -13.551 24.551 1.00 93.75 333 GLN A CA 1
ATOM 2644 C C . GLN A 1 333 ? -1.650 -15.063 24.635 1.00 93.75 333 GLN A C 1
ATOM 2646 O O . GLN A 1 333 ? -0.906 -15.815 24.011 1.00 93.75 333 GLN A O 1
ATOM 2651 N N . ASN A 1 334 ? -2.718 -15.518 25.289 1.00 94.06 334 ASN A N 1
ATOM 2652 C CA . ASN A 1 334 ? -3.054 -16.942 25.372 1.00 94.06 334 ASN A CA 1
ATOM 2653 C C . ASN A 1 334 ? -3.267 -17.586 23.991 1.00 94.06 334 ASN A C 1
ATOM 2655 O O . ASN A 1 334 ? -2.909 -18.745 23.788 1.00 94.06 334 ASN A O 1
ATOM 2659 N N . ASN A 1 335 ? -3.804 -16.835 23.025 1.00 92.50 335 ASN A N 1
ATOM 2660 C CA . ASN A 1 335 ? -4.129 -17.346 21.694 1.00 92.50 335 ASN A CA 1
ATOM 2661 C C . ASN A 1 335 ? -2.959 -17.342 20.696 1.00 92.50 335 ASN A C 1
ATOM 2663 O O . ASN A 1 335 ? -3.012 -18.081 19.710 1.00 92.50 335 ASN A O 1
ATOM 2667 N N . CYS A 1 336 ? -1.915 -16.528 20.894 1.00 93.56 336 CYS A N 1
ATOM 2668 C CA . CYS A 1 336 ? -0.791 -16.467 19.946 1.00 93.56 336 CYS A CA 1
ATOM 2669 C C . CYS A 1 336 ? 0.610 -16.605 20.543 1.00 93.56 336 CYS A C 1
ATOM 2671 O O . CYS A 1 336 ? 1.558 -16.770 19.777 1.00 93.56 336 CYS A O 1
ATOM 2673 N N . MET A 1 337 ? 0.786 -16.521 21.861 1.00 92.31 337 MET A N 1
ATOM 2674 C CA . MET A 1 337 ? 2.110 -16.470 22.479 1.00 92.31 337 MET A CA 1
ATOM 2675 C C . MET A 1 337 ? 2.707 -17.875 22.648 1.00 92.31 337 MET A C 1
ATOM 2677 O O . MET A 1 337 ? 2.554 -18.523 23.678 1.00 92.31 337 MET A O 1
ATOM 2681 N N . ASN A 1 338 ? 3.402 -18.347 21.612 1.00 91.81 338 ASN A N 1
ATOM 2682 C CA . ASN A 1 338 ? 4.126 -19.622 21.582 1.00 91.81 338 ASN A CA 1
ATOM 2683 C C . ASN A 1 338 ? 5.599 -19.437 21.144 1.00 91.81 338 ASN A C 1
ATOM 2685 O O . ASN A 1 338 ? 6.034 -18.318 20.868 1.00 91.81 338 ASN A O 1
ATOM 2689 N N . GLU A 1 339 ? 6.383 -20.522 21.083 1.00 92.19 339 GLU A N 1
ATOM 2690 C CA . GLU A 1 339 ? 7.807 -20.474 20.688 1.00 92.19 339 GLU A CA 1
ATOM 2691 C C . GLU A 1 339 ? 8.021 -19.862 19.296 1.00 92.19 339 GLU A C 1
ATOM 2693 O O . GLU A 1 339 ? 8.937 -19.067 19.086 1.00 92.19 339 GLU A O 1
ATOM 2698 N N . GLU A 1 340 ? 7.137 -20.178 18.350 1.00 92.88 340 GLU A N 1
ATOM 2699 C CA . GLU A 1 340 ? 7.169 -19.613 17.002 1.00 92.88 340 GLU A CA 1
ATOM 2700 C C . GLU A 1 340 ? 6.987 -18.089 17.043 1.00 92.88 340 GLU A C 1
ATOM 2702 O O . GLU A 1 340 ? 7.742 -17.348 16.418 1.00 92.88 340 GLU A O 1
ATOM 2707 N N . MET A 1 341 ? 6.028 -17.606 17.832 1.00 92.50 341 MET A N 1
ATOM 2708 C CA . MET A 1 341 ? 5.758 -16.184 18.011 1.00 92.50 341 MET A CA 1
ATOM 2709 C C . MET A 1 341 ? 6.927 -15.436 18.666 1.00 92.50 341 MET A C 1
ATOM 2711 O O . MET A 1 341 ? 7.239 -14.314 18.263 1.00 92.50 341 MET A O 1
ATOM 2715 N N . LEU A 1 342 ? 7.608 -16.056 19.637 1.00 91.56 342 LEU A N 1
ATOM 2716 C CA . LEU A 1 342 ? 8.845 -15.514 20.213 1.00 91.56 342 LEU A CA 1
ATOM 2717 C C . LEU A 1 342 ? 9.934 -15.367 19.143 1.00 91.56 342 LEU A C 1
ATOM 2719 O O . LEU A 1 342 ? 10.558 -14.311 19.053 1.00 91.56 342 LEU A O 1
ATOM 2723 N N . SER A 1 343 ? 10.106 -16.382 18.289 1.00 92.19 343 SER A N 1
ATOM 2724 C CA . SER A 1 343 ? 11.072 -16.334 17.187 1.00 92.19 343 SER A CA 1
ATOM 2725 C C . SER A 1 343 ? 10.740 -15.239 16.169 1.00 92.19 343 SER A C 1
ATOM 2727 O O . SER A 1 343 ? 11.634 -14.518 15.727 1.00 92.19 343 SER A O 1
ATOM 2729 N N . LEU A 1 344 ? 9.459 -15.067 15.822 1.00 92.38 344 LEU A N 1
ATOM 2730 C CA . LEU A 1 344 ? 9.009 -13.999 14.923 1.00 92.38 344 LEU A CA 1
ATOM 2731 C C . LEU A 1 344 ? 9.280 -12.607 15.507 1.00 92.38 344 LEU A C 1
ATOM 2733 O O . LEU A 1 344 ? 9.717 -11.712 14.785 1.00 92.38 344 LEU A O 1
ATOM 2737 N N . LEU A 1 345 ? 9.045 -12.422 16.809 1.00 89.38 345 LEU A N 1
ATOM 2738 C CA . LEU A 1 345 ? 9.321 -11.167 17.508 1.00 89.38 345 LEU A CA 1
ATOM 2739 C C . LEU A 1 345 ? 10.813 -10.834 17.530 1.00 89.38 345 LEU A C 1
ATOM 2741 O O . LEU A 1 345 ? 11.183 -9.689 17.264 1.00 89.38 345 LEU A O 1
ATOM 2745 N N . GLU A 1 346 ? 11.653 -11.823 17.832 1.00 89.25 346 GLU A N 1
ATOM 2746 C CA . GLU A 1 346 ? 13.105 -11.677 17.824 1.00 89.25 346 GLU A CA 1
ATOM 2747 C C . GLU A 1 346 ? 13.590 -11.308 16.419 1.00 89.25 346 GLU A C 1
ATOM 2749 O O . GLU A 1 346 ? 14.196 -10.254 16.229 1.00 89.25 346 GLU A O 1
ATOM 2754 N N . LYS A 1 347 ? 13.235 -12.094 15.402 1.00 88.38 347 LYS A N 1
ATOM 2755 C CA . LYS A 1 347 ? 13.684 -11.855 14.025 1.00 88.38 347 LYS A CA 1
ATOM 2756 C C . LYS A 1 347 ? 13.115 -10.572 13.423 1.00 88.38 347 LYS A C 1
ATOM 2758 O O . LYS A 1 347 ? 13.823 -9.888 12.702 1.00 88.38 347 LYS A O 1
ATOM 2763 N N . GLY A 1 348 ? 11.860 -10.222 13.708 1.00 84.62 348 GLY A N 1
ATOM 2764 C CA . GLY A 1 348 ? 11.185 -9.066 13.107 1.00 84.62 348 GLY A CA 1
ATOM 2765 C C . GLY A 1 348 ? 11.487 -7.717 13.773 1.00 84.62 348 GLY A C 1
ATOM 2766 O O . GLY A 1 348 ? 11.329 -6.672 13.130 1.00 84.62 348 GLY A O 1
ATOM 2767 N N . TYR A 1 349 ? 11.904 -7.710 15.046 1.00 85.56 349 TYR A N 1
ATOM 2768 C CA . TYR A 1 349 ? 12.036 -6.485 15.852 1.00 85.56 349 TYR A CA 1
ATOM 2769 C C . TYR A 1 349 ? 13.325 -6.391 16.685 1.00 85.56 349 TYR A C 1
ATOM 2771 O O . TYR A 1 349 ? 13.388 -5.587 17.618 1.00 85.56 349 TYR A O 1
ATOM 2779 N N . SER A 1 350 ? 14.360 -7.170 16.364 1.00 78.06 350 SER A N 1
ATOM 2780 C CA . SER A 1 350 ? 15.685 -7.026 16.982 1.00 78.06 350 SER A CA 1
ATOM 2781 C C . SER A 1 350 ? 16.265 -5.620 16.774 1.00 78.06 350 SER A C 1
ATOM 2783 O O . SER A 1 350 ? 16.298 -5.113 15.655 1.00 78.06 350 SER A O 1
ATOM 2785 N N . LYS A 1 351 ? 16.765 -4.996 17.854 1.00 60.28 351 LYS A N 1
ATOM 2786 C CA . LYS A 1 351 ? 17.322 -3.625 17.849 1.00 60.28 351 LYS A CA 1
ATOM 2787 C C . LYS A 1 351 ? 18.636 -3.477 17.046 1.00 60.28 351 LYS A C 1
ATOM 2789 O O . LYS A 1 351 ? 19.036 -2.350 16.788 1.00 60.28 351 LYS A O 1
ATOM 2794 N N . ASN A 1 352 ? 19.262 -4.577 16.609 1.00 46.72 352 ASN A N 1
ATOM 2795 C CA . ASN A 1 352 ? 20.631 -4.598 16.062 1.00 46.72 352 ASN A CA 1
ATOM 2796 C C . ASN A 1 352 ? 20.744 -4.782 14.533 1.00 46.72 352 ASN A C 1
ATOM 2798 O O . ASN A 1 352 ? 21.836 -5.042 14.052 1.00 46.72 352 ASN A O 1
ATOM 2802 N N . ILE A 1 353 ? 19.658 -4.687 13.758 1.00 48.59 353 ILE A N 1
ATOM 2803 C CA . ILE A 1 353 ? 19.697 -5.001 12.308 1.00 48.59 353 ILE A CA 1
ATOM 2804 C C . ILE A 1 353 ? 19.853 -3.735 11.430 1.00 48.59 353 ILE A C 1
ATOM 2806 O O . ILE A 1 353 ? 19.922 -3.823 10.213 1.00 48.59 353 ILE A O 1
ATOM 2810 N N . PHE A 1 354 ? 19.978 -2.543 12.029 1.00 43.50 354 PHE A N 1
ATOM 2811 C CA . PHE A 1 354 ? 20.342 -1.305 11.312 1.00 43.50 354 PHE A CA 1
ATOM 2812 C C . PHE A 1 354 ? 21.862 -1.074 11.276 1.00 43.50 354 PHE A C 1
ATOM 2814 O O . PHE A 1 354 ? 22.314 0.064 11.375 1.00 43.50 354 PHE A O 1
ATOM 2821 N N . ASP A 1 355 ? 22.647 -2.147 11.187 1.00 32.81 355 ASP A N 1
ATOM 2822 C CA . ASP A 1 355 ? 24.068 -2.052 10.859 1.00 32.81 355 ASP A CA 1
ATOM 2823 C C . ASP A 1 355 ? 24.186 -2.357 9.362 1.00 32.81 355 ASP A C 1
ATOM 2825 O O . ASP A 1 355 ? 24.203 -3.518 8.943 1.00 32.81 355 ASP A O 1
ATOM 2829 N N . ASP A 1 356 ? 24.140 -1.301 8.545 1.00 38.34 356 ASP A N 1
ATOM 2830 C CA . ASP A 1 356 ? 24.358 -1.371 7.100 1.00 38.34 356 ASP A CA 1
ATOM 2831 C C . ASP A 1 356 ? 25.770 -1.909 6.842 1.00 38.34 356 ASP A C 1
ATOM 2833 O O . ASP A 1 356 ? 26.757 -1.180 6.773 1.00 38.34 356 ASP A O 1
ATOM 2837 N N . SER A 1 357 ? 25.865 -3.224 6.695 1.00 31.58 357 SER A N 1
ATOM 2838 C CA . SER A 1 357 ? 27.031 -3.893 6.136 1.00 31.58 357 SER A CA 1
ATOM 2839 C C . SER A 1 357 ? 26.567 -4.858 5.054 1.00 31.58 357 SER A C 1
ATOM 2841 O O . SER A 1 357 ? 26.553 -6.076 5.207 1.00 31.58 357 SER A O 1
ATOM 2843 N N . LEU A 1 358 ? 26.181 -4.292 3.909 1.00 30.84 358 LEU A N 1
ATOM 2844 C CA . LEU A 1 358 ? 26.235 -5.042 2.661 1.00 30.84 358 LEU A CA 1
ATOM 2845 C C . LEU A 1 358 ? 27.716 -5.328 2.353 1.00 30.84 358 LEU A C 1
ATOM 2847 O O . LEU A 1 358 ? 28.511 -4.390 2.260 1.00 30.84 358 LEU A O 1
ATOM 2851 N N . PRO A 1 359 ? 28.124 -6.596 2.180 1.00 29.06 359 PRO A N 1
ATOM 2852 C CA . PRO A 1 359 ? 29.467 -6.914 1.743 1.00 29.06 359 PRO A CA 1
ATOM 2853 C C . PRO A 1 359 ? 29.523 -6.721 0.229 1.00 29.06 359 PRO A C 1
ATOM 2855 O O . PRO A 1 359 ? 29.235 -7.635 -0.539 1.00 29.06 359 PRO A O 1
ATOM 2858 N N . TYR A 1 360 ? 29.913 -5.530 -0.214 1.00 30.31 360 TYR A N 1
ATOM 2859 C CA . TYR A 1 360 ? 30.468 -5.379 -1.552 1.00 30.31 360 TYR A CA 1
ATOM 2860 C C . TYR A 1 360 ? 31.765 -4.586 -1.478 1.00 30.31 360 TYR A C 1
ATOM 2862 O O . TYR A 1 360 ? 31.797 -3.360 -1.530 1.00 30.31 360 TYR A O 1
ATOM 2870 N N . SER A 1 361 ? 32.871 -5.318 -1.346 1.00 27.56 361 SER A N 1
ATOM 2871 C CA . SER A 1 361 ? 34.183 -4.778 -1.669 1.00 27.56 361 SER A CA 1
ATOM 2872 C C . SER A 1 361 ? 34.263 -4.630 -3.189 1.00 27.56 361 SER A C 1
ATOM 2874 O O . SER A 1 361 ? 34.683 -5.548 -3.899 1.00 27.56 361 SER A O 1
ATOM 2876 N N . ALA A 1 362 ? 33.879 -3.468 -3.710 1.00 32.47 362 ALA A N 1
ATOM 2877 C CA . ALA A 1 362 ? 34.511 -2.999 -4.928 1.00 32.47 362 ALA A CA 1
ATOM 2878 C C . ALA A 1 362 ? 35.969 -2.715 -4.553 1.00 32.47 362 ALA A C 1
ATOM 2880 O O . ALA A 1 362 ? 36.272 -1.737 -3.875 1.00 32.47 362 ALA A O 1
ATOM 2881 N N . ASN A 1 363 ? 36.870 -3.628 -4.919 1.00 31.47 363 ASN A N 1
ATOM 2882 C CA . ASN A 1 363 ? 38.299 -3.363 -4.869 1.00 31.47 363 ASN A CA 1
ATOM 2883 C C . ASN A 1 363 ? 38.568 -2.115 -5.717 1.00 31.47 363 ASN A C 1
ATOM 2885 O O . ASN A 1 363 ? 38.676 -2.207 -6.939 1.00 31.47 363 ASN A O 1
ATOM 2889 N N . SER A 1 364 ? 38.716 -0.961 -5.072 1.00 35.94 364 SER A N 1
ATOM 2890 C CA . SER A 1 364 ? 39.373 0.206 -5.647 1.00 35.94 364 SER A CA 1
ATOM 2891 C C . SER A 1 364 ? 40.881 -0.048 -5.642 1.00 35.94 364 SER A C 1
ATOM 2893 O O . SER A 1 364 ? 41.644 0.593 -4.922 1.00 35.94 364 SER A O 1
ATOM 2895 N N . ALA A 1 365 ? 41.316 -1.037 -6.419 1.00 38.62 365 ALA A N 1
ATOM 2896 C CA . ALA A 1 365 ? 42.679 -1.041 -6.909 1.00 38.62 365 ALA A CA 1
ATOM 2897 C C . ALA A 1 365 ? 42.693 -0.061 -8.083 1.00 38.62 365 ALA A C 1
ATOM 2899 O O . ALA A 1 365 ? 42.360 -0.414 -9.214 1.00 38.62 365 ALA A O 1
ATOM 2900 N N . THR A 1 366 ? 43.021 1.197 -7.797 1.00 44.84 366 THR A N 1
ATOM 2901 C CA . THR A 1 366 ? 43.514 2.145 -8.799 1.00 44.84 366 THR A CA 1
ATOM 2902 C C . THR A 1 366 ? 44.923 1.713 -9.198 1.00 44.84 366 THR A C 1
ATOM 2904 O O . THR A 1 366 ? 45.901 2.386 -8.887 1.00 44.84 366 THR A O 1
ATOM 2907 N N . ASP A 1 367 ? 45.031 0.543 -9.818 1.00 49.22 367 ASP A N 1
ATOM 2908 C CA . ASP A 1 367 ? 46.214 0.188 -10.579 1.00 49.22 367 ASP A CA 1
ATOM 2909 C C . ASP A 1 367 ? 45.953 0.681 -11.998 1.00 49.22 367 ASP A C 1
ATOM 2911 O O . ASP A 1 367 ? 45.016 0.225 -12.660 1.00 49.22 367 ASP A O 1
ATOM 2915 N N . ASP A 1 368 ? 46.756 1.636 -12.463 1.00 61.84 368 ASP A N 1
ATOM 2916 C CA . ASP A 1 368 ? 46.748 2.039 -13.864 1.00 61.84 368 ASP A CA 1
ATOM 2917 C C . ASP A 1 368 ? 46.965 0.790 -14.731 1.00 61.84 368 ASP A C 1
ATOM 2919 O O . ASP A 1 368 ? 48.039 0.180 -14.746 1.00 61.84 368 ASP A O 1
ATOM 2923 N N . ILE A 1 369 ? 45.920 0.364 -15.445 1.00 76.12 369 ILE A N 1
ATOM 2924 C CA . ILE A 1 369 ? 46.007 -0.794 -16.333 1.00 76.12 369 ILE A CA 1
ATOM 2925 C C . ILE A 1 369 ? 46.825 -0.383 -17.553 1.00 76.12 369 ILE A C 1
ATOM 2927 O O . ILE A 1 369 ? 46.318 0.235 -18.488 1.00 76.12 369 ILE A O 1
ATOM 2931 N N . ILE A 1 370 ? 48.102 -0.763 -17.547 1.00 80.62 370 ILE A N 1
ATOM 2932 C CA . ILE A 1 370 ? 48.987 -0.606 -18.701 1.00 80.62 370 ILE A CA 1
ATOM 2933 C C . ILE A 1 370 ? 48.610 -1.666 -19.743 1.00 80.62 370 ILE A C 1
ATOM 2935 O O . ILE A 1 370 ? 48.674 -2.875 -19.466 1.00 80.62 370 ILE A O 1
ATOM 2939 N N . LEU A 1 371 ? 48.201 -1.188 -20.919 1.00 82.56 371 LEU A N 1
ATOM 2940 C CA . LEU A 1 371 ? 47.955 -1.979 -22.122 1.00 82.56 371 LEU A CA 1
ATOM 2941 C C . LEU A 1 371 ? 49.250 -2.109 -22.939 1.00 82.56 371 LEU A C 1
ATOM 2943 O O . LEU A 1 371 ? 50.048 -1.175 -23.017 1.00 82.56 371 LEU A O 1
ATOM 2947 N N . SER A 1 372 ? 49.456 -3.265 -23.561 1.00 86.44 372 SER A N 1
ATOM 2948 C CA . SER A 1 372 ? 50.440 -3.451 -24.631 1.00 86.44 372 SER A CA 1
ATOM 2949 C C . SER A 1 372 ? 50.043 -2.665 -25.885 1.00 86.44 372 SER A C 1
ATOM 2951 O O . SER A 1 372 ? 48.886 -2.291 -26.053 1.00 86.44 372 SER A O 1
ATOM 2953 N N . GLU A 1 373 ? 50.980 -2.455 -26.810 1.00 85.19 373 GLU A N 1
ATOM 2954 C CA . GLU A 1 373 ? 50.730 -1.716 -28.059 1.00 85.19 373 GLU A CA 1
ATOM 2955 C C . GLU A 1 373 ? 49.565 -2.309 -28.878 1.00 85.19 373 GLU A C 1
ATOM 2957 O O . GLU A 1 373 ? 48.737 -1.573 -29.411 1.00 85.19 373 GLU A O 1
ATOM 2962 N N . THR A 1 374 ? 49.429 -3.640 -28.897 1.00 83.88 374 THR A N 1
ATOM 2963 C CA . THR A 1 374 ? 48.317 -4.337 -29.565 1.00 83.88 374 THR A CA 1
ATOM 2964 C C . THR A 1 374 ? 46.980 -4.177 -28.839 1.00 83.88 374 THR A C 1
ATOM 2966 O O . THR A 1 374 ? 45.935 -4.071 -29.479 1.00 83.88 374 THR A O 1
ATOM 2969 N N . GLU A 1 375 ? 46.986 -4.160 -27.505 1.00 85.75 375 GLU A N 1
ATOM 2970 C CA . GLU A 1 375 ? 45.774 -3.954 -26.701 1.00 85.75 375 GLU A CA 1
ATOM 2971 C C . GLU A 1 375 ? 45.311 -2.494 -26.756 1.00 85.75 375 GLU A C 1
ATOM 2973 O O . GLU A 1 375 ? 44.114 -2.232 -26.832 1.00 85.75 375 GLU A O 1
ATOM 2978 N N . ASP A 1 376 ? 46.250 -1.550 -26.772 1.00 84.19 376 ASP A N 1
ATOM 2979 C CA . ASP A 1 376 ? 45.981 -0.121 -26.904 1.00 84.19 376 ASP A CA 1
ATOM 2980 C C . ASP A 1 376 ? 45.458 0.230 -28.305 1.00 84.19 376 ASP A C 1
ATOM 2982 O O . ASP A 1 376 ? 44.517 1.015 -28.444 1.00 84.19 376 ASP A O 1
ATOM 2986 N N . GLN A 1 377 ? 45.985 -0.419 -29.351 1.00 83.94 377 GLN A N 1
ATOM 2987 C CA . GLN A 1 377 ? 45.402 -0.343 -30.688 1.00 83.94 377 GLN A CA 1
ATOM 2988 C C . GLN A 1 377 ? 43.957 -0.863 -30.689 1.00 83.94 377 GLN A C 1
ATOM 2990 O O . GLN A 1 377 ? 43.070 -0.182 -31.197 1.00 83.94 377 GLN A O 1
ATOM 2995 N N . ARG A 1 378 ? 43.691 -2.019 -30.068 1.00 81.62 378 ARG A N 1
ATOM 2996 C CA . ARG A 1 378 ? 42.331 -2.571 -29.961 1.00 81.62 378 ARG A CA 1
ATOM 2997 C C . ARG A 1 378 ? 41.396 -1.652 -29.168 1.00 81.62 378 ARG A C 1
ATOM 2999 O O . ARG A 1 378 ? 40.249 -1.477 -29.565 1.00 81.62 378 ARG A O 1
ATOM 3006 N N . PHE A 1 379 ? 41.871 -1.040 -28.084 1.00 84.62 379 PHE A N 1
ATOM 3007 C CA . PHE A 1 379 ? 41.113 -0.043 -27.324 1.00 84.62 379 PHE A CA 1
ATOM 3008 C C . PHE A 1 379 ? 40.744 1.158 -28.201 1.00 84.62 379 PHE A C 1
ATOM 3010 O O . PHE A 1 379 ? 39.572 1.519 -28.254 1.00 84.62 379 PHE A O 1
ATOM 3017 N N . ARG A 1 380 ? 41.704 1.714 -28.954 1.00 82.69 380 ARG A N 1
ATOM 3018 C CA . ARG A 1 380 ? 41.469 2.818 -29.902 1.00 82.69 380 ARG A CA 1
ATOM 3019 C C . ARG A 1 380 ? 40.570 2.437 -31.074 1.00 82.69 380 ARG A C 1
ATOM 3021 O O . ARG A 1 380 ? 39.831 3.282 -31.562 1.00 82.69 380 ARG A O 1
ATOM 3028 N N . GLU A 1 381 ? 40.602 1.190 -31.530 1.00 81.75 381 GLU A N 1
ATOM 3029 C CA . GLU A 1 381 ? 39.668 0.691 -32.543 1.00 81.75 381 GLU A CA 1
ATOM 3030 C C . GLU A 1 381 ? 38.234 0.621 -31.994 1.00 81.75 381 GLU A C 1
ATOM 3032 O O . GLU A 1 381 ? 37.307 1.020 -32.695 1.00 81.75 381 GLU A O 1
ATOM 3037 N N . ILE A 1 382 ? 38.064 0.181 -30.737 1.00 79.88 382 ILE A N 1
ATOM 3038 C CA . ILE A 1 382 ? 36.773 0.102 -30.027 1.00 79.88 382 ILE A CA 1
ATOM 3039 C C . ILE A 1 382 ? 36.178 1.474 -29.751 1.00 79.88 382 ILE A C 1
ATOM 3041 O O . ILE A 1 382 ? 35.005 1.698 -30.048 1.00 79.88 382 ILE A O 1
ATOM 3045 N N . THR A 1 383 ? 36.964 2.385 -29.185 1.00 78.88 383 THR A N 1
ATOM 3046 C CA . THR A 1 383 ? 36.489 3.730 -28.851 1.00 78.88 383 THR A CA 1
ATOM 3047 C C . THR A 1 383 ? 36.429 4.629 -30.083 1.00 78.88 383 THR A C 1
ATOM 3049 O O . THR A 1 383 ? 35.521 5.446 -30.203 1.00 78.88 383 THR A O 1
ATOM 3052 N N . CYS A 1 384 ? 37.323 4.434 -31.054 1.00 77.69 384 CYS A N 1
ATOM 3053 C CA . CYS A 1 384 ? 37.403 5.200 -32.295 1.00 77.69 384 CYS A CA 1
ATOM 3054 C C . CYS A 1 384 ? 37.338 6.721 -32.033 1.00 77.69 384 CYS A C 1
ATOM 3056 O O . CYS A 1 384 ? 38.177 7.258 -31.316 1.00 77.69 384 CYS A O 1
ATOM 3058 N N . ASN A 1 385 ? 36.347 7.414 -32.610 1.00 72.00 385 ASN A N 1
ATOM 3059 C CA . ASN A 1 385 ? 36.076 8.842 -32.400 1.00 72.00 385 ASN A CA 1
ATOM 3060 C C . ASN A 1 385 ? 34.982 9.098 -31.344 1.00 72.00 385 ASN A C 1
ATOM 3062 O O . ASN A 1 385 ? 34.495 10.225 -31.243 1.00 72.00 385 ASN A O 1
ATOM 3066 N N . ALA A 1 386 ? 34.519 8.066 -30.635 1.00 77.75 386 ALA A N 1
ATOM 3067 C CA . ALA A 1 386 ? 33.508 8.213 -29.600 1.00 77.75 386 ALA A CA 1
ATOM 3068 C C . ALA A 1 386 ? 34.141 8.738 -28.308 1.00 77.75 386 ALA A C 1
ATOM 3070 O O . ALA A 1 386 ? 35.256 8.368 -27.941 1.00 77.75 386 ALA A O 1
ATOM 3071 N N . GLU A 1 387 ? 33.404 9.593 -27.608 1.00 81.19 387 GLU A N 1
ATOM 3072 C CA . GLU A 1 387 ? 33.770 10.006 -26.261 1.00 81.19 387 GLU A CA 1
ATOM 3073 C C . GLU A 1 387 ? 33.386 8.903 -25.274 1.00 81.19 387 GLU A C 1
ATOM 3075 O O . GLU A 1 387 ? 32.266 8.386 -25.305 1.00 81.19 387 GLU A O 1
ATOM 3080 N N . LEU A 1 388 ? 34.320 8.537 -24.398 1.00 81.44 388 LEU A N 1
ATOM 3081 C CA . LEU A 1 388 ? 34.049 7.599 -23.324 1.00 81.44 388 LEU A CA 1
ATOM 3082 C C . LEU A 1 388 ? 33.560 8.372 -22.098 1.00 81.44 388 LEU A C 1
ATOM 3084 O O . LEU A 1 388 ? 34.313 9.143 -21.512 1.00 81.44 388 LEU A O 1
ATOM 3088 N N . VAL A 1 389 ? 32.301 8.154 -21.724 1.00 78.44 389 VAL A N 1
ATOM 3089 C CA . VAL A 1 389 ? 31.672 8.842 -20.587 1.00 78.44 389 VAL A CA 1
ATOM 3090 C C . VAL A 1 389 ? 32.181 8.285 -19.253 1.00 78.44 389 VAL A C 1
ATOM 3092 O O . VAL A 1 389 ? 32.506 9.053 -18.355 1.00 78.44 389 VAL A O 1
ATOM 3095 N N . SER A 1 390 ? 32.287 6.958 -19.131 1.00 78.62 390 SER A N 1
ATOM 3096 C CA . SER A 1 390 ? 32.772 6.274 -17.926 1.00 78.62 390 SER A CA 1
ATOM 3097 C C . SER A 1 390 ? 33.292 4.863 -18.243 1.00 78.62 390 SER A C 1
ATOM 3099 O O . SER A 1 390 ? 33.244 4.404 -19.386 1.00 78.62 390 SER A O 1
ATOM 3101 N N . GLY A 1 391 ? 33.834 4.164 -17.238 1.00 79.00 391 GLY A N 1
ATOM 3102 C CA . GLY A 1 391 ? 34.196 2.745 -17.364 1.00 79.00 391 GLY A CA 1
ATOM 3103 C C . GLY A 1 391 ? 35.491 2.446 -18.133 1.00 79.00 391 GLY A C 1
ATOM 3104 O O . GLY A 1 391 ? 35.712 1.302 -18.529 1.00 79.00 391 GLY A O 1
ATOM 3105 N N . GLU A 1 392 ? 36.382 3.427 -18.319 1.00 84.12 392 GLU A N 1
ATOM 3106 C CA . GLU A 1 392 ? 37.646 3.249 -19.061 1.00 84.12 392 GLU A CA 1
ATOM 3107 C C . GLU A 1 392 ? 38.500 2.110 -18.517 1.00 84.12 392 GLU A C 1
ATOM 3109 O O . GLU A 1 392 ? 38.936 1.233 -19.262 1.00 84.12 392 GLU A O 1
ATOM 3114 N N . ILE A 1 393 ? 38.699 2.098 -17.201 1.00 84.38 393 ILE A N 1
ATOM 3115 C CA . ILE A 1 393 ? 39.495 1.079 -16.515 1.00 84.38 393 ILE A CA 1
ATOM 3116 C C . ILE A 1 393 ? 38.866 -0.304 -16.719 1.00 84.38 393 ILE A C 1
ATOM 3118 O O . ILE A 1 393 ? 39.576 -1.271 -16.998 1.00 84.38 393 ILE A O 1
ATOM 3122 N N . TRP A 1 394 ? 37.535 -0.399 -16.646 1.00 84.50 394 TRP A N 1
ATOM 3123 C CA . TRP A 1 394 ? 36.815 -1.647 -16.888 1.00 84.50 394 TRP A CA 1
ATOM 3124 C C . TRP A 1 394 ? 37.037 -2.148 -18.317 1.00 84.50 394 TRP A C 1
ATOM 3126 O O . TRP A 1 394 ? 37.457 -3.287 -18.511 1.00 84.50 394 TRP A O 1
ATOM 3136 N N . LEU A 1 395 ? 36.860 -1.287 -19.321 1.00 85.19 395 LEU A N 1
ATOM 3137 C CA . LEU A 1 395 ? 37.066 -1.658 -20.720 1.00 85.19 395 LEU A CA 1
ATOM 3138 C C . LEU A 1 395 ? 38.517 -2.090 -20.990 1.00 85.19 395 LEU A C 1
ATOM 3140 O O . LEU A 1 395 ? 38.744 -3.137 -21.603 1.00 85.19 395 LEU A O 1
ATOM 3144 N N . LYS A 1 396 ? 39.506 -1.343 -20.477 1.00 86.88 396 LYS A N 1
ATOM 3145 C CA . LYS A 1 396 ? 40.932 -1.708 -20.575 1.00 86.88 396 LYS A CA 1
ATOM 3146 C C . LYS A 1 396 ? 41.204 -3.079 -19.955 1.00 86.88 396 LYS A C 1
ATOM 3148 O O . LYS A 1 396 ? 41.898 -3.900 -20.557 1.00 86.88 396 LYS A O 1
ATOM 3153 N N . ARG A 1 397 ? 40.617 -3.368 -18.790 1.00 87.12 397 ARG A N 1
ATOM 3154 C CA . ARG A 1 397 ? 40.724 -4.676 -18.130 1.00 87.12 397 ARG A CA 1
ATOM 3155 C C . ARG A 1 397 ? 40.182 -5.805 -19.005 1.00 87.12 397 ARG A C 1
ATOM 3157 O O . ARG A 1 397 ? 40.866 -6.804 -19.203 1.00 87.12 397 ARG A O 1
ATOM 3164 N N . ARG A 1 398 ? 38.980 -5.640 -19.557 1.00 86.94 398 ARG A N 1
ATOM 3165 C CA . ARG A 1 398 ? 38.309 -6.665 -20.377 1.00 86.94 398 ARG A CA 1
ATOM 3166 C C . ARG A 1 398 ? 39.061 -6.947 -21.679 1.00 86.94 398 ARG A C 1
ATOM 3168 O O . ARG A 1 398 ? 39.137 -8.102 -22.105 1.00 86.94 398 ARG A O 1
ATOM 3175 N N . ILE A 1 399 ? 39.667 -5.915 -22.272 1.00 85.81 399 ILE A N 1
ATOM 3176 C CA . ILE A 1 399 ? 40.563 -6.046 -23.431 1.00 85.81 399 ILE A CA 1
ATOM 3177 C C . ILE A 1 399 ? 41.806 -6.863 -23.067 1.00 85.81 399 ILE A C 1
ATOM 3179 O O . ILE A 1 399 ? 42.144 -7.793 -23.799 1.00 85.81 399 ILE A O 1
ATOM 3183 N N . LYS A 1 400 ? 42.439 -6.564 -21.926 1.00 86.12 400 LYS A N 1
ATOM 3184 C CA . LYS A 1 400 ? 43.617 -7.285 -21.417 1.00 86.12 400 LYS A CA 1
ATOM 3185 C C . LYS A 1 400 ? 43.325 -8.751 -21.084 1.00 86.12 400 LYS A C 1
ATOM 3187 O O . LYS A 1 400 ? 44.141 -9.631 -21.328 1.00 86.12 400 LYS A O 1
ATOM 3192 N N . GLU A 1 401 ? 42.126 -9.037 -20.583 1.00 87.00 401 GLU A N 1
ATOM 3193 C CA . GLU A 1 401 ? 41.628 -10.401 -20.352 1.00 87.00 401 GLU A CA 1
ATOM 3194 C C . GLU A 1 401 ? 41.254 -11.138 -21.660 1.00 87.00 401 GLU A C 1
ATOM 3196 O O . GLU A 1 401 ? 40.858 -12.302 -21.616 1.00 87.00 401 GLU A O 1
ATOM 3201 N N . ASN A 1 402 ? 41.351 -10.477 -22.824 1.00 82.69 402 ASN A N 1
ATOM 3202 C CA . ASN A 1 402 ? 40.920 -10.964 -24.140 1.00 82.69 402 ASN A CA 1
ATOM 3203 C C . ASN A 1 402 ? 39.491 -11.546 -24.144 1.00 82.69 402 ASN A C 1
ATOM 3205 O O . ASN A 1 402 ? 39.187 -12.513 -24.848 1.00 82.69 402 ASN A O 1
ATOM 3209 N N . SER A 1 403 ? 38.606 -10.955 -23.342 1.00 80.62 403 SER A N 1
ATOM 3210 C CA . SER A 1 403 ? 37.219 -11.396 -23.235 1.00 80.62 403 SER A CA 1
ATOM 3211 C C . SER A 1 403 ? 36.397 -10.996 -24.465 1.00 80.62 403 SER A C 1
ATOM 3213 O O . SER A 1 403 ? 36.712 -10.024 -25.159 1.00 80.62 403 SER A O 1
ATOM 3215 N N . VAL A 1 404 ? 35.324 -11.747 -24.737 1.00 84.44 404 VAL A N 1
ATOM 3216 C CA . VAL A 1 404 ? 34.283 -11.312 -25.682 1.00 84.44 404 VAL A CA 1
ATOM 3217 C C . VAL A 1 404 ? 33.563 -10.129 -25.051 1.00 84.44 404 VAL A C 1
ATOM 3219 O O . VAL A 1 404 ? 33.027 -10.265 -23.953 1.00 84.44 404 VAL A O 1
ATOM 3222 N N . LEU A 1 405 ? 33.562 -8.990 -25.741 1.00 86.06 405 LEU A N 1
ATOM 3223 C CA . LEU A 1 405 ? 32.912 -7.780 -25.250 1.00 86.06 405 LEU A CA 1
ATOM 3224 C C . LEU A 1 405 ? 31.417 -7.847 -25.552 1.00 86.06 405 LEU A C 1
ATOM 3226 O O . LEU A 1 405 ? 31.018 -8.033 -26.709 1.00 86.06 405 LEU A O 1
ATOM 3230 N N . HIS A 1 406 ? 30.592 -7.703 -24.519 1.00 87.12 406 HIS A N 1
ATOM 3231 C CA . HIS A 1 406 ? 29.143 -7.641 -24.666 1.00 87.12 406 HIS A CA 1
ATOM 3232 C C . HIS A 1 406 ? 28.683 -6.191 -24.812 1.00 87.12 406 HIS A C 1
ATOM 3234 O O . HIS A 1 406 ? 28.744 -5.393 -23.878 1.00 87.12 406 HIS A O 1
ATOM 3240 N N . VAL A 1 407 ? 28.231 -5.855 -26.018 1.00 86.94 407 VAL A N 1
ATOM 3241 C CA . VAL A 1 407 ? 27.714 -4.536 -26.371 1.00 86.94 407 VAL A CA 1
ATOM 3242 C C . VAL A 1 407 ? 26.195 -4.546 -26.272 1.00 86.94 407 VAL A C 1
ATOM 3244 O O . VAL A 1 407 ? 25.530 -5.391 -26.883 1.00 86.94 407 VAL A O 1
ATOM 3247 N N . VAL A 1 408 ? 25.640 -3.569 -25.560 1.00 87.31 408 VAL A N 1
ATOM 3248 C CA . VAL A 1 408 ? 24.200 -3.310 -25.526 1.00 87.31 408 VAL A CA 1
ATOM 3249 C C . VAL A 1 408 ? 23.886 -1.999 -26.233 1.00 87.31 408 VAL A C 1
ATOM 3251 O O . VAL A 1 408 ? 24.544 -0.978 -26.034 1.00 87.31 408 VAL A O 1
ATOM 3254 N N . TYR A 1 409 ? 22.855 -2.040 -27.074 1.00 86.62 409 TYR A N 1
ATOM 3255 C CA . TYR A 1 409 ? 22.291 -0.864 -27.719 1.00 86.62 409 TYR A CA 1
ATOM 3256 C C . TYR A 1 409 ? 20.795 -0.772 -27.423 1.00 86.62 409 TYR A C 1
ATOM 3258 O O . TYR A 1 409 ? 20.018 -1.644 -27.822 1.00 86.62 409 TYR A O 1
ATOM 3266 N N . MET A 1 410 ? 20.384 0.286 -26.725 1.00 88.19 410 MET A N 1
ATOM 3267 C CA . MET A 1 410 ? 18.976 0.547 -26.431 1.00 88.19 410 MET A CA 1
ATOM 3268 C C . MET A 1 410 ? 18.349 1.369 -27.556 1.00 88.19 410 MET A C 1
ATOM 3270 O O . MET A 1 410 ? 18.763 2.488 -27.850 1.00 88.19 410 MET A O 1
ATOM 3274 N N . LEU A 1 411 ? 17.311 0.816 -28.177 1.00 89.94 411 LEU A N 1
ATOM 3275 C CA . LEU A 1 411 ? 16.568 1.447 -29.256 1.00 89.94 411 LEU A CA 1
ATOM 3276 C C . LEU A 1 411 ? 15.106 1.618 -28.846 1.00 89.94 411 LEU A C 1
ATOM 3278 O O . LEU A 1 411 ? 14.308 0.682 -28.905 1.00 89.94 411 LEU A O 1
ATOM 3282 N N . ALA A 1 412 ? 14.742 2.836 -28.452 1.00 90.94 412 ALA A N 1
ATOM 3283 C CA . ALA A 1 412 ? 13.379 3.155 -28.052 1.00 90.94 412 ALA A CA 1
ATOM 3284 C C . ALA A 1 412 ? 12.466 3.333 -29.287 1.00 90.94 412 ALA A C 1
ATOM 3286 O O . ALA A 1 412 ? 12.709 4.220 -30.115 1.00 90.94 412 ALA A O 1
ATOM 3287 N N . PRO A 1 413 ? 11.380 2.553 -29.428 1.00 91.62 413 PRO A N 1
ATOM 3288 C CA . PRO A 1 413 ? 10.487 2.609 -30.580 1.00 91.62 413 PRO A CA 1
ATOM 3289 C C . PRO A 1 413 ? 9.503 3.797 -30.505 1.00 91.62 413 PRO A C 1
ATOM 3291 O O . PRO A 1 413 ? 8.287 3.626 -30.465 1.00 91.62 413 PRO A O 1
ATOM 3294 N N . LYS A 1 414 ? 10.028 5.029 -30.485 1.00 90.38 414 LYS A N 1
ATOM 3295 C CA . LYS A 1 414 ? 9.270 6.289 -30.321 1.00 90.38 414 LYS A CA 1
ATOM 3296 C C . LYS A 1 414 ? 8.589 6.785 -31.606 1.00 90.38 414 LYS A C 1
ATOM 3298 O O . LYS A 1 414 ? 7.768 7.694 -31.562 1.00 90.38 414 LYS A O 1
ATOM 3303 N N . GLY A 1 415 ? 8.935 6.239 -32.773 1.00 86.94 415 GLY A N 1
ATOM 3304 C CA . GLY A 1 415 ? 8.532 6.823 -34.052 1.00 86.94 415 GLY A CA 1
ATOM 3305 C C . GLY A 1 415 ? 8.660 5.875 -35.236 1.00 86.94 415 GLY A C 1
ATOM 3306 O O . GLY A 1 415 ? 8.424 4.671 -35.118 1.00 86.94 415 GLY A O 1
ATOM 3307 N N . ARG A 1 416 ? 8.951 6.438 -36.412 1.00 85.81 416 ARG A N 1
ATOM 3308 C CA . ARG A 1 416 ? 9.387 5.641 -37.566 1.00 85.81 416 ARG A CA 1
ATOM 3309 C C . ARG A 1 416 ? 10.822 5.195 -37.329 1.00 85.81 416 ARG A C 1
ATOM 3311 O O . ARG A 1 416 ? 11.597 5.936 -36.727 1.00 85.81 416 ARG A O 1
ATOM 3318 N N . PHE A 1 417 ? 11.163 4.011 -37.824 1.00 84.00 417 PHE A N 1
ATOM 3319 C CA . PHE A 1 417 ? 12.523 3.514 -37.712 1.00 84.00 417 PHE A CA 1
ATOM 3320 C C . PHE A 1 417 ? 13.474 4.464 -38.446 1.00 84.00 417 PHE A C 1
ATOM 3322 O O . PHE A 1 417 ? 13.243 4.807 -39.607 1.00 84.00 417 PHE A O 1
ATOM 3329 N N . HIS A 1 418 ? 14.543 4.871 -37.773 1.00 75.62 418 HIS A N 1
ATOM 3330 C CA . HIS A 1 418 ? 15.652 5.591 -38.376 1.00 75.62 418 HIS A CA 1
ATOM 3331 C C . HIS A 1 418 ? 16.957 5.032 -37.818 1.00 75.62 418 HIS A C 1
ATOM 3333 O O . HIS A 1 418 ? 17.075 4.768 -36.621 1.00 75.62 418 HIS A O 1
ATOM 3339 N N . LEU A 1 419 ? 17.951 4.860 -38.687 1.00 64.88 419 LEU A N 1
ATOM 3340 C CA . LEU A 1 419 ? 19.285 4.460 -38.268 1.00 64.88 419 LEU A CA 1
ATOM 3341 C C . LEU A 1 419 ? 20.022 5.725 -37.814 1.00 64.88 419 LEU A C 1
ATOM 3343 O O . LEU A 1 419 ? 20.611 6.434 -38.623 1.00 64.88 419 LEU A O 1
ATOM 3347 N N . GLY A 1 420 ? 19.892 6.067 -36.530 1.00 58.16 420 GLY A N 1
ATOM 3348 C CA . GLY A 1 420 ? 20.538 7.254 -35.955 1.00 58.16 420 GLY A CA 1
ATOM 3349 C C . GLY A 1 420 ? 22.059 7.129 -35.828 1.00 58.16 420 GLY A C 1
ATOM 3350 O O . GLY A 1 420 ? 22.733 8.136 -35.655 1.00 58.16 420 GLY A O 1
ATOM 3351 N N . PHE A 1 421 ? 22.605 5.913 -35.939 1.00 54.75 421 PHE A N 1
ATOM 3352 C CA . PHE A 1 421 ? 24.010 5.632 -35.659 1.00 54.75 421 PHE A CA 1
ATOM 3353 C C . PHE A 1 421 ? 24.618 4.671 -36.681 1.00 54.75 421 PHE A C 1
ATOM 3355 O O . PHE A 1 421 ? 23.979 3.717 -37.130 1.00 54.75 421 PHE A O 1
ATOM 3362 N N . LYS A 1 422 ? 25.884 4.918 -37.035 1.00 54.66 422 LYS A N 1
ATOM 3363 C CA . LYS A 1 422 ? 26.721 3.970 -37.775 1.00 54.66 422 LYS A CA 1
ATOM 3364 C C . LYS A 1 422 ? 27.307 2.978 -36.772 1.00 54.66 422 LYS A C 1
ATOM 3366 O O . LYS A 1 422 ? 28.221 3.337 -36.040 1.00 54.66 422 LYS A O 1
ATOM 3371 N N . LEU A 1 423 ? 26.810 1.742 -36.748 1.00 54.72 423 LEU A N 1
ATOM 3372 C CA . LEU A 1 423 ? 27.513 0.664 -36.053 1.00 54.72 423 LEU A CA 1
ATOM 3373 C C . LEU A 1 423 ? 28.760 0.305 -36.874 1.00 54.72 423 LEU A C 1
ATOM 3375 O O . LEU A 1 423 ? 28.651 -0.319 -37.929 1.00 54.72 423 LEU A O 1
ATOM 3379 N N . GLN A 1 424 ? 29.939 0.723 -36.421 1.00 54.31 424 GLN A N 1
ATOM 3380 C CA . GLN A 1 424 ? 31.187 0.109 -36.865 1.00 54.31 424 GLN A CA 1
ATOM 3381 C C . GLN A 1 424 ? 31.369 -1.168 -36.054 1.00 54.31 424 GLN A C 1
ATOM 3383 O O . GLN A 1 424 ? 31.475 -1.135 -34.832 1.00 54.31 424 GLN A O 1
ATOM 3388 N N . LEU A 1 425 ? 31.309 -2.307 -36.735 1.00 54.69 425 LEU A N 1
ATOM 3389 C CA . LEU A 1 425 ? 31.413 -3.607 -36.091 1.00 54.69 425 LEU A CA 1
ATOM 3390 C C . LEU A 1 425 ? 32.858 -4.068 -36.118 1.00 54.69 425 LEU A C 1
ATOM 3392 O O . LEU A 1 425 ? 33.443 -4.271 -37.180 1.00 54.69 425 LEU A O 1
ATOM 3396 N N . LEU A 1 426 ? 33.413 -4.211 -34.923 1.00 54.38 426 LEU A N 1
ATOM 3397 C CA . LEU A 1 426 ? 34.759 -4.708 -34.690 1.00 54.38 426 LEU A CA 1
ATOM 3398 C C . LEU A 1 426 ? 34.708 -6.210 -34.408 1.00 54.38 426 LEU A C 1
ATOM 3400 O O . LEU A 1 426 ? 33.699 -6.743 -33.938 1.00 54.38 426 LEU A O 1
ATOM 3404 N N . GLY A 1 427 ? 35.799 -6.909 -34.714 1.00 56.62 427 GLY A N 1
ATOM 3405 C CA . GLY A 1 427 ? 35.908 -8.346 -34.474 1.00 56.62 427 GLY A CA 1
ATOM 3406 C C . GLY A 1 427 ? 35.846 -8.702 -32.982 1.00 56.62 427 GLY A C 1
ATOM 3407 O O . GLY A 1 427 ? 36.434 -8.019 -32.148 1.00 56.62 427 GLY A O 1
ATOM 3408 N N . ASN A 1 428 ? 35.182 -9.823 -32.668 1.00 69.25 428 ASN A N 1
ATOM 3409 C CA . ASN A 1 428 ? 35.045 -10.427 -31.330 1.00 69.25 428 ASN A CA 1
ATOM 3410 C C . ASN A 1 428 ? 34.113 -9.688 -30.334 1.00 69.25 428 ASN A C 1
ATOM 3412 O O . ASN A 1 428 ? 34.451 -9.506 -29.162 1.00 69.25 428 ASN A O 1
ATOM 3416 N N . ILE A 1 429 ? 32.925 -9.288 -30.806 1.00 78.12 429 ILE A N 1
ATOM 3417 C CA . ILE A 1 429 ? 31.857 -8.640 -30.023 1.00 78.12 429 ILE A CA 1
ATOM 3418 C C . ILE A 1 429 ? 30.569 -9.482 -30.062 1.00 78.12 429 ILE A C 1
ATOM 3420 O O . ILE A 1 429 ? 30.228 -10.067 -31.094 1.00 78.12 429 ILE A O 1
ATOM 3424 N N . SER A 1 430 ? 29.834 -9.502 -28.948 1.00 85.94 430 SER A N 1
ATOM 3425 C CA . SER A 1 430 ? 28.433 -9.938 -28.870 1.00 85.94 430 SER A CA 1
ATOM 3426 C C . SER A 1 430 ? 27.530 -8.707 -28.788 1.00 85.94 430 SER A C 1
ATOM 3428 O O . SER A 1 430 ? 27.735 -7.880 -27.904 1.00 85.94 430 SER A O 1
ATOM 3430 N N . LEU A 1 431 ? 26.544 -8.560 -29.681 1.00 86.31 431 LEU A N 1
ATOM 3431 C CA . LEU A 1 431 ? 25.638 -7.403 -29.687 1.00 86.31 431 LEU A CA 1
ATOM 3432 C C . LEU A 1 431 ? 24.233 -7.795 -29.226 1.00 86.31 431 LEU A C 1
ATOM 3434 O O . LEU A 1 431 ? 23.623 -8.721 -29.761 1.00 86.31 431 LEU A O 1
ATOM 3438 N N . THR A 1 432 ? 23.675 -7.046 -28.279 1.00 90.00 432 THR A N 1
ATOM 3439 C CA . THR A 1 432 ? 22.260 -7.123 -27.900 1.00 90.00 432 THR A CA 1
ATOM 3440 C C . THR A 1 432 ? 21.570 -5.789 -28.158 1.00 90.00 432 THR A C 1
ATOM 3442 O O . THR A 1 432 ? 21.941 -4.771 -27.583 1.00 90.00 432 THR A O 1
ATOM 3445 N N . ILE A 1 433 ? 20.547 -5.794 -29.013 1.00 90.62 433 ILE A N 1
ATOM 3446 C CA . ILE A 1 433 ? 19.650 -4.654 -29.193 1.00 90.62 433 ILE A CA 1
ATOM 3447 C C . ILE A 1 433 ? 18.437 -4.827 -28.293 1.00 90.62 433 ILE A C 1
ATOM 3449 O O . ILE A 1 433 ? 17.663 -5.772 -28.465 1.00 90.62 433 ILE A O 1
ATOM 3453 N N . ILE A 1 434 ? 18.249 -3.886 -27.375 1.00 92.19 434 ILE A N 1
ATOM 3454 C CA . ILE A 1 434 ? 17.054 -3.798 -26.543 1.00 92.19 434 ILE A CA 1
ATOM 3455 C C . ILE A 1 434 ? 16.072 -2.864 -27.241 1.00 92.19 434 ILE A C 1
ATOM 3457 O O . ILE A 1 434 ? 16.330 -1.674 -27.400 1.00 92.19 434 ILE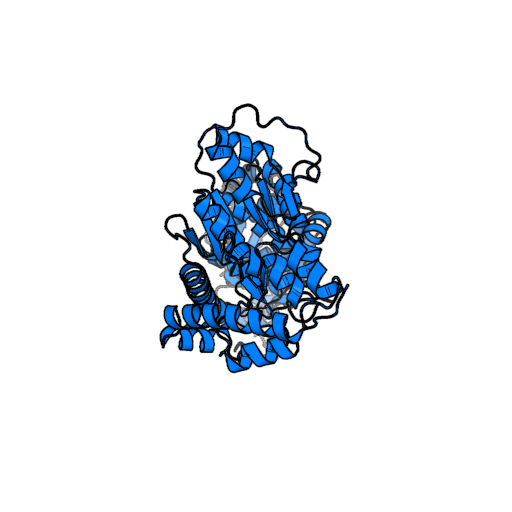 A O 1
ATOM 3461 N N . LEU A 1 435 ? 14.924 -3.392 -27.654 1.00 94.88 435 LEU A N 1
ATOM 3462 C CA . LEU A 1 435 ? 13.783 -2.575 -28.044 1.00 94.88 435 LEU A CA 1
ATOM 3463 C C . LEU A 1 435 ? 13.150 -2.027 -26.765 1.00 94.88 435 LEU A C 1
ATOM 3465 O O . LEU A 1 435 ? 12.335 -2.706 -26.139 1.00 94.88 435 LEU A O 1
ATOM 3469 N N . ALA A 1 436 ? 13.589 -0.828 -26.380 1.00 93.81 436 ALA A N 1
ATOM 3470 C CA . ALA A 1 436 ? 13.291 -0.151 -25.118 1.00 93.81 436 ALA A CA 1
ATOM 3471 C C . ALA A 1 436 ? 11.878 0.446 -25.155 1.00 93.81 436 ALA A C 1
ATOM 3473 O O . ALA A 1 436 ? 11.637 1.636 -25.367 1.00 93.81 436 ALA A O 1
ATOM 3474 N N . ASP A 1 437 ? 10.907 -0.448 -25.109 1.00 95.50 437 ASP A N 1
ATOM 3475 C CA . ASP A 1 437 ? 9.526 -0.184 -25.444 1.00 95.50 437 ASP A CA 1
ATOM 3476 C C . ASP A 1 437 ? 8.770 0.403 -24.242 1.00 95.50 437 ASP A C 1
ATOM 3478 O O . ASP A 1 437 ? 7.971 1.329 -24.413 1.00 95.50 437 ASP A O 1
ATOM 3482 N N . ILE A 1 438 ? 9.088 -0.058 -23.029 1.00 96.25 438 ILE A N 1
ATOM 3483 C CA . ILE A 1 438 ? 8.696 0.590 -21.771 1.00 96.25 438 ILE A CA 1
ATOM 3484 C C . ILE A 1 438 ? 9.262 2.010 -21.702 1.00 96.25 438 ILE A C 1
ATOM 3486 O O . ILE A 1 438 ? 8.512 2.945 -21.434 1.00 96.25 438 ILE A O 1
ATOM 3490 N N . ASP A 1 439 ? 10.527 2.204 -22.062 1.00 93.31 439 ASP A N 1
ATOM 3491 C CA . ASP A 1 439 ? 11.177 3.513 -22.099 1.00 93.31 439 ASP A CA 1
ATOM 3492 C C . ASP A 1 439 ? 10.462 4.497 -23.026 1.00 93.31 439 ASP A C 1
ATOM 3494 O O . ASP A 1 439 ? 10.184 5.641 -22.665 1.00 93.31 439 ASP A O 1
ATOM 3498 N N . ALA A 1 440 ? 10.110 4.041 -24.231 1.00 94.06 440 ALA A N 1
ATOM 3499 C CA . ALA A 1 440 ? 9.363 4.849 -25.187 1.00 94.06 440 ALA A CA 1
ATOM 3500 C C . ALA A 1 440 ? 7.970 5.243 -24.669 1.00 94.06 440 ALA A C 1
ATOM 3502 O O . ALA A 1 440 ? 7.452 6.292 -25.053 1.00 94.06 440 ALA A O 1
ATOM 3503 N N . PHE A 1 441 ? 7.366 4.416 -23.814 1.00 95.62 441 PHE A N 1
ATOM 3504 C CA . PHE A 1 441 ? 6.119 4.747 -23.137 1.00 95.62 441 PHE A CA 1
ATOM 3505 C C . PHE A 1 441 ? 6.344 5.742 -21.990 1.00 95.62 441 PHE A C 1
ATOM 3507 O O . PHE A 1 441 ? 5.640 6.745 -21.917 1.00 95.62 441 PHE A O 1
ATOM 3514 N N . LEU A 1 442 ? 7.323 5.509 -21.115 1.00 94.25 442 LEU A N 1
ATOM 3515 C CA . LEU A 1 442 ? 7.610 6.355 -19.946 1.00 94.25 442 LEU A CA 1
ATOM 3516 C C . LEU A 1 442 ? 8.130 7.754 -20.312 1.00 94.25 442 LEU A C 1
ATOM 3518 O O . LEU A 1 442 ? 7.918 8.711 -19.568 1.00 94.25 442 LEU A O 1
ATOM 3522 N N . ASP A 1 443 ? 8.749 7.906 -21.483 1.00 91.12 443 ASP A N 1
ATOM 3523 C CA . ASP A 1 443 ? 9.108 9.202 -22.059 1.00 91.12 443 ASP A CA 1
ATOM 3524 C C . ASP A 1 443 ? 7.874 9.8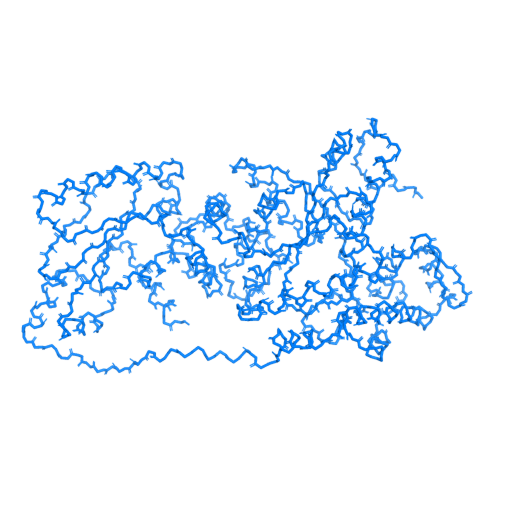95 -22.665 1.00 91.12 443 ASP A C 1
ATOM 3526 O O . ASP A 1 443 ? 7.713 9.976 -23.885 1.00 91.12 443 ASP A O 1
ATOM 3530 N N . ASN A 1 444 ? 6.987 10.380 -21.788 1.00 88.19 444 ASN A N 1
ATOM 3531 C CA . ASN A 1 444 ? 5.804 11.182 -22.123 1.00 88.19 444 ASN A CA 1
ATOM 3532 C C . ASN A 1 444 ? 4.884 10.536 -23.182 1.00 88.19 444 ASN A C 1
ATOM 3534 O O . ASN A 1 444 ? 4.368 11.221 -24.064 1.00 88.19 444 ASN A O 1
ATOM 3538 N N . GLU A 1 445 ? 4.710 9.213 -23.125 1.00 89.81 445 GLU A N 1
ATOM 3539 C CA . GLU A 1 445 ? 3.904 8.427 -24.070 1.00 89.81 445 GLU A CA 1
ATOM 3540 C C . GLU A 1 445 ? 4.280 8.614 -25.550 1.00 89.81 445 GLU A C 1
ATOM 3542 O O . GLU A 1 445 ? 3.442 8.433 -26.439 1.00 89.81 445 GLU A O 1
ATOM 3547 N N . LYS A 1 446 ? 5.556 8.902 -25.858 1.00 91.75 446 LYS A N 1
ATOM 3548 C CA . LYS A 1 446 ? 6.046 8.924 -27.252 1.00 91.75 446 LYS A CA 1
ATOM 3549 C C . LYS A 1 446 ? 5.720 7.627 -28.004 1.00 91.75 446 LYS A C 1
ATOM 3551 O O . LYS A 1 446 ? 5.528 7.654 -29.218 1.00 91.75 446 LYS A O 1
ATOM 3556 N N . CYS A 1 447 ? 5.600 6.505 -27.293 1.00 94.19 447 CYS A N 1
ATOM 3557 C CA . CYS A 1 447 ? 4.944 5.297 -27.780 1.00 94.19 447 CYS A CA 1
ATOM 3558 C C . CYS A 1 447 ? 3.772 4.889 -26.861 1.00 94.19 447 CYS A C 1
ATOM 3560 O O . CYS A 1 447 ? 4.019 4.443 -25.740 1.00 94.19 447 CYS A O 1
ATOM 3562 N N . PRO A 1 448 ? 2.504 4.992 -27.311 1.00 94.50 448 PRO A N 1
ATOM 3563 C CA . PRO A 1 448 ? 1.339 4.620 -26.504 1.00 94.50 448 PRO A CA 1
ATOM 3564 C C . PRO A 1 448 ? 1.317 3.142 -26.095 1.00 94.50 448 PRO A C 1
ATOM 3566 O O . PRO A 1 448 ? 1.738 2.267 -26.859 1.00 94.50 448 PRO A O 1
ATOM 3569 N N . TRP A 1 449 ? 0.736 2.846 -24.923 1.00 95.25 449 TRP A N 1
ATOM 3570 C CA . TRP A 1 449 ? 0.778 1.504 -24.324 1.00 95.25 449 TRP A CA 1
ATOM 3571 C C . TRP A 1 449 ? 0.272 0.391 -25.247 1.00 95.25 449 TRP A C 1
ATOM 3573 O O . TRP A 1 449 ? 0.875 -0.671 -25.342 1.00 95.25 449 TRP A O 1
ATOM 3583 N N . ASN A 1 450 ? -0.828 0.646 -25.948 1.00 94.62 450 ASN A N 1
ATOM 3584 C CA . ASN A 1 450 ? -1.486 -0.301 -26.846 1.00 94.62 450 ASN A CA 1
ATOM 3585 C C . ASN A 1 450 ? -0.796 -0.465 -28.212 1.00 94.62 450 ASN A C 1
ATOM 3587 O O . ASN A 1 450 ? -1.170 -1.356 -28.966 1.00 94.62 450 ASN A O 1
ATOM 3591 N N . VAL A 1 451 ? 0.159 0.401 -28.563 1.00 94.75 451 VAL A N 1
ATOM 3592 C CA . VAL A 1 451 ? 0.846 0.388 -29.871 1.00 94.75 451 VAL A CA 1
ATOM 3593 C C . VAL A 1 451 ? 2.258 -0.186 -29.766 1.00 94.75 451 VAL A C 1
ATOM 3595 O O . VAL A 1 451 ? 2.830 -0.625 -30.763 1.00 94.75 451 VAL A O 1
ATOM 3598 N N . ARG A 1 452 ? 2.819 -0.192 -28.558 1.00 94.69 452 ARG A N 1
ATOM 3599 C CA . ARG A 1 452 ? 4.198 -0.567 -28.265 1.00 94.69 452 ARG A CA 1
ATOM 3600 C C . ARG A 1 452 ? 4.630 -1.904 -28.861 1.00 94.69 452 ARG A C 1
ATOM 3602 O O . ARG A 1 452 ? 5.639 -1.943 -29.554 1.00 94.69 452 ARG A O 1
ATOM 3609 N N . GLU A 1 453 ? 3.857 -2.966 -28.648 1.00 94.31 453 GLU A N 1
ATOM 3610 C CA . GLU A 1 453 ? 4.213 -4.306 -29.131 1.00 94.31 453 GLU A CA 1
ATOM 3611 C C . GLU A 1 453 ? 4.302 -4.356 -30.658 1.00 94.31 453 GLU A C 1
ATOM 3613 O O . GLU A 1 453 ? 5.330 -4.751 -31.202 1.00 94.31 453 GLU A O 1
ATOM 3618 N N . ALA A 1 454 ? 3.284 -3.833 -31.348 1.00 95.38 454 ALA A N 1
ATOM 3619 C CA . ALA A 1 454 ? 3.283 -3.737 -32.806 1.00 95.38 454 ALA A CA 1
ATOM 3620 C C . ALA A 1 454 ? 4.438 -2.862 -33.325 1.00 95.38 454 ALA A C 1
ATOM 3622 O O . ALA A 1 454 ? 4.986 -3.104 -34.403 1.00 95.38 454 ALA A O 1
ATOM 3623 N N . ARG A 1 455 ? 4.839 -1.837 -32.560 1.00 94.88 455 ARG A N 1
ATOM 3624 C CA . ARG A 1 455 ? 5.999 -1.008 -32.898 1.00 94.88 455 ARG A CA 1
ATOM 3625 C C . ARG A 1 455 ? 7.308 -1.778 -32.755 1.00 94.88 455 ARG A C 1
ATOM 3627 O O . ARG A 1 455 ? 8.168 -1.639 -33.622 1.00 94.88 455 ARG A O 1
ATOM 3634 N N . CYS A 1 456 ? 7.452 -2.588 -31.709 1.00 95.62 456 CYS A N 1
ATOM 3635 C CA . CYS A 1 456 ? 8.590 -3.486 -31.558 1.00 95.62 456 CYS A CA 1
ATOM 3636 C C . CYS A 1 456 ? 8.665 -4.480 -32.711 1.00 95.62 456 CYS A C 1
ATOM 3638 O O . CYS A 1 456 ? 9.736 -4.625 -33.282 1.00 95.62 456 CYS A O 1
ATOM 3640 N N . ASP A 1 457 ? 7.547 -5.094 -33.101 1.00 95.50 457 ASP A N 1
ATOM 3641 C CA . ASP A 1 457 ? 7.514 -6.042 -34.221 1.00 95.50 457 ASP A CA 1
ATOM 3642 C C . ASP A 1 457 ? 7.989 -5.385 -35.524 1.00 95.50 457 ASP A C 1
ATOM 3644 O O . ASP A 1 457 ? 8.839 -5.927 -36.232 1.00 95.50 457 ASP A O 1
ATOM 3648 N N . TYR A 1 458 ? 7.517 -4.166 -35.802 1.00 95.06 458 TYR A N 1
ATOM 3649 C CA . TYR A 1 458 ? 7.997 -3.367 -36.930 1.00 95.06 458 TYR A CA 1
ATOM 3650 C C . TYR A 1 458 ? 9.514 -3.111 -36.861 1.00 95.06 458 TYR A C 1
ATOM 3652 O O . TYR A 1 458 ? 10.214 -3.315 -37.853 1.00 95.06 458 TYR A O 1
ATOM 3660 N N . TYR A 1 459 ? 10.041 -2.706 -35.700 1.00 94.81 459 TYR A N 1
ATOM 3661 C CA . TYR A 1 459 ? 11.479 -2.469 -35.514 1.00 94.81 459 TYR A CA 1
ATOM 3662 C C . TYR A 1 459 ? 12.291 -3.759 -35.681 1.00 94.81 459 TYR A C 1
ATOM 3664 O O . TYR A 1 459 ? 13.328 -3.738 -36.340 1.00 94.81 459 TYR A O 1
ATOM 3672 N N . THR A 1 460 ? 11.812 -4.884 -35.145 1.00 94.81 460 THR A N 1
ATOM 3673 C CA . THR A 1 460 ? 12.445 -6.201 -35.283 1.00 94.81 460 THR A CA 1
ATOM 3674 C C . THR A 1 460 ? 12.580 -6.598 -36.747 1.00 94.81 460 THR A C 1
ATOM 3676 O O . THR A 1 460 ? 13.676 -6.964 -37.166 1.00 94.81 460 THR A O 1
ATOM 3679 N N . VAL A 1 461 ? 11.507 -6.479 -37.539 1.00 94.44 461 VAL A N 1
ATOM 3680 C CA . VAL A 1 461 ? 11.538 -6.817 -38.972 1.00 94.44 461 VAL A CA 1
ATOM 3681 C C . VAL A 1 461 ? 12.564 -5.957 -39.710 1.00 94.44 461 VAL A C 1
ATOM 3683 O O . VAL A 1 461 ? 13.368 -6.483 -40.476 1.00 94.44 461 VAL A O 1
ATOM 3686 N N . VAL A 1 462 ? 12.585 -4.644 -39.460 1.00 92.06 462 VAL A N 1
ATOM 3687 C CA . VAL A 1 462 ? 13.541 -3.738 -40.114 1.00 92.06 462 VAL A CA 1
ATOM 3688 C C . VAL A 1 462 ? 14.986 -4.063 -39.718 1.00 92.06 462 VAL A C 1
ATOM 3690 O O . VAL A 1 462 ? 15.848 -4.159 -40.590 1.00 92.06 462 VAL A O 1
ATOM 3693 N N . LEU A 1 463 ? 15.255 -4.286 -38.429 1.00 90.69 463 LEU A N 1
ATOM 3694 C CA . LEU A 1 463 ? 16.589 -4.637 -37.931 1.00 90.69 463 LEU A CA 1
ATOM 3695 C C . LEU A 1 463 ? 17.096 -5.955 -38.516 1.00 90.69 463 LEU A C 1
ATOM 3697 O O . LEU A 1 463 ? 18.238 -6.019 -38.958 1.00 90.69 463 LEU A O 1
ATOM 3701 N N . GLN A 1 464 ? 16.251 -6.985 -38.578 1.00 90.69 464 GLN A N 1
ATOM 3702 C CA . GLN A 1 464 ? 16.620 -8.277 -39.163 1.00 90.69 464 GLN A CA 1
ATOM 3703 C C . GLN A 1 464 ? 17.022 -8.147 -40.637 1.00 90.69 464 GLN A C 1
ATOM 3705 O O . GLN A 1 464 ? 18.009 -8.751 -41.057 1.00 90.69 464 GLN A O 1
ATOM 3710 N N . GLN A 1 465 ? 16.309 -7.322 -41.413 1.00 90.00 465 GLN A N 1
ATOM 3711 C CA . GLN A 1 465 ? 16.684 -7.043 -42.803 1.00 90.00 465 GLN A CA 1
ATOM 3712 C C . GLN A 1 465 ? 18.035 -6.322 -42.891 1.00 90.00 465 GLN A C 1
ATOM 3714 O O . GLN A 1 465 ? 18.883 -6.699 -43.695 1.00 90.00 465 GLN A O 1
ATOM 3719 N N . ILE A 1 466 ? 18.275 -5.330 -42.030 1.00 86.88 466 ILE A N 1
ATOM 3720 C CA . ILE A 1 466 ? 19.555 -4.609 -41.978 1.00 86.88 466 ILE A CA 1
ATOM 3721 C C . ILE A 1 466 ? 20.704 -5.555 -41.617 1.00 86.88 466 ILE A C 1
ATOM 3723 O O . ILE A 1 466 ? 21.744 -5.528 -42.269 1.00 86.88 466 ILE A O 1
ATOM 3727 N N . PHE A 1 467 ? 20.522 -6.425 -40.625 1.00 86.69 467 PHE A N 1
ATOM 3728 C CA . PHE A 1 467 ? 21.544 -7.393 -40.225 1.00 86.69 467 PHE A CA 1
ATOM 3729 C C . PHE A 1 467 ? 21.859 -8.388 -41.333 1.00 86.69 467 PHE A C 1
ATOM 3731 O O . PHE A 1 467 ? 23.028 -8.684 -41.560 1.00 86.69 467 PHE A O 1
ATOM 3738 N N . SER A 1 468 ? 20.838 -8.845 -42.063 1.00 85.81 468 SER A N 1
ATOM 3739 C CA . SER A 1 468 ? 21.033 -9.705 -43.229 1.00 85.81 468 SER A CA 1
ATOM 3740 C C . SER A 1 468 ? 21.819 -9.006 -44.340 1.00 85.81 468 SER A C 1
ATOM 3742 O O . SER A 1 468 ? 22.630 -9.654 -44.994 1.00 85.81 468 SER A O 1
ATOM 3744 N N . LEU A 1 469 ? 21.596 -7.707 -44.568 1.00 85.69 469 LEU A N 1
ATOM 3745 C CA . LEU A 1 469 ? 22.322 -6.929 -45.581 1.00 85.69 469 LEU A CA 1
ATOM 3746 C C . LEU A 1 469 ? 23.778 -6.646 -45.186 1.00 85.69 469 LEU A C 1
ATOM 3748 O O . LEU A 1 469 ? 24.629 -6.512 -46.061 1.00 85.69 469 LEU A O 1
ATOM 3752 N N . LEU A 1 470 ? 24.059 -6.547 -43.885 1.00 82.81 470 LEU A N 1
ATOM 3753 C CA . LEU A 1 470 ? 25.385 -6.254 -43.331 1.00 82.81 470 LEU A CA 1
ATOM 3754 C C . LEU A 1 470 ? 26.169 -7.514 -42.897 1.00 82.81 470 LEU A C 1
ATOM 3756 O O . LEU A 1 470 ? 27.241 -7.380 -42.316 1.00 82.81 470 LEU A O 1
ATOM 3760 N N . ASP A 1 471 ? 25.640 -8.716 -43.159 1.00 80.50 471 ASP A N 1
ATOM 3761 C CA . ASP A 1 471 ? 26.179 -10.027 -42.735 1.00 80.50 471 ASP A CA 1
ATOM 3762 C C . ASP A 1 471 ? 26.459 -10.140 -41.217 1.00 80.50 471 ASP A C 1
ATOM 3764 O O . ASP A 1 471 ? 27.445 -10.732 -40.772 1.00 80.50 471 ASP A O 1
ATOM 3768 N N . LEU A 1 472 ? 25.574 -9.573 -40.388 1.00 78.25 472 LEU A N 1
ATOM 3769 C CA . LEU A 1 472 ? 25.721 -9.559 -38.929 1.00 78.25 472 LEU A CA 1
ATOM 3770 C C . LEU A 1 472 ? 25.109 -10.801 -38.290 1.00 78.25 472 LEU A C 1
ATOM 3772 O O . LEU A 1 472 ? 23.895 -10.908 -38.138 1.00 78.25 472 LEU A O 1
ATOM 3776 N N . LYS A 1 473 ? 25.974 -11.739 -37.888 1.00 72.06 473 LYS A N 1
ATOM 3777 C CA . LYS A 1 473 ? 25.573 -13.070 -37.393 1.00 72.06 473 LYS A CA 1
ATOM 3778 C C . LYS A 1 473 ? 25.417 -13.163 -35.873 1.00 72.06 473 LYS A C 1
ATOM 3780 O O . LYS A 1 473 ? 24.684 -14.023 -35.400 1.00 72.06 473 LYS A O 1
ATOM 3785 N N . ASN A 1 474 ? 26.042 -12.261 -35.112 1.00 78.44 474 ASN A N 1
ATOM 3786 C CA . ASN A 1 474 ? 26.095 -12.311 -33.643 1.00 78.44 474 ASN A CA 1
ATOM 3787 C C . ASN A 1 474 ? 25.269 -11.193 -32.984 1.00 78.44 474 ASN A C 1
ATOM 3789 O O . ASN A 1 474 ? 25.770 -10.471 -32.120 1.00 78.44 474 ASN A O 1
ATOM 3793 N N . VAL A 1 475 ? 24.015 -11.018 -33.417 1.00 86.38 475 VAL A N 1
ATOM 3794 C CA . VAL A 1 475 ? 23.123 -9.980 -32.876 1.00 86.38 475 VAL A CA 1
ATOM 3795 C C . VAL A 1 475 ? 21.855 -10.588 -32.293 1.00 86.38 475 VAL A C 1
ATOM 3797 O O . VAL A 1 475 ? 21.109 -11.283 -32.981 1.00 86.38 475 VAL A O 1
ATOM 3800 N N . LYS A 1 476 ? 21.580 -10.283 -31.025 1.00 90.88 476 LYS A N 1
ATOM 3801 C CA . LYS A 1 476 ? 20.345 -10.648 -30.326 1.00 90.88 476 LYS A CA 1
ATOM 3802 C C . LYS A 1 476 ? 19.423 -9.433 -30.257 1.00 90.88 476 LYS A C 1
ATOM 3804 O O . LYS A 1 476 ? 19.859 -8.364 -29.852 1.00 90.88 476 LYS A O 1
ATOM 3809 N N . ILE A 1 477 ? 18.150 -9.591 -30.611 1.00 92.25 477 ILE A N 1
ATOM 3810 C CA . ILE A 1 477 ? 17.122 -8.567 -30.368 1.00 92.25 477 ILE A CA 1
ATOM 3811 C C . ILE A 1 477 ? 16.282 -9.021 -29.175 1.00 92.25 477 ILE A C 1
ATOM 3813 O O . ILE A 1 477 ? 15.787 -10.148 -29.164 1.00 92.25 477 ILE A O 1
ATOM 3817 N N . VAL A 1 478 ? 16.123 -8.154 -28.180 1.00 93.69 478 VAL A N 1
ATOM 3818 C CA . VAL A 1 478 ? 15.310 -8.391 -26.981 1.00 93.69 478 VAL A CA 1
ATOM 3819 C C . VAL A 1 478 ? 14.303 -7.258 -26.842 1.00 93.69 478 VAL A C 1
ATOM 3821 O O . VAL A 1 478 ? 14.614 -6.110 -27.137 1.00 93.69 478 VAL A O 1
ATOM 3824 N N . ARG A 1 479 ? 13.080 -7.565 -26.410 1.00 94.94 479 ARG A N 1
ATOM 3825 C CA . ARG A 1 479 ? 12.066 -6.555 -26.086 1.00 94.94 479 ARG A CA 1
ATOM 3826 C C . ARG A 1 479 ? 12.167 -6.209 -24.602 1.00 94.94 479 ARG A C 1
ATOM 3828 O O . ARG A 1 479 ? 12.170 -7.130 -23.795 1.00 94.94 479 ARG A O 1
ATOM 3835 N N . GLY A 1 480 ? 12.203 -4.927 -24.240 1.00 94.12 480 GLY A N 1
ATOM 3836 C CA . GLY A 1 480 ? 12.269 -4.499 -22.835 1.00 94.12 480 GLY A CA 1
ATOM 3837 C C . GLY A 1 480 ? 11.156 -5.127 -21.989 1.00 94.12 480 GLY A C 1
ATOM 3838 O O . GLY A 1 480 ? 11.396 -5.877 -21.042 1.00 94.12 480 GLY A O 1
ATOM 3839 N N . SER A 1 481 ? 9.911 -4.965 -22.434 1.00 94.62 481 SER A N 1
ATOM 3840 C CA . SER A 1 481 ? 8.722 -5.485 -21.756 1.00 94.62 481 SER A CA 1
ATOM 3841 C C . SER A 1 481 ? 8.671 -7.009 -21.589 1.00 94.62 481 SER A C 1
ATOM 3843 O O . SER A 1 481 ? 7.837 -7.496 -20.822 1.00 94.62 481 SER A O 1
ATOM 3845 N N . SER A 1 482 ? 9.536 -7.799 -22.243 1.00 93.62 482 SER A N 1
ATOM 3846 C CA . SER A 1 482 ? 9.579 -9.251 -22.019 1.00 93.62 482 SER A CA 1
ATOM 3847 C C . SER A 1 482 ? 10.246 -9.643 -20.699 1.00 93.62 482 SER A C 1
ATOM 3849 O O . SER A 1 482 ? 10.017 -10.755 -20.245 1.00 93.62 482 SER A O 1
ATOM 3851 N N . TYR A 1 483 ? 11.042 -8.764 -20.085 1.00 94.31 483 TYR A N 1
ATOM 3852 C CA . TYR A 1 483 ? 11.706 -9.027 -18.798 1.00 94.31 483 TYR A CA 1
ATOM 3853 C C . TYR A 1 483 ? 11.489 -7.909 -17.769 1.00 94.31 483 TYR A C 1
ATOM 3855 O O . TYR A 1 483 ? 11.435 -8.187 -16.576 1.00 94.31 483 TYR A O 1
ATOM 3863 N N . GLN A 1 484 ? 11.297 -6.664 -18.213 1.00 95.94 484 GLN A N 1
ATOM 3864 C CA . GLN A 1 484 ? 11.133 -5.498 -17.335 1.00 95.94 484 GLN A CA 1
ATOM 3865 C C . GLN A 1 484 ? 9.820 -5.499 -16.528 1.00 95.94 484 GLN A C 1
ATOM 3867 O O . GLN A 1 484 ? 9.665 -4.737 -15.579 1.00 95.94 484 GLN A O 1
ATOM 3872 N N . LEU A 1 485 ? 8.857 -6.342 -16.913 1.00 96.44 485 LEU A N 1
ATOM 3873 C CA . LEU A 1 485 ? 7.576 -6.505 -16.217 1.00 96.44 485 LEU A CA 1
ATOM 3874 C C . LEU A 1 485 ? 7.548 -7.747 -15.315 1.00 96.44 485 LEU A C 1
ATOM 3876 O O . LEU A 1 485 ? 6.514 -8.043 -14.728 1.00 96.44 485 LEU A O 1
ATOM 3880 N N . GLU A 1 486 ? 8.646 -8.498 -15.229 1.00 96.38 486 GLU A N 1
ATOM 3881 C CA . GLU A 1 486 ? 8.712 -9.694 -14.390 1.00 96.38 486 GLU A CA 1
ATOM 3882 C C . GLU A 1 486 ? 8.927 -9.334 -12.906 1.00 96.38 486 GLU A C 1
ATOM 3884 O O . GLU A 1 486 ? 9.432 -8.241 -12.605 1.00 96.38 486 GLU A O 1
ATOM 3889 N N . PRO A 1 487 ? 8.570 -10.232 -11.964 1.00 95.31 487 PRO A N 1
ATOM 3890 C CA . PRO A 1 487 ? 8.605 -9.939 -10.532 1.00 95.31 487 PRO A CA 1
ATOM 3891 C C . PRO A 1 487 ? 9.950 -9.448 -10.004 1.00 95.31 487 PRO A C 1
ATOM 3893 O O . PRO A 1 487 ? 9.990 -8.439 -9.301 1.00 95.31 487 PRO A O 1
ATOM 3896 N N . ASP A 1 488 ? 11.049 -10.099 -10.387 1.00 93.00 488 ASP A N 1
ATOM 3897 C CA . ASP A 1 488 ? 12.373 -9.744 -9.868 1.00 93.00 488 ASP A CA 1
ATOM 3898 C C . ASP A 1 488 ? 12.820 -8.356 -10.348 1.00 93.00 488 ASP A C 1
ATOM 3900 O O . ASP A 1 488 ? 13.390 -7.583 -9.583 1.00 93.00 488 ASP A O 1
ATOM 3904 N N . TYR A 1 489 ? 12.515 -8.007 -11.602 1.00 95.12 489 TYR A N 1
ATOM 3905 C CA . TYR A 1 489 ? 12.825 -6.681 -12.142 1.00 95.12 489 TYR A CA 1
ATOM 3906 C C . TYR A 1 489 ? 11.962 -5.603 -11.477 1.00 95.12 489 TYR A C 1
ATOM 3908 O O . TYR A 1 489 ? 12.444 -4.539 -11.093 1.00 95.12 489 TYR A O 1
ATOM 3916 N N . THR A 1 490 ? 10.668 -5.888 -11.307 1.00 95.50 490 THR A N 1
ATOM 3917 C CA . THR A 1 490 ? 9.730 -4.986 -10.628 1.00 95.50 490 THR A CA 1
ATOM 3918 C C . THR A 1 490 ? 10.195 -4.698 -9.199 1.00 95.50 490 THR A C 1
ATOM 3920 O O . THR A 1 490 ? 10.155 -3.555 -8.741 1.00 95.50 490 THR A O 1
ATOM 3923 N N . LEU A 1 491 ? 10.672 -5.730 -8.501 1.00 92.50 491 LEU A N 1
ATOM 3924 C CA . LEU A 1 491 ? 11.222 -5.614 -7.159 1.00 92.50 491 LEU A CA 1
ATOM 3925 C C . LEU A 1 491 ? 12.465 -4.715 -7.125 1.00 92.50 491 LEU A C 1
ATOM 3927 O O . LEU A 1 491 ? 12.529 -3.814 -6.290 1.00 92.50 491 LEU A O 1
ATOM 3931 N N . GLU A 1 492 ? 13.413 -4.905 -8.043 1.00 92.44 492 GLU A N 1
ATOM 3932 C CA . GLU A 1 492 ? 14.602 -4.049 -8.166 1.00 92.44 492 GLU A CA 1
ATOM 3933 C C . GLU A 1 492 ? 14.239 -2.590 -8.465 1.00 92.44 492 GLU A C 1
ATOM 3935 O O . GLU A 1 492 ? 14.812 -1.675 -7.871 1.00 92.44 492 GLU A O 1
ATOM 3940 N N . MET A 1 493 ? 13.228 -2.352 -9.305 1.00 95.19 493 MET A N 1
ATOM 3941 C CA . MET A 1 493 ? 12.708 -1.006 -9.567 1.00 95.19 493 MET A CA 1
ATOM 3942 C C . MET A 1 493 ? 12.186 -0.346 -8.289 1.00 95.19 493 MET A C 1
ATOM 3944 O O . MET A 1 493 ? 12.532 0.802 -8.001 1.00 95.19 493 MET A O 1
ATOM 3948 N N . TYR A 1 494 ? 11.418 -1.074 -7.475 1.00 93.88 494 TYR A N 1
ATOM 3949 C CA . TYR A 1 494 ? 10.966 -0.572 -6.178 1.00 93.88 494 TYR A CA 1
ATOM 3950 C C . TYR A 1 494 ? 12.121 -0.352 -5.195 1.00 93.88 494 TYR A C 1
ATOM 3952 O O . TYR A 1 494 ? 12.111 0.637 -4.462 1.00 93.88 494 TYR A O 1
ATOM 3960 N N . GLN A 1 495 ? 13.125 -1.232 -5.180 1.00 90.38 495 GLN A N 1
ATOM 3961 C CA . GLN A 1 495 ? 14.321 -1.081 -4.346 1.00 90.38 495 GLN A CA 1
ATOM 3962 C C . GLN A 1 495 ? 15.117 0.169 -4.714 1.00 90.38 495 GLN A C 1
ATOM 3964 O O . GLN A 1 495 ? 15.469 0.947 -3.829 1.00 90.38 495 GLN A O 1
ATOM 3969 N N . MET A 1 496 ? 15.335 0.406 -6.006 1.00 91.62 496 MET A N 1
ATOM 3970 C CA . MET A 1 496 ? 16.031 1.594 -6.486 1.00 91.62 496 MET A CA 1
ATOM 3971 C C . MET A 1 496 ? 15.224 2.867 -6.205 1.00 91.62 496 MET A C 1
ATOM 3973 O O . MET A 1 496 ? 15.776 3.847 -5.708 1.00 91.62 496 MET A O 1
ATOM 3977 N N . ALA A 1 497 ? 13.901 2.846 -6.405 1.00 92.75 497 ALA A N 1
ATOM 3978 C CA . ALA A 1 497 ? 13.031 3.976 -6.066 1.00 92.75 497 ALA A CA 1
ATOM 3979 C C . ALA A 1 497 ? 13.053 4.331 -4.566 1.00 92.75 497 ALA A C 1
ATOM 3981 O O . ALA A 1 497 ? 12.799 5.481 -4.207 1.00 92.75 497 ALA A O 1
ATOM 3982 N N . SER A 1 498 ? 13.357 3.368 -3.692 1.00 89.56 498 SER A N 1
ATOM 3983 C CA . SER A 1 498 ? 13.528 3.580 -2.247 1.00 89.56 498 SER A CA 1
ATOM 3984 C C . SER A 1 498 ? 14.918 4.085 -1.846 1.00 89.56 498 SER A C 1
ATOM 3986 O O . SER A 1 498 ? 15.125 4.376 -0.671 1.00 89.56 498 SER A O 1
ATOM 3988 N N . LYS A 1 499 ? 15.864 4.185 -2.784 1.00 88.56 499 LYS A N 1
ATOM 3989 C CA . LYS A 1 499 ? 17.216 4.722 -2.551 1.00 88.56 499 LYS A CA 1
ATOM 3990 C C . LYS A 1 499 ? 17.445 6.062 -3.246 1.00 88.56 499 LYS A C 1
ATOM 3992 O O . LYS A 1 499 ? 18.183 6.893 -2.738 1.00 88.56 499 LYS A O 1
ATOM 3997 N N . VAL A 1 500 ? 16.776 6.274 -4.375 1.00 91.31 500 VAL A N 1
ATOM 3998 C CA . VAL A 1 500 ? 16.938 7.460 -5.216 1.00 91.31 500 VAL A CA 1
ATOM 3999 C C . VAL A 1 500 ? 15.931 8.547 -4.834 1.00 91.31 500 VAL A C 1
ATOM 4001 O O . VAL A 1 500 ? 14.732 8.294 -4.650 1.00 91.31 500 VAL A O 1
ATOM 4004 N N . THR A 1 501 ? 16.406 9.785 -4.737 1.00 92.19 501 THR A N 1
ATOM 4005 C CA . THR A 1 501 ? 15.561 10.959 -4.510 1.00 92.19 501 THR A CA 1
ATOM 4006 C C . THR A 1 501 ? 14.808 11.374 -5.774 1.00 92.19 501 THR A C 1
ATOM 4008 O O . THR A 1 501 ? 15.173 11.067 -6.908 1.00 92.19 501 THR A O 1
ATOM 4011 N N . ARG A 1 502 ? 13.715 12.118 -5.593 1.00 91.19 502 ARG A N 1
ATOM 4012 C CA . ARG A 1 502 ? 12.905 12.622 -6.718 1.00 91.19 502 ARG A CA 1
ATOM 4013 C C . ARG A 1 502 ? 13.692 13.548 -7.645 1.00 91.19 502 ARG A C 1
ATOM 4015 O O . ARG A 1 502 ? 13.399 13.576 -8.838 1.00 91.19 502 ARG A O 1
ATOM 4022 N N . ASP A 1 503 ? 14.641 14.294 -7.087 1.00 91.19 503 ASP A N 1
ATOM 4023 C CA . ASP A 1 503 ? 15.435 15.276 -7.820 1.00 91.19 503 ASP A CA 1
ATOM 4024 C C . ASP A 1 503 ? 16.530 14.588 -8.641 1.00 91.19 503 ASP A C 1
ATOM 4026 O O . ASP A 1 503 ? 16.658 14.882 -9.828 1.00 91.19 503 ASP A O 1
ATOM 4030 N N . GLU A 1 504 ? 17.226 13.598 -8.067 1.00 92.75 504 GLU A N 1
ATOM 4031 C CA . GLU A 1 504 ? 18.204 12.764 -8.789 1.00 92.75 504 GLU A CA 1
ATOM 4032 C C . GLU A 1 504 ? 17.566 12.046 -9.987 1.00 92.75 504 GLU A C 1
ATOM 4034 O O . GLU A 1 504 ? 18.126 12.020 -11.079 1.00 92.75 504 GLU A O 1
ATOM 4039 N N . ALA A 1 505 ? 16.350 11.516 -9.820 1.00 92.81 505 ALA A N 1
ATOM 4040 C CA . ALA A 1 505 ? 15.622 10.845 -10.896 1.00 92.81 505 ALA A CA 1
ATOM 4041 C C . ALA A 1 505 ? 15.015 11.807 -11.943 1.00 92.81 505 ALA A C 1
ATOM 4043 O O . ALA A 1 505 ? 14.462 11.361 -12.953 1.00 92.81 505 ALA A O 1
ATOM 4044 N N . SER A 1 506 ? 15.066 13.128 -11.743 1.00 93.12 506 SER A N 1
ATOM 4045 C CA . SER A 1 506 ? 14.414 14.106 -12.626 1.00 93.12 506 SER A CA 1
ATOM 4046 C C . SER A 1 506 ? 15.281 14.522 -13.822 1.00 93.12 506 SER A C 1
ATOM 4048 O O . SER A 1 506 ? 15.411 15.709 -14.117 1.00 93.12 506 SER A O 1
ATOM 4050 N N . ILE A 1 507 ? 15.807 13.542 -14.559 1.00 91.69 507 ILE A N 1
ATOM 4051 C CA . ILE A 1 507 ? 16.611 13.760 -15.775 1.00 91.69 507 ILE A CA 1
ATOM 4052 C C . ILE A 1 507 ? 15.754 14.291 -16.930 1.00 91.69 507 ILE A C 1
ATOM 4054 O O . ILE A 1 507 ? 16.152 15.189 -17.671 1.00 91.69 507 ILE A O 1
ATOM 4058 N N . LEU A 1 508 ? 14.553 13.730 -17.095 1.00 86.69 508 LEU A N 1
ATOM 4059 C CA . LEU A 1 508 ? 13.630 14.143 -18.144 1.00 86.69 508 LEU A CA 1
ATOM 4060 C C . LEU A 1 508 ? 12.675 15.239 -17.679 1.00 86.69 508 LEU A C 1
ATOM 4062 O O . LEU A 1 508 ? 12.059 15.168 -16.609 1.00 86.69 508 LEU A O 1
ATOM 4066 N N . ASN A 1 509 ? 12.438 16.187 -18.587 1.00 83.56 509 ASN A N 1
ATOM 4067 C CA . ASN A 1 509 ? 11.324 17.116 -18.484 1.00 83.56 509 ASN A CA 1
ATOM 4068 C C . ASN A 1 509 ? 10.006 16.349 -18.664 1.00 83.56 509 ASN A C 1
ATOM 4070 O O . ASN A 1 509 ? 9.707 15.823 -19.739 1.00 83.56 509 ASN A O 1
ATOM 4074 N N . GLY A 1 510 ? 9.212 16.289 -17.599 1.00 83.38 510 GLY A N 1
ATOM 4075 C CA . GLY A 1 510 ? 7.925 15.607 -17.587 1.00 83.38 510 GLY A CA 1
ATOM 4076 C C . GLY A 1 510 ? 7.098 16.023 -16.378 1.00 83.38 510 GLY A C 1
ATOM 4077 O O . GLY A 1 510 ? 7.632 16.322 -15.313 1.00 83.38 510 GLY A O 1
ATOM 4078 N N . VAL A 1 511 ? 5.777 16.062 -16.544 1.00 86.62 511 VAL A N 1
ATOM 4079 C CA . VAL A 1 511 ? 4.845 16.407 -15.452 1.00 86.62 511 VAL A CA 1
ATOM 4080 C C . VAL A 1 511 ? 4.367 15.153 -14.712 1.00 86.62 511 VAL A C 1
ATOM 4082 O O . VAL A 1 511 ? 3.944 15.227 -13.555 1.00 86.62 511 VAL A O 1
ATOM 4085 N N . THR A 1 512 ? 4.437 13.998 -15.371 1.00 91.88 512 THR A N 1
ATOM 4086 C CA . THR A 1 512 ? 3.971 12.705 -14.868 1.00 91.88 512 THR A CA 1
ATOM 4087 C C . THR A 1 512 ? 5.062 11.998 -14.064 1.00 91.88 512 THR A C 1
ATOM 4089 O O . THR A 1 512 ? 6.225 12.414 -14.048 1.00 91.88 512 THR A O 1
ATOM 4092 N N . LEU A 1 513 ? 4.681 10.941 -13.348 1.00 92.31 513 LEU A N 1
ATOM 4093 C CA . LEU A 1 513 ? 5.634 10.101 -12.623 1.00 92.31 513 LEU A CA 1
ATOM 4094 C C . LEU A 1 513 ? 6.459 9.211 -13.553 1.00 92.31 513 LEU A C 1
ATOM 4096 O O . LEU A 1 513 ? 7.599 8.904 -13.222 1.00 92.31 513 LEU A O 1
ATOM 4100 N N . GLY A 1 514 ? 5.923 8.829 -14.716 1.00 92.88 514 GLY A N 1
ATOM 4101 C CA . GLY A 1 514 ? 6.599 7.920 -15.646 1.00 92.88 514 GLY A CA 1
ATOM 4102 C C . GLY A 1 514 ? 7.998 8.392 -16.045 1.00 92.88 514 GLY A C 1
ATOM 4103 O O . GLY A 1 514 ? 8.932 7.595 -16.048 1.00 92.88 514 GLY A O 1
ATOM 4104 N N . SER A 1 515 ? 8.187 9.701 -16.234 1.00 92.38 515 SER A N 1
ATOM 4105 C CA . SER A 1 515 ? 9.498 10.274 -16.567 1.00 92.38 515 SER A CA 1
ATOM 4106 C C . SER A 1 515 ? 10.565 10.064 -15.484 1.00 92.38 515 SER A C 1
ATOM 4108 O O . SER A 1 515 ? 11.746 10.064 -15.806 1.00 92.38 515 SER A O 1
ATOM 4110 N N . LEU A 1 516 ? 10.161 9.910 -14.214 1.00 94.94 516 LEU A N 1
ATOM 4111 C CA . LEU A 1 516 ? 11.077 9.662 -13.092 1.00 94.94 516 LEU A CA 1
ATOM 4112 C C . LEU A 1 516 ? 11.495 8.192 -12.997 1.00 94.94 516 LEU A C 1
ATOM 4114 O O . LEU A 1 516 ? 12.478 7.881 -12.340 1.00 94.94 516 LEU A O 1
ATOM 4118 N N . LEU A 1 517 ? 10.752 7.280 -13.627 1.00 95.56 517 LEU A N 1
ATOM 4119 C CA . LEU A 1 517 ? 11.102 5.861 -13.643 1.00 95.56 517 LEU A CA 1
ATOM 4120 C C . LEU A 1 517 ? 12.129 5.542 -14.725 1.00 95.56 517 LEU A C 1
ATOM 4122 O O . LEU A 1 517 ? 12.876 4.583 -14.581 1.00 95.56 517 LEU A O 1
ATOM 4126 N N . LEU A 1 518 ? 12.199 6.341 -15.789 1.00 93.44 518 LEU A N 1
ATOM 4127 C CA . LEU A 1 518 ? 13.078 6.045 -16.914 1.00 93.44 518 LEU A CA 1
ATOM 4128 C C . LEU A 1 518 ? 14.562 5.890 -16.519 1.00 93.44 518 LEU A C 1
ATOM 4130 O O . LEU A 1 518 ? 15.165 4.910 -16.953 1.00 93.44 518 LEU A O 1
ATOM 4134 N N . PRO A 1 519 ? 15.151 6.763 -15.673 1.00 94.25 519 PRO A N 1
ATOM 4135 C CA . PRO A 1 519 ? 16.532 6.575 -15.226 1.00 94.25 519 PRO A CA 1
ATOM 4136 C C . PRO A 1 519 ? 16.745 5.272 -14.457 1.00 94.25 519 PRO 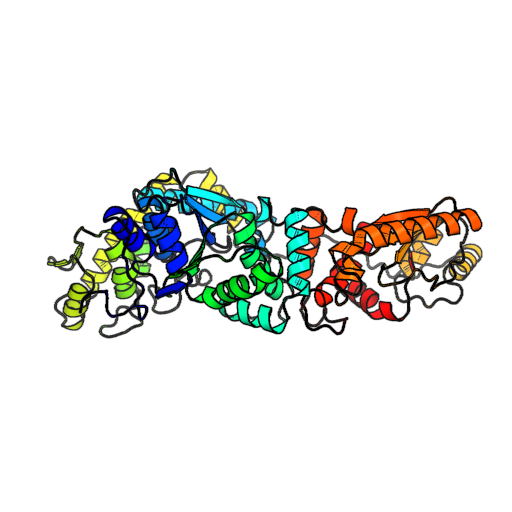A C 1
ATOM 4138 O O . PRO A 1 519 ? 17.778 4.636 -14.619 1.00 94.25 519 PRO A O 1
ATOM 4141 N N . LEU A 1 520 ? 15.750 4.827 -13.682 1.00 95.06 520 LEU A N 1
ATOM 4142 C CA . LEU A 1 520 ? 15.827 3.566 -12.944 1.00 95.06 520 LEU A CA 1
ATOM 4143 C C . LEU A 1 520 ? 15.856 2.370 -13.902 1.00 95.06 520 LEU A C 1
ATOM 4145 O O . LEU A 1 520 ? 16.709 1.502 -13.760 1.00 95.06 520 LEU A O 1
ATOM 4149 N N . TYR A 1 521 ? 14.957 2.335 -14.892 1.00 94.19 521 TYR A N 1
ATOM 4150 C CA . TYR A 1 521 ? 14.915 1.249 -15.883 1.00 94.19 521 TYR A CA 1
ATOM 4151 C C . TYR A 1 521 ? 16.208 1.185 -16.699 1.00 94.19 521 TYR A C 1
ATOM 4153 O O . TYR A 1 521 ? 16.752 0.102 -16.909 1.00 94.19 521 TYR A O 1
ATOM 4161 N N . PHE A 1 522 ? 16.740 2.347 -17.089 1.00 91.44 522 PHE A N 1
ATOM 4162 C CA . PHE A 1 522 ? 18.044 2.433 -17.733 1.00 91.44 522 PHE A CA 1
ATOM 4163 C C . PHE A 1 522 ? 19.132 1.805 -16.848 1.00 91.44 522 PHE A C 1
ATOM 4165 O O . PHE A 1 522 ? 19.816 0.890 -17.293 1.00 91.44 522 PHE A O 1
ATOM 4172 N N . THR A 1 523 ? 19.270 2.225 -15.590 1.00 91.69 523 THR A N 1
ATOM 4173 C CA . THR A 1 523 ? 20.297 1.694 -14.675 1.00 91.69 523 THR A CA 1
ATOM 4174 C C . THR A 1 523 ? 20.151 0.183 -14.441 1.00 91.69 523 THR A C 1
ATOM 4176 O O . THR A 1 523 ? 21.139 -0.551 -14.502 1.00 91.69 523 THR A O 1
ATOM 4179 N N . ILE A 1 524 ? 18.928 -0.312 -14.216 1.00 92.19 524 ILE A N 1
ATOM 4180 C CA . ILE A 1 524 ? 18.671 -1.739 -13.947 1.00 92.19 524 ILE A CA 1
ATOM 4181 C C . ILE A 1 524 ? 18.984 -2.601 -15.176 1.00 92.19 524 ILE A C 1
ATOM 4183 O O . ILE A 1 524 ? 19.582 -3.670 -15.038 1.00 92.19 524 ILE A O 1
ATOM 4187 N N . ASP A 1 525 ? 18.629 -2.146 -16.380 1.00 89.62 525 ASP A N 1
ATOM 4188 C CA . ASP A 1 525 ? 18.945 -2.859 -17.621 1.00 89.62 525 ASP A CA 1
ATOM 4189 C C . ASP A 1 525 ? 20.456 -3.048 -17.794 1.00 89.62 525 ASP A C 1
ATOM 4191 O O . ASP A 1 525 ? 20.909 -4.148 -18.121 1.00 89.62 525 ASP A O 1
ATOM 4195 N N . HIS A 1 526 ? 21.242 -2.004 -17.520 1.00 82.88 526 HIS A N 1
ATOM 4196 C CA . HIS A 1 526 ? 22.702 -2.066 -17.604 1.00 82.88 526 HIS A CA 1
ATOM 4197 C C . HIS A 1 526 ? 23.311 -3.001 -16.563 1.00 82.88 526 HIS A C 1
ATOM 4199 O O . HIS A 1 526 ? 24.228 -3.758 -16.887 1.00 82.88 526 HIS A O 1
ATOM 4205 N N . TYR A 1 527 ? 22.762 -3.008 -15.348 1.00 83.75 527 TYR A N 1
ATOM 4206 C CA . TYR A 1 527 ? 23.188 -3.922 -14.294 1.00 83.75 527 TYR A CA 1
ATOM 4207 C C . TYR A 1 527 ? 22.885 -5.389 -14.641 1.00 83.75 527 TYR A C 1
ATOM 4209 O O . TYR A 1 527 ? 23.772 -6.240 -14.589 1.00 83.75 527 TYR A O 1
ATOM 4217 N N . ARG A 1 528 ? 21.651 -5.706 -15.057 1.00 84.06 528 ARG A N 1
ATOM 4218 C CA . ARG A 1 528 ? 21.227 -7.095 -15.317 1.00 84.06 528 ARG A CA 1
ATOM 4219 C C . ARG A 1 528 ? 21.841 -7.719 -16.564 1.00 84.06 528 ARG A C 1
ATOM 4221 O O . ARG A 1 528 ? 21.949 -8.943 -16.643 1.00 84.06 528 ARG A O 1
ATOM 4228 N N . MET A 1 529 ? 22.190 -6.911 -17.561 1.00 82.25 529 MET A N 1
ATOM 4229 C CA . MET A 1 529 ? 22.668 -7.418 -18.847 1.00 82.25 529 MET A CA 1
ATOM 4230 C C . MET A 1 529 ? 24.179 -7.696 -18.871 1.00 82.25 529 MET A C 1
ATOM 4232 O O . MET A 1 529 ? 24.659 -8.115 -19.919 1.00 82.25 529 MET A O 1
ATOM 4236 N N . ASN A 1 530 ? 24.912 -7.525 -17.756 1.00 76.00 530 ASN A N 1
ATOM 4237 C CA . ASN A 1 530 ? 26.372 -7.713 -17.670 1.00 76.00 530 ASN A CA 1
ATOM 4238 C C . ASN A 1 530 ? 27.126 -6.987 -18.798 1.00 76.00 530 ASN A C 1
ATOM 4240 O O . ASN A 1 530 ? 27.961 -7.568 -19.493 1.00 76.00 530 ASN A O 1
ATOM 4244 N N . VAL A 1 531 ? 26.771 -5.722 -19.015 1.00 83.19 531 VAL A N 1
ATOM 4245 C CA . VAL A 1 531 ? 27.219 -4.960 -20.180 1.00 83.19 531 VAL A CA 1
ATOM 4246 C C . VAL A 1 531 ? 28.683 -4.551 -20.044 1.00 83.19 531 VAL A C 1
ATOM 4248 O O . VAL A 1 531 ? 29.075 -3.973 -19.035 1.00 83.19 531 VAL A O 1
ATOM 4251 N N . ASP A 1 532 ? 29.481 -4.793 -21.088 1.00 84.81 532 ASP A N 1
ATOM 4252 C CA . ASP A 1 532 ? 30.846 -4.262 -21.181 1.00 84.81 532 ASP A CA 1
ATOM 4253 C C . ASP A 1 532 ? 30.864 -2.871 -21.833 1.00 84.81 532 ASP A C 1
ATOM 4255 O O . ASP A 1 532 ? 31.667 -2.019 -21.459 1.00 84.81 532 ASP A O 1
ATOM 4259 N N . ILE A 1 533 ? 30.001 -2.645 -22.833 1.00 85.44 533 ILE A N 1
ATOM 4260 C CA . ILE A 1 533 ? 29.916 -1.386 -23.587 1.00 85.44 533 ILE A CA 1
ATOM 4261 C C . ILE A 1 533 ? 28.453 -1.034 -23.859 1.00 85.44 533 ILE A C 1
ATOM 4263 O O . ILE A 1 533 ? 27.701 -1.832 -24.425 1.00 85.44 533 ILE A O 1
ATOM 4267 N N . VAL A 1 534 ? 28.080 0.204 -23.544 1.00 85.19 534 VAL A N 1
ATOM 4268 C CA . VAL A 1 534 ? 26.782 0.781 -23.902 1.00 85.19 534 VAL A CA 1
ATOM 4269 C C . VAL A 1 534 ? 26.976 1.777 -25.029 1.00 85.19 534 VAL A C 1
ATOM 4271 O O . VAL A 1 534 ? 27.732 2.734 -24.891 1.00 85.19 534 VAL A O 1
ATOM 4274 N N . ILE A 1 535 ? 26.271 1.578 -26.140 1.00 82.25 535 ILE A N 1
ATOM 4275 C CA . ILE A 1 535 ? 26.231 2.577 -27.211 1.00 82.25 535 ILE A CA 1
ATOM 4276 C C . ILE A 1 535 ? 25.034 3.491 -26.958 1.00 82.25 535 ILE A C 1
ATOM 4278 O O . ILE A 1 535 ? 23.895 3.025 -26.906 1.00 82.25 535 ILE A O 1
ATOM 4282 N N . MET A 1 536 ? 25.275 4.793 -26.835 1.00 82.50 536 MET A N 1
ATOM 4283 C CA . MET A 1 536 ? 24.225 5.777 -26.580 1.00 82.50 536 MET A CA 1
ATOM 4284 C C . MET A 1 536 ? 24.487 7.097 -27.312 1.00 82.50 536 MET A C 1
ATOM 4286 O O . MET A 1 536 ? 25.617 7.383 -27.704 1.00 82.50 536 MET A O 1
ATOM 4290 N N . GLY A 1 537 ? 23.427 7.876 -27.535 1.00 80.69 537 GLY A N 1
ATOM 4291 C CA . GLY A 1 537 ? 23.543 9.248 -28.028 1.00 80.69 537 GLY A CA 1
ATOM 4292 C C . GLY A 1 537 ? 23.924 10.223 -26.918 1.00 80.69 537 GLY A C 1
ATOM 4293 O O . GLY A 1 537 ? 23.747 9.923 -25.739 1.00 80.69 537 GLY A O 1
ATOM 4294 N N . GLU A 1 538 ? 24.414 11.403 -27.296 1.00 81.88 538 GLU A N 1
ATOM 4295 C CA . GLU A 1 538 ? 24.830 12.455 -26.356 1.00 81.88 538 GLU A CA 1
ATOM 4296 C C . GLU A 1 538 ? 23.690 12.870 -25.410 1.00 81.88 538 GLU A C 1
ATOM 4298 O O . GLU A 1 538 ? 23.900 13.132 -24.230 1.00 81.88 538 GLU A O 1
ATOM 4303 N N . GLU A 1 539 ? 22.447 12.839 -25.893 1.00 83.12 539 GLU A N 1
ATOM 4304 C CA . GLU A 1 539 ? 21.248 13.112 -25.101 1.00 83.12 539 GLU A CA 1
ATOM 4305 C C . GLU A 1 539 ? 21.021 12.129 -23.939 1.00 83.12 539 GLU A C 1
ATOM 4307 O O . GLU A 1 539 ? 20.246 12.426 -23.029 1.00 83.12 539 GLU A O 1
ATOM 4312 N N . MET A 1 540 ? 21.678 10.965 -23.965 1.00 86.38 540 MET A N 1
ATOM 4313 C CA . MET A 1 540 ? 21.597 9.943 -22.923 1.00 86.38 540 MET A CA 1
ATOM 4314 C C . MET A 1 540 ? 22.710 10.073 -21.874 1.00 86.38 540 MET A C 1
ATOM 4316 O O . MET A 1 540 ? 22.648 9.369 -20.867 1.00 86.38 540 MET A O 1
ATOM 4320 N N . ARG A 1 541 ? 23.689 10.979 -22.045 1.00 88.38 541 ARG A N 1
ATOM 4321 C CA . ARG A 1 541 ? 24.792 11.178 -21.083 1.00 88.38 541 ARG A CA 1
ATOM 4322 C C . ARG A 1 541 ? 24.311 11.338 -19.631 1.00 88.38 541 ARG A C 1
ATOM 4324 O O . ARG A 1 541 ? 24.832 10.615 -18.782 1.00 88.38 541 ARG A O 1
ATOM 4331 N N . PRO A 1 542 ? 23.276 12.149 -19.323 1.00 91.56 542 PRO A N 1
ATOM 4332 C CA . PRO A 1 542 ? 22.799 12.287 -17.946 1.00 91.56 542 PRO A CA 1
ATOM 4333 C C . PRO A 1 542 ? 22.312 10.969 -17.320 1.00 91.56 542 PRO A C 1
ATOM 4335 O O . PRO A 1 542 ? 22.431 10.778 -16.115 1.00 91.56 542 PRO A O 1
ATOM 4338 N N . PHE A 1 543 ? 21.779 10.038 -18.123 1.00 90.94 543 PHE A N 1
ATOM 4339 C CA . PHE A 1 543 ? 21.357 8.716 -17.642 1.00 90.94 543 PHE A CA 1
ATOM 4340 C C . PHE A 1 543 ? 22.555 7.850 -17.254 1.00 90.94 543 PHE A C 1
ATOM 4342 O O . PHE A 1 543 ? 22.488 7.123 -16.265 1.00 90.94 543 PHE A O 1
ATOM 4349 N N . SER A 1 544 ? 23.649 7.943 -18.014 1.00 88.00 544 SER A N 1
ATOM 4350 C CA . SER A 1 544 ? 24.900 7.249 -17.702 1.00 88.00 544 SER A CA 1
ATOM 4351 C C . SER A 1 544 ? 25.521 7.775 -16.409 1.00 88.00 544 SER A C 1
ATOM 4353 O O . SER A 1 544 ? 25.890 6.980 -15.549 1.00 88.00 544 SER A O 1
ATOM 4355 N N . GLU A 1 545 ? 25.584 9.098 -16.245 1.00 88.62 545 GLU A N 1
ATOM 4356 C CA . GLU A 1 545 ? 26.099 9.744 -15.027 1.00 88.62 545 GLU A CA 1
ATOM 4357 C C . GLU A 1 545 ? 25.261 9.365 -13.797 1.00 88.62 545 GLU A C 1
ATOM 4359 O O . GLU A 1 545 ? 25.804 9.003 -12.754 1.00 88.62 545 GLU A O 1
ATOM 4364 N N . PHE A 1 546 ? 23.931 9.368 -13.934 1.00 90.62 546 PHE A N 1
ATOM 4365 C CA . PHE A 1 546 ? 23.018 8.890 -12.896 1.00 90.62 546 PHE A CA 1
ATOM 4366 C C . PHE A 1 546 ? 23.248 7.411 -12.556 1.00 90.62 546 PHE A C 1
ATOM 4368 O O . PHE A 1 546 ? 23.330 7.049 -11.383 1.00 90.62 546 PHE A O 1
ATOM 4375 N N . SER A 1 547 ? 23.375 6.547 -13.568 1.00 88.56 547 SER A N 1
ATOM 4376 C CA . SER A 1 547 ? 23.617 5.115 -13.369 1.00 88.56 547 SER A CA 1
ATOM 4377 C C . SER A 1 547 ? 24.920 4.861 -12.614 1.00 88.56 547 SER A C 1
ATOM 4379 O O . SER A 1 547 ? 24.955 3.994 -11.748 1.00 88.56 547 SER A O 1
ATOM 4381 N N . GLU A 1 548 ? 25.983 5.604 -12.918 1.00 82.56 548 GLU A N 1
ATOM 4382 C CA . GLU A 1 548 ? 27.263 5.492 -12.218 1.00 82.56 548 GLU A CA 1
ATOM 4383 C C . GLU A 1 548 ? 27.140 5.916 -10.750 1.00 82.56 548 GLU A C 1
ATOM 4385 O O . GLU A 1 548 ? 27.567 5.181 -9.864 1.00 82.56 548 GLU A O 1
ATOM 4390 N N . GLN A 1 549 ? 26.476 7.041 -10.474 1.00 83.81 549 GLN A N 1
ATOM 4391 C CA . GLN A 1 549 ? 26.252 7.517 -9.105 1.00 83.81 549 GLN A CA 1
ATOM 4392 C C . GLN A 1 549 ? 25.472 6.502 -8.257 1.00 83.81 549 GLN A C 1
ATOM 4394 O O . GLN A 1 549 ? 25.867 6.209 -7.127 1.00 83.81 549 GLN A O 1
ATOM 4399 N N . VAL A 1 550 ? 24.396 5.938 -8.814 1.00 81.88 550 VAL A N 1
ATOM 4400 C CA . VAL A 1 550 ? 23.496 5.013 -8.105 1.00 81.88 550 VAL A CA 1
ATOM 4401 C C . VAL A 1 550 ? 24.090 3.613 -7.943 1.00 81.88 550 VAL A C 1
ATOM 4403 O O . VAL A 1 550 ? 23.746 2.926 -6.992 1.00 81.88 550 VAL A O 1
ATOM 4406 N N . LEU A 1 551 ? 24.973 3.163 -8.841 1.00 71.88 551 LEU A N 1
ATOM 4407 C CA . LEU A 1 551 ? 25.644 1.859 -8.707 1.00 71.88 551 LEU A CA 1
ATOM 4408 C C . LEU A 1 551 ? 26.845 1.891 -7.746 1.00 71.88 551 LEU A C 1
ATOM 4410 O O . LEU A 1 551 ? 27.292 0.834 -7.302 1.00 71.88 551 LEU A O 1
ATOM 4414 N N . ILE A 1 552 ? 27.378 3.079 -7.439 1.00 54.12 552 ILE A N 1
ATOM 4415 C CA . ILE A 1 552 ? 28.467 3.287 -6.467 1.00 54.12 552 ILE A CA 1
ATOM 4416 C C . ILE A 1 552 ? 27.932 3.416 -5.022 1.00 54.12 552 ILE A C 1
ATOM 4418 O O . ILE A 1 552 ? 28.696 3.220 -4.075 1.00 54.12 552 ILE A O 1
ATOM 4422 N N . THR A 1 553 ? 26.640 3.723 -4.850 1.00 40.00 553 THR A N 1
ATOM 4423 C CA . THR A 1 553 ? 25.942 3.888 -3.556 1.00 40.00 553 THR A CA 1
ATOM 4424 C C . THR A 1 553 ? 25.074 2.687 -3.193 1.00 40.00 553 THR A C 1
ATOM 4426 O O . THR A 1 553 ? 24.929 2.424 -1.976 1.00 40.00 553 THR A O 1
#

pLDDT: mean 86.25, std 14.87, range [27.56, 98.75]

InterPro domains:
  IPR002305 Aminoacyl-tRNA synthetase, class Ic [PF00579] (47-329)
  IPR002307 Tyrosine-tRNA ligase [PR01040] (61-83)
  IPR002307 Tyrosine-tRNA ligase [PR01040] (172-187)
  IPR002307 Tyrosine-tRNA ligase [PR01040] (189-211)
  IPR002307 Tyrosine-tRNA ligase [PR01040] (222-234)
  IPR002307 Tyrosine-tRNA ligase [TIGR00234] (25-270)
  IPR014729 Rossmann-like alpha/beta/alpha sandwich fold [G3DSA:3.40.50.620] (17-227)
  IPR014729 Rossmann-like alpha/beta/alpha sandwich fold [G3DSA:3.40.50.620] (369-553)
  IPR050489 Tyrosine--tRNA ligase [PTHR46264] (23-348)

Organism: NCBI:txid387005

Foldseek 3Di:
DDPPPPDPDPDDLPQADPLLVLLLCLLAPQFPDKFPSVVSSVCRSVVHQAEEEEEDELFFFDFPVVLQVLLSVLSCVVSRHQYEYEHEPLLNCLQQCSDDPQLSVLSLVLCVLLSVLLCVLLVRDCPRYHYHYLLVPCLFLVNLLVLLVLLLVAFLVLLCQQQVLPGDDDPFAFLSSSSNLVSVLCCCVVVVGQAYEDAPSNVSSLVSSQPRCVVVVHDRHMYTHHYQQAFQALHRDDSPDPLRGHGLQDALVSLLVSLVPGDQDQPDPSNNLLSCVQRRVLSSQPCDWFDFPRDTDRHSVVVNVCVNVPVGDPVRSSVSVSVVSNSSSVSSCVSRVDPSSVVSCCSNPPPPPPPPDDDDPPPPPPPPLDDDPVLVVVVCVVCPPNDDLDCSVVLSVCSVVVHQAEEEEEDELLDPDDPPDDDPDDPRHAYEYEHALLLSCLQSPSPPPVCSVVSLVVVVVVVVVVCVVVVPDRYHYHYLSVPCSGSVNSVQLSVLSSVDGQVLLPLDDDRGSSSSSNLVSLLSCCVVVVHSHYDDDPSCSSSVVSSVVSVVD